Protein AF-A0A947HLG3-F1 (afdb_monomer_lite)

Radius of gyration: 31.33 Å; chains: 1; bounding box: 115×87×78 Å

Foldseek 3Di:
DDDDDDDDDDDPDPPPPPPPPQPQDFLWWPDKDWQQWPPDDDRVAQETEHAQDVVQKIFIATHHPDPQKWKAKPNHTDDHRDTDIDGRNVQDWIKIFIDHVNDTSYIHIYGHDNPRPHRPDDQFWPAKDWPPWPPHDDSPAQETEDEQADDDPDDDGDDRQWIWIAIATDDPPDPDPPDDDPDDDDPDDDQADKWKDKQNHTDDHGDIDTDGAHAQGKIKIFIDGVNHTRGIHIYGYHHDPDPDDDPDDDDDDDDDDDDDDPPPPDPPLLVVLLVVCLVVPVLSVVLVVLVVVFDDPDDDPPFDWQWDQAPVRDTGTGRDQPSLLSLLVLLLVLLVDQDLSSLLNSLVVLQVVLCVLVVHDRPPDDPCSVVDHSVVSNVSSLVSLVSSVVSVVVSPDPDDDDDDDDDDDDDDDADDPDDDPCPPPQDQAQADAFQDQDAPFCFRVVPPDDPPPFQRYFPAQLNLDPPCLRHQFTGFTALAPAQLQLLVQVQRLLQSLCCVPPVGRFAWASLQLLLQQDVVVDQAGGHDDNQSSLQSQQVVLPFTAGCNQPHDQSQNVKDWDDDPNTTWIDSSCPVPDDQADRTNSGFHWDWDDDPNDIDIDGHDRDHDFHKGAHDHWDWLDDLVCLVSSVSVVQSCLSSVWKKKWKWFCDPQNQVLQQEQQERDDPPDPPNPGDIGIWIQSHWDWQVVRCVRGPPDDFFPPDDPPDDDGPKTWTKTAGSNALRTHRGRIHTHISVNRNNSHTTPTMIIGNDMDGDDD

Secondary structure (DSSP, 8-state):
----PPP------------------TT-EEEEEETT-BS---TT--EEEEPPPGGGEEEEEEEESSTTEEEEETTEEEPTTS-EEEE-TTS--EEEEEEETTEEEEEEEEEE-TTSPPPPP---EEEEE-TT-BSPP-TT--EEEEES----SSS-PPPTTEEEEEEEE--TTS--TT--------SS---PPPEEEETTEEE-TTSEEEEE--TT-EEEEEEEETTEEEEEEEEEEEPP--PPPPS--PPPP--PPPP--GGGSS-HHHHHHHHHHHHH-HHHHHHHHHHHH---SS--TT--EEEEE-TTS-EEEEE-HHHHHHHHHHHHHHHH---HHHHHHHHHHHHHHHHHHHTPPP----TTGGG--HHHHHHHHHHHHHHHHHHHHHTT---------PPP-----PPP--TT--BTTB---SSB--SB-----HHHHTT---TTSS--S--SHHHH--STTGGGPBPP-B-TTSS-HHHHHHHHHHHHHHHHHHS--B-B-HHHHHHHHHHHH-SSSS---HHHHHHHHHHTT-EE-BGGGS-----TT-EEEEETTEEEEESTTTT--SS--SSSS-PEEEEEEETTEEEEEEEPPP-S-EEEE-S---B---TT-HHHHHHHHHHHHHTT-EEEEEEEE-HHHHHHHHTTSEEP--S-----PEEEEEEEEEEEEHHHHHHHSTTPPPTTTT-TTSPTT--EEEEEE-SB-TTSTBTTEEEEEHHHH-STTTEEEEEEE--EEEE--

Structure (mmCIF, N/CA/C/O backbone):
data_AF-A0A947HLG3-F1
#
_entry.id   AF-A0A947HLG3-F1
#
loop_
_atom_site.group_PDB
_atom_site.id
_atom_site.type_symbol
_atom_site.label_atom_id
_atom_site.label_alt_id
_atom_site.label_comp_id
_atom_site.label_asym_id
_atom_site.label_entity_id
_atom_site.label_seq_id
_atom_site.pdbx_PDB_ins_code
_atom_site.Cartn_x
_atom_site.Cartn_y
_atom_site.Cartn_z
_atom_site.occupancy
_atom_site.B_iso_or_equiv
_atom_site.auth_seq_id
_atom_site.auth_comp_id
_atom_site.auth_asym_id
_atom_site.auth_atom_id
_atom_site.pdbx_PDB_model_num
ATOM 1 N N . MET A 1 1 ? 67.573 -25.023 28.507 1.00 33.78 1 MET A N 1
ATOM 2 C CA . MET A 1 1 ? 67.717 -23.908 27.541 1.00 33.78 1 MET A CA 1
ATOM 3 C C . MET A 1 1 ? 66.562 -22.944 27.791 1.00 33.78 1 MET A C 1
ATOM 5 O O . MET A 1 1 ? 65.519 -23.398 28.234 1.00 33.78 1 MET A O 1
ATOM 9 N N . ARG A 1 2 ? 66.823 -21.641 27.671 1.00 30.17 2 ARG A N 1
ATOM 10 C CA . ARG A 1 2 ? 66.114 -20.511 28.300 1.00 30.17 2 ARG A CA 1
ATOM 11 C C . ARG A 1 2 ? 64.598 -20.441 28.038 1.00 30.17 2 ARG A C 1
ATOM 13 O O . ARG A 1 2 ? 64.178 -20.451 26.889 1.00 30.17 2 ARG A O 1
ATOM 20 N N . LEU A 1 3 ? 63.837 -20.252 29.119 1.00 32.97 3 LEU A N 1
ATOM 21 C CA . LEU A 1 3 ? 62.524 -19.599 29.136 1.00 32.97 3 LEU A CA 1
ATOM 22 C C . LEU A 1 3 ? 62.743 -18.077 29.112 1.00 32.97 3 LEU A C 1
ATOM 24 O O . LEU A 1 3 ? 63.532 -17.560 29.903 1.00 32.97 3 LEU A O 1
ATOM 28 N N . VAL A 1 4 ? 62.053 -17.382 28.210 1.00 30.92 4 VAL A N 1
ATOM 29 C CA . VAL A 1 4 ? 61.922 -15.916 28.172 1.00 30.92 4 VAL A CA 1
ATOM 30 C C . VAL A 1 4 ? 60.440 -15.599 28.424 1.00 30.92 4 VAL A C 1
ATOM 32 O O . VAL A 1 4 ? 59.596 -16.283 27.842 1.00 30.92 4 VAL A O 1
ATOM 35 N N . PRO A 1 5 ? 60.099 -14.636 29.300 1.00 41.62 5 PRO A N 1
ATOM 36 C CA . PRO A 1 5 ? 58.719 -14.367 29.685 1.00 41.62 5 PRO A CA 1
ATOM 37 C C . PRO A 1 5 ? 58.030 -13.436 28.679 1.00 41.62 5 PRO A C 1
ATOM 39 O O . PRO A 1 5 ? 58.630 -12.478 28.191 1.00 41.62 5 PRO A O 1
ATOM 42 N N . PHE A 1 6 ? 56.752 -13.703 28.406 1.00 28.69 6 PHE A N 1
ATOM 43 C CA . PHE A 1 6 ? 55.867 -12.763 27.725 1.00 28.69 6 PHE A CA 1
ATOM 44 C C . PHE A 1 6 ? 55.478 -11.637 28.688 1.00 28.69 6 PHE A C 1
ATOM 46 O O . PHE A 1 6 ? 55.039 -11.878 29.813 1.00 28.69 6 PHE A O 1
ATOM 53 N N . VAL A 1 7 ? 55.668 -10.406 28.223 1.00 29.75 7 VAL A N 1
ATOM 54 C CA . VAL A 1 7 ? 55.226 -9.167 28.861 1.00 29.75 7 VAL A CA 1
ATOM 55 C C . VAL A 1 7 ? 53.701 -9.100 28.776 1.00 29.75 7 VAL A C 1
ATOM 57 O O . VAL A 1 7 ? 53.134 -9.171 27.689 1.00 29.75 7 VAL A O 1
ATOM 60 N N . ALA A 1 8 ? 53.043 -8.967 29.926 1.00 28.12 8 ALA A N 1
ATOM 61 C CA . ALA A 1 8 ? 51.628 -8.637 30.004 1.00 28.12 8 ALA A CA 1
ATOM 62 C C . ALA A 1 8 ? 51.451 -7.143 29.688 1.00 28.12 8 ALA A C 1
ATOM 64 O O . ALA A 1 8 ? 51.816 -6.291 30.498 1.00 28.12 8 ALA A O 1
ATOM 65 N N . SER A 1 9 ? 50.900 -6.825 28.516 1.00 28.25 9 SER A N 1
ATOM 66 C CA . SER A 1 9 ? 50.335 -5.500 28.261 1.00 28.25 9 SER A CA 1
ATOM 67 C C . SER A 1 9 ? 48.966 -5.425 28.928 1.00 28.25 9 SER A C 1
ATOM 69 O O . SER A 1 9 ? 48.070 -6.215 28.632 1.00 28.25 9 SER A O 1
ATOM 71 N N . ALA A 1 10 ? 48.827 -4.482 29.855 1.00 28.48 10 ALA A N 1
ATOM 72 C CA . ALA A 1 10 ? 47.567 -4.123 30.478 1.00 28.48 10 ALA A CA 1
ATOM 73 C C . ALA A 1 10 ? 46.588 -3.603 29.414 1.00 28.48 10 ALA A C 1
ATOM 75 O O . ALA A 1 10 ? 46.816 -2.559 28.805 1.00 28.48 10 ALA A O 1
ATOM 76 N N . VAL A 1 11 ? 45.493 -4.332 29.203 1.00 24.97 11 VAL A N 1
ATOM 77 C CA . VAL A 1 11 ? 44.314 -3.819 28.505 1.00 24.97 11 VAL A CA 1
ATOM 78 C C . VAL A 1 11 ? 43.575 -2.921 29.491 1.00 24.97 11 VAL A C 1
ATOM 80 O O . VAL A 1 11 ? 43.021 -3.391 30.484 1.00 24.97 11 VAL A O 1
ATOM 83 N N . LEU A 1 12 ? 43.603 -1.614 29.231 1.00 25.42 12 LEU A N 1
ATOM 84 C CA . LEU A 1 12 ? 42.727 -0.650 29.881 1.00 25.42 12 LEU A CA 1
ATOM 85 C C . LEU A 1 12 ? 41.317 -0.887 29.317 1.00 25.42 12 LEU A C 1
ATOM 87 O O . LEU A 1 12 ? 41.006 -0.468 28.204 1.00 25.42 12 LEU A O 1
ATOM 91 N N . ALA A 1 13 ? 40.487 -1.626 30.048 1.00 25.45 13 ALA A N 1
ATOM 92 C CA . ALA A 1 13 ? 39.077 -1.764 29.722 1.00 25.45 13 ALA A CA 1
ATOM 93 C C . ALA A 1 13 ? 38.389 -0.411 29.956 1.00 25.45 13 ALA A C 1
ATOM 95 O O . ALA A 1 13 ? 38.115 -0.038 31.096 1.00 25.45 13 ALA A O 1
ATOM 96 N N . TYR A 1 14 ? 38.117 0.332 28.883 1.00 22.56 14 TYR A N 1
ATOM 97 C CA . TYR A 1 14 ? 37.082 1.358 28.916 1.00 22.56 14 TYR A CA 1
ATOM 98 C C . TYR A 1 14 ? 35.737 0.635 28.927 1.00 22.56 14 TYR A C 1
ATOM 100 O O . TYR A 1 14 ? 35.259 0.148 27.906 1.00 22.56 14 TYR A O 1
ATOM 108 N N . THR A 1 15 ? 35.137 0.528 30.108 1.00 24.81 15 THR A N 1
ATOM 109 C CA . THR A 1 15 ? 33.707 0.263 30.229 1.00 24.81 15 THR A CA 1
ATOM 110 C C . THR A 1 15 ? 32.964 1.401 29.540 1.00 24.81 15 THR A C 1
ATOM 112 O O . THR A 1 15 ? 32.967 2.529 30.036 1.00 24.81 15 THR A O 1
ATOM 115 N N . LEU A 1 16 ? 32.339 1.104 28.401 1.00 23.81 16 LEU A N 1
ATOM 116 C CA . LEU A 1 16 ? 31.245 1.905 27.869 1.00 23.81 16 LEU A CA 1
ATOM 117 C C . LEU A 1 16 ? 30.167 1.948 28.953 1.00 23.81 16 LEU A C 1
ATOM 119 O O . LEU A 1 16 ? 29.531 0.938 29.248 1.00 23.81 16 LEU A O 1
ATOM 123 N N . VAL A 1 17 ? 30.016 3.104 29.595 1.00 24.91 17 VAL A N 1
ATOM 124 C CA . VAL A 1 17 ? 28.838 3.387 30.408 1.00 24.91 17 VAL A CA 1
ATOM 125 C C . VAL A 1 17 ? 27.697 3.555 29.404 1.00 24.91 17 VAL A C 1
ATOM 127 O O . VAL A 1 17 ? 27.777 4.472 28.585 1.00 24.91 17 VAL A O 1
ATOM 130 N N . PRO A 1 18 ? 26.676 2.681 29.385 1.00 27.17 18 PRO A N 1
ATOM 131 C CA . PRO A 1 18 ? 25.496 2.939 28.577 1.00 27.17 18 PRO A CA 1
ATOM 132 C C . PRO A 1 18 ? 24.914 4.281 29.021 1.00 27.17 18 PRO A C 1
ATOM 134 O O . PRO A 1 18 ? 24.683 4.490 30.214 1.00 27.17 18 PRO A O 1
ATOM 137 N N . SER A 1 19 ? 24.700 5.198 28.077 1.00 28.95 19 SER A N 1
ATOM 138 C CA . SER A 1 19 ? 23.897 6.394 28.311 1.00 28.95 19 SER A CA 1
ATOM 139 C C . SER A 1 19 ? 22.530 5.914 28.787 1.00 28.95 19 SER A C 1
ATOM 141 O O . SER A 1 19 ? 21.763 5.350 28.007 1.00 28.95 19 SER A O 1
ATOM 143 N N . ALA A 1 20 ? 22.262 6.040 30.086 1.00 29.78 20 ALA A N 1
ATOM 144 C CA . ALA A 1 20 ? 20.971 5.695 30.646 1.00 29.78 20 ALA A CA 1
ATOM 145 C C . ALA A 1 20 ? 19.909 6.490 29.879 1.00 29.78 20 ALA A C 1
ATOM 147 O O . ALA A 1 20 ? 19.986 7.717 29.802 1.00 29.78 20 ALA A O 1
ATOM 148 N N . ARG A 1 21 ? 18.938 5.790 29.281 1.00 39.56 21 ARG A N 1
ATOM 149 C CA . ARG A 1 21 ? 17.693 6.419 28.845 1.00 39.56 21 ARG A CA 1
ATOM 150 C C . ARG A 1 21 ? 17.106 7.064 30.094 1.00 39.56 21 ARG A C 1
ATOM 152 O O . ARG A 1 21 ? 16.731 6.359 31.025 1.00 39.56 21 ARG A O 1
ATOM 159 N N . ALA A 1 22 ? 17.119 8.388 30.164 1.00 50.25 22 ALA A N 1
ATOM 160 C CA . ALA A 1 22 ? 16.423 9.078 31.231 1.00 50.25 22 ALA A CA 1
ATOM 161 C C . ALA A 1 22 ? 14.925 8.884 30.971 1.00 50.25 22 ALA A C 1
ATOM 163 O O . ALA A 1 22 ? 14.386 9.443 30.016 1.00 50.25 22 ALA A O 1
ATOM 164 N N . ASP A 1 23 ? 14.283 8.036 31.774 1.00 67.81 23 ASP A N 1
ATOM 165 C CA . ASP A 1 23 ? 12.844 7.804 31.715 1.00 67.81 23 ASP A CA 1
ATOM 166 C C . ASP A 1 23 ? 12.104 9.147 31.773 1.00 67.81 23 ASP A C 1
ATOM 168 O O . ASP A 1 23 ? 12.344 9.985 32.650 1.00 67.81 23 ASP A O 1
ATOM 172 N N . CYS A 1 24 ? 11.213 9.374 30.808 1.00 79.88 24 CYS A N 1
ATOM 173 C CA . CYS A 1 24 ? 10.408 10.587 30.739 1.00 79.88 24 CYS A CA 1
ATOM 174 C C . CYS A 1 24 ? 9.504 10.644 31.980 1.00 79.88 24 CYS A C 1
ATOM 176 O O . CYS A 1 24 ? 8.556 9.870 32.107 1.00 79.88 24 CYS A O 1
ATOM 178 N N . THR A 1 25 ? 9.798 11.536 32.926 1.00 87.38 25 THR A N 1
ATOM 179 C CA . THR A 1 25 ? 9.006 11.656 34.158 1.00 87.38 25 THR A CA 1
ATOM 180 C C . THR A 1 25 ? 7.745 12.495 33.917 1.00 87.38 25 THR A C 1
ATOM 182 O O . THR A 1 25 ? 7.795 13.467 33.157 1.00 87.38 25 THR A O 1
ATOM 185 N N . PRO A 1 26 ? 6.600 12.178 34.556 1.00 83.25 26 PRO A N 1
ATOM 186 C CA . PRO A 1 26 ? 5.439 13.068 34.563 1.00 83.25 26 PRO A CA 1
ATOM 187 C C . PRO A 1 26 ? 5.846 14.479 35.020 1.00 83.25 26 PRO A C 1
ATOM 189 O O . PRO A 1 26 ? 6.465 14.634 36.072 1.00 83.25 26 PRO A O 1
ATOM 192 N N . GLY A 1 27 ? 5.551 15.501 34.210 1.00 88.88 27 GLY A N 1
ATOM 193 C CA . GLY A 1 27 ? 6.034 16.875 34.430 1.00 88.88 27 GLY A CA 1
ATOM 194 C C . GLY A 1 27 ? 7.422 17.188 33.842 1.00 88.88 27 GLY A C 1
ATOM 195 O O . GLY A 1 27 ? 7.985 18.256 34.093 1.00 88.88 27 GLY A O 1
ATOM 196 N N . GLY A 1 28 ? 7.995 16.277 33.055 1.00 94.50 28 GLY A N 1
ATOM 197 C CA . GLY A 1 28 ? 9.192 16.500 32.247 1.00 94.50 28 GLY A CA 1
ATOM 198 C C . GLY A 1 28 ? 8.891 16.868 30.788 1.00 94.50 28 GLY A C 1
ATOM 199 O O . GLY A 1 28 ? 7.782 16.670 30.281 1.00 94.50 28 GLY A O 1
ATOM 200 N N . LEU A 1 29 ? 9.906 17.390 30.100 1.00 95.50 29 LEU A N 1
ATOM 201 C CA . LEU A 1 29 ? 9.946 17.466 28.640 1.00 95.50 29 LEU A CA 1
ATOM 202 C C . LEU A 1 29 ? 10.581 16.183 28.084 1.00 95.50 29 LEU A C 1
ATOM 204 O O . LEU A 1 29 ? 11.606 15.733 28.583 1.00 95.50 29 LEU A O 1
ATOM 208 N N . ALA A 1 30 ? 9.997 15.627 27.027 1.00 91.25 30 ALA A N 1
ATOM 209 C CA . ALA A 1 30 ? 10.640 14.632 26.170 1.00 91.25 30 ALA A CA 1
ATOM 210 C C . ALA A 1 30 ? 11.657 15.288 25.223 1.00 91.25 30 ALA A C 1
ATOM 212 O O . ALA A 1 30 ? 12.608 14.653 24.773 1.00 91.25 30 ALA A O 1
ATOM 213 N N . THR A 1 31 ? 11.463 16.570 24.902 1.00 92.62 31 THR A N 1
ATOM 214 C CA . THR A 1 31 ? 12.369 17.339 24.045 1.00 92.62 31 THR A CA 1
ATOM 215 C C . THR A 1 31 ? 12.388 18.801 24.472 1.00 92.62 31 THR A C 1
ATOM 217 O O . THR A 1 31 ? 11.334 19.411 24.665 1.00 92.62 31 THR A O 1
ATOM 220 N N . LEU A 1 32 ? 13.589 19.365 24.568 1.00 95.50 32 LEU A N 1
ATOM 221 C CA . LEU A 1 32 ? 13.851 20.799 24.616 1.00 95.50 32 LEU A CA 1
ATOM 222 C C . LEU A 1 32 ? 15.042 21.058 23.699 1.00 95.50 32 LEU A C 1
ATOM 224 O O . LEU A 1 32 ? 16.150 20.607 23.981 1.00 95.50 32 LEU A O 1
ATOM 228 N N . ALA A 1 33 ? 14.821 21.764 22.599 1.00 92.94 33 ALA A N 1
ATOM 229 C CA . ALA A 1 33 ? 15.892 22.140 21.692 1.00 92.94 33 ALA A CA 1
ATOM 230 C C . ALA A 1 33 ? 15.900 23.653 21.493 1.00 92.94 33 ALA A C 1
ATOM 232 O O . ALA A 1 33 ? 14.861 24.284 21.299 1.00 92.94 33 ALA A O 1
ATOM 233 N N . ALA A 1 34 ? 17.102 24.211 21.558 1.00 93.94 34 ALA A N 1
ATOM 234 C CA . ALA A 1 34 ? 17.407 25.599 21.270 1.00 93.94 34 ALA A CA 1
ATOM 235 C C . ALA A 1 34 ? 18.822 25.663 20.685 1.00 93.94 34 ALA A C 1
ATOM 237 O O . ALA A 1 34 ? 19.691 24.855 21.034 1.00 93.94 34 ALA A O 1
ATOM 238 N N . ARG A 1 35 ? 19.078 26.616 19.786 1.00 87.00 35 ARG A N 1
ATOM 239 C CA . ARG A 1 35 ? 20.394 26.747 19.151 1.00 87.00 35 ARG A CA 1
ATOM 240 C C . ARG A 1 35 ? 21.455 27.116 20.199 1.00 87.00 35 ARG A C 1
ATOM 242 O O . ARG A 1 35 ? 21.347 28.145 20.859 1.00 87.00 35 ARG A O 1
ATOM 249 N N . GLY A 1 36 ? 22.487 26.279 20.332 1.00 89.69 36 GLY A N 1
ATOM 250 C CA . GLY A 1 36 ? 23.567 26.474 21.307 1.00 89.69 36 GLY A CA 1
ATOM 251 C C . GLY A 1 36 ? 23.201 26.119 22.755 1.00 89.69 36 GLY A C 1
ATOM 252 O O . GLY A 1 36 ? 23.809 26.663 23.670 1.00 89.69 36 GLY A O 1
ATOM 253 N N . LEU A 1 37 ? 22.215 25.239 22.972 1.00 95.19 37 LEU A N 1
ATOM 254 C CA . LEU A 1 37 ? 21.848 24.730 24.299 1.00 95.19 37 LEU A CA 1
ATOM 255 C C . LEU A 1 37 ? 23.009 23.962 24.956 1.00 95.19 37 LEU A C 1
ATOM 257 O O . LEU A 1 37 ? 23.523 22.997 24.390 1.00 95.19 37 LEU A O 1
ATOM 261 N N . VAL A 1 38 ? 23.411 24.392 26.155 1.00 93.69 38 VAL A N 1
ATOM 262 C CA . VAL A 1 38 ? 24.481 23.780 26.954 1.00 93.69 38 VAL A CA 1
ATOM 263 C C . VAL A 1 38 ? 24.018 23.584 28.409 1.00 93.69 38 VAL A C 1
ATOM 265 O O . VAL A 1 38 ? 23.666 24.568 29.066 1.00 93.69 38 VAL A O 1
ATOM 268 N N . PRO A 1 39 ? 24.082 22.361 28.972 1.00 95.50 39 PRO A N 1
ATOM 269 C CA . PRO A 1 39 ? 24.462 21.105 28.311 1.00 95.50 39 PRO A CA 1
ATOM 270 C C . PRO A 1 39 ? 23.445 20.680 27.235 1.00 95.50 39 PRO A C 1
ATOM 272 O O . PRO A 1 39 ? 22.401 21.311 27.082 1.00 95.50 39 PRO A O 1
ATOM 275 N N . ALA A 1 40 ? 23.752 19.607 26.497 1.00 87.81 40 ALA A N 1
ATOM 276 C CA . ALA A 1 40 ? 22.750 18.941 25.665 1.00 87.81 40 ALA A CA 1
ATOM 277 C C . ALA A 1 40 ? 21.522 18.569 26.514 1.00 87.81 40 ALA A C 1
ATOM 279 O O . ALA A 1 40 ? 21.636 18.383 27.730 1.00 87.81 40 ALA A O 1
ATOM 280 N N . PHE A 1 41 ? 20.351 18.491 25.881 1.00 93.94 41 PHE A N 1
ATOM 281 C CA . PHE A 1 41 ? 19.117 18.252 26.614 1.00 93.94 41 PHE A CA 1
ATOM 282 C C . PHE A 1 41 ? 19.152 16.916 27.362 1.00 93.94 41 PHE A C 1
ATOM 284 O O . PHE A 1 41 ? 19.344 15.856 26.774 1.00 93.94 41 PHE A O 1
ATOM 291 N N . ASP A 1 42 ? 18.914 17.006 28.663 1.00 91.69 42 ASP A N 1
ATOM 292 C CA . ASP A 1 42 ? 18.699 15.895 29.579 1.00 91.69 42 ASP A CA 1
ATOM 293 C C . ASP A 1 42 ? 17.500 16.286 30.452 1.00 91.69 42 ASP A C 1
ATOM 295 O O . ASP A 1 42 ? 17.580 17.317 31.127 1.00 91.69 42 ASP A O 1
ATOM 299 N N . PRO A 1 43 ? 16.397 15.518 30.468 1.00 90.94 43 PRO A N 1
ATOM 300 C CA . PRO A 1 43 ? 15.172 15.895 31.175 1.00 90.94 43 PRO A CA 1
ATOM 301 C C . PRO A 1 43 ? 15.354 16.081 32.691 1.00 90.94 43 PRO A C 1
ATOM 303 O O . PRO A 1 43 ? 14.496 16.709 33.323 1.00 90.94 43 PRO A O 1
ATOM 306 N N . SER A 1 44 ? 16.447 15.569 33.273 1.00 92.94 44 SER A N 1
ATOM 307 C CA . SER A 1 44 ? 16.824 15.772 34.676 1.00 92.94 44 SER A CA 1
ATOM 308 C C . SER A 1 44 ? 17.472 17.139 34.948 1.00 92.94 44 SER A C 1
ATOM 310 O O . SER A 1 44 ? 17.417 17.634 36.078 1.00 92.94 44 SER A O 1
ATOM 312 N N . VAL A 1 45 ? 18.027 17.793 33.924 1.00 95.25 45 VAL A N 1
ATOM 313 C CA . VAL A 1 45 ? 18.619 19.132 34.008 1.00 95.25 45 VAL A CA 1
ATOM 314 C C . VAL A 1 45 ? 17.514 20.183 33.896 1.00 95.25 45 VAL A C 1
ATOM 316 O O . VAL A 1 45 ? 16.742 20.201 32.946 1.00 95.25 45 VAL A O 1
ATOM 319 N N . ARG A 1 46 ? 17.417 21.078 34.885 1.00 97.00 46 ARG A N 1
ATOM 320 C CA . ARG A 1 46 ? 16.370 22.120 34.940 1.00 97.00 46 ARG A CA 1
ATOM 321 C C . ARG A 1 46 ? 16.859 23.509 34.539 1.00 97.00 46 ARG A C 1
ATOM 323 O O . ARG A 1 46 ? 16.037 24.379 34.276 1.00 97.00 46 ARG A O 1
ATOM 330 N N . GLU A 1 47 ? 18.170 23.714 34.448 1.00 97.88 47 GLU A N 1
ATOM 331 C CA . GLU A 1 47 ? 18.765 24.964 33.977 1.00 97.88 47 GLU A CA 1
ATOM 332 C C . GLU A 1 47 ? 19.737 24.698 32.827 1.00 97.88 47 GLU A C 1
ATOM 334 O O . GLU A 1 47 ? 20.639 23.870 32.949 1.00 97.88 47 GLU A O 1
ATOM 339 N N . TYR A 1 48 ? 19.592 25.447 31.738 1.00 97.69 48 TYR A N 1
ATOM 340 C CA . TYR A 1 48 ? 20.508 25.423 30.601 1.00 97.69 48 TYR A CA 1
ATOM 341 C C . TYR A 1 48 ? 21.021 26.819 30.303 1.00 97.69 48 TYR A C 1
ATOM 343 O O . TYR A 1 48 ? 20.445 27.827 30.716 1.00 97.69 48 TYR A O 1
ATOM 351 N N . ARG A 1 49 ? 22.105 26.873 29.542 1.00 97.50 49 ARG A N 1
ATOM 352 C CA . ARG A 1 49 ? 22.683 28.100 29.013 1.00 97.50 49 ARG A CA 1
ATOM 353 C C . ARG A 1 49 ? 22.598 28.083 27.497 1.00 97.50 49 ARG A C 1
ATOM 355 O O . ARG A 1 49 ? 22.747 27.028 26.888 1.00 97.50 49 ARG A O 1
ATOM 362 N N . ILE A 1 50 ? 22.350 29.241 26.906 1.00 95.81 50 ILE A N 1
ATOM 363 C CA . ILE A 1 50 ? 22.344 29.449 25.457 1.00 95.81 50 ILE A CA 1
ATOM 364 C C . ILE A 1 50 ? 23.126 30.724 25.133 1.00 95.81 50 ILE A C 1
ATOM 366 O O . ILE A 1 50 ? 23.077 31.676 25.920 1.00 95.81 50 ILE A O 1
ATOM 370 N N . PRO A 1 51 ? 23.844 30.783 24.001 1.00 94.75 51 PRO A N 1
ATOM 371 C CA . PRO A 1 51 ? 24.434 32.030 23.537 1.00 94.75 51 PRO A CA 1
ATOM 372 C C . PRO A 1 51 ? 23.328 33.051 23.251 1.00 94.75 51 PRO A C 1
ATOM 374 O O . PRO A 1 51 ? 22.196 32.688 22.918 1.00 94.75 51 PRO A O 1
ATOM 377 N N . ARG A 1 52 ? 23.648 34.344 23.356 1.00 94.56 52 ARG A N 1
ATOM 378 C CA . ARG A 1 52 ? 22.696 35.410 23.022 1.00 94.56 52 ARG A CA 1
ATOM 379 C C . ARG A 1 52 ? 22.227 35.259 21.570 1.00 94.56 52 ARG A C 1
ATOM 381 O O . ARG A 1 52 ? 23.062 35.327 20.664 1.00 94.56 52 ARG A O 1
ATOM 388 N N . PRO A 1 53 ? 20.915 35.090 21.318 1.00 90.38 53 PRO A N 1
ATOM 389 C CA . PRO A 1 53 ? 20.429 34.957 19.958 1.00 90.38 53 PRO A CA 1
ATOM 390 C C . PRO A 1 53 ? 20.616 36.275 19.186 1.00 90.38 53 PRO A C 1
ATOM 392 O O . PRO A 1 53 ? 20.323 37.351 19.729 1.00 90.38 53 PRO A O 1
ATOM 395 N N . PRO A 1 54 ? 21.066 36.227 17.919 1.00 83.56 54 PRO A N 1
ATOM 396 C CA . PRO A 1 54 ? 21.111 37.409 17.072 1.00 83.56 54 PRO A CA 1
ATOM 397 C C . PRO A 1 54 ? 19.694 37.975 16.906 1.00 83.56 54 PRO A C 1
ATOM 399 O O . PRO A 1 54 ? 18.766 37.258 16.545 1.00 83.56 54 PRO A O 1
ATOM 402 N N . GLY A 1 55 ? 19.507 39.257 17.228 1.00 89.06 55 GLY A N 1
ATOM 403 C CA . GLY A 1 55 ? 18.191 39.909 17.198 1.00 89.06 55 GLY A CA 1
ATOM 404 C C . GLY A 1 55 ? 17.307 39.661 18.427 1.00 89.06 55 GLY A C 1
ATOM 405 O O . GLY A 1 55 ? 16.191 40.162 18.465 1.00 89.06 55 GLY A O 1
ATOM 406 N N . GLY A 1 56 ? 17.787 38.937 19.445 1.00 91.81 56 GLY A N 1
ATOM 407 C CA . GLY A 1 56 ? 17.081 38.779 20.719 1.00 91.81 56 GLY A CA 1
ATOM 408 C C . GLY A 1 56 ? 15.922 37.778 20.714 1.00 91.81 56 GLY A C 1
ATOM 409 O O . GLY A 1 56 ? 15.281 37.623 21.747 1.00 91.81 56 GLY A O 1
ATOM 410 N N . SER A 1 57 ? 15.658 37.075 19.611 1.00 92.88 57 SER A N 1
ATOM 411 C CA . SER A 1 57 ? 14.634 36.023 19.536 1.00 92.88 57 SER A CA 1
ATOM 412 C C . SER A 1 57 ? 15.275 34.638 19.488 1.00 92.88 57 SER A C 1
ATOM 414 O O . SER A 1 57 ? 16.143 34.383 18.659 1.00 92.88 57 SER A O 1
ATOM 416 N N . LEU A 1 58 ? 14.849 33.746 20.375 1.00 92.31 58 LEU A N 1
ATOM 417 C CA . LEU A 1 58 ? 15.281 32.357 20.456 1.00 92.31 58 LEU A CA 1
ATOM 418 C C . LEU A 1 58 ? 14.290 31.447 19.728 1.00 92.31 58 LEU A C 1
ATOM 420 O O . LEU A 1 58 ? 13.104 31.463 20.037 1.00 92.31 58 LEU A O 1
ATOM 424 N N . GLU A 1 59 ? 14.774 30.596 18.831 1.00 92.19 59 GLU A N 1
ATOM 425 C CA . GLU A 1 59 ? 13.980 29.493 18.285 1.00 92.19 59 GLU A CA 1
ATOM 426 C C . GLU A 1 59 ? 13.950 28.332 19.279 1.00 92.19 59 GLU A C 1
ATOM 428 O O . GLU A 1 59 ? 14.997 27.793 19.651 1.00 92.19 59 GLU A O 1
ATOM 433 N N . LEU A 1 60 ? 12.746 27.971 19.721 1.00 94.69 60 LEU A N 1
ATOM 434 C CA . LEU A 1 60 ? 12.519 26.950 20.733 1.00 94.69 60 LEU A CA 1
ATOM 435 C C . LEU A 1 60 ? 11.652 25.817 20.171 1.00 94.69 60 LEU A C 1
ATOM 437 O O . LEU A 1 60 ? 10.593 26.073 19.601 1.00 94.69 60 LEU A O 1
ATOM 441 N N . ILE A 1 61 ? 12.072 24.567 20.382 1.00 92.25 61 ILE A N 1
ATOM 442 C CA . ILE A 1 61 ? 11.258 23.366 20.147 1.00 92.25 61 ILE A CA 1
ATOM 443 C C . ILE A 1 61 ? 11.053 22.676 21.491 1.00 92.25 61 ILE A C 1
ATOM 445 O O . ILE A 1 61 ? 12.015 22.412 22.216 1.00 92.25 61 ILE A O 1
ATOM 449 N N . THR A 1 62 ? 9.802 22.365 21.824 1.00 95.31 62 THR A N 1
ATOM 450 C CA . THR A 1 62 ? 9.455 21.651 23.058 1.00 95.31 62 THR A CA 1
ATOM 451 C C . THR A 1 62 ? 8.514 20.489 22.770 1.00 95.31 62 THR A C 1
ATOM 453 O O . THR A 1 62 ? 7.683 20.564 21.866 1.00 95.31 62 THR A O 1
ATOM 456 N N . ARG A 1 63 ? 8.627 19.410 23.547 1.00 94.88 63 ARG A N 1
ATOM 457 C CA . ARG A 1 63 ? 7.670 18.297 23.566 1.00 94.88 63 ARG A CA 1
ATOM 458 C C . ARG A 1 63 ? 7.506 17.826 25.011 1.00 94.88 63 ARG A C 1
ATOM 460 O O . ARG A 1 63 ? 8.502 17.395 25.591 1.00 94.88 63 ARG A O 1
ATOM 467 N N . PRO A 1 64 ? 6.314 17.912 25.622 1.00 95.69 64 PRO A N 1
ATOM 468 C CA . PRO A 1 64 ? 6.086 17.358 26.955 1.00 95.69 64 PRO A CA 1
ATOM 469 C C . PRO A 1 64 ? 6.111 15.823 26.930 1.00 95.69 64 PRO A C 1
ATOM 471 O O . PRO A 1 64 ? 5.826 15.212 25.901 1.00 95.69 64 PRO A O 1
ATOM 474 N N . CYS A 1 65 ? 6.438 15.194 28.064 1.00 92.56 65 CYS A N 1
ATOM 475 C CA . CYS A 1 65 ? 6.370 13.733 28.204 1.00 92.56 65 CYS A CA 1
ATOM 476 C C . CYS A 1 65 ? 4.936 13.189 28.076 1.00 92.56 65 CYS A C 1
ATOM 478 O O . CYS A 1 65 ? 4.739 12.088 27.571 1.00 92.56 65 CYS A O 1
ATOM 480 N N . ALA A 1 66 ? 3.938 13.950 28.537 1.00 91.69 66 ALA A N 1
ATOM 481 C CA . ALA A 1 66 ? 2.528 13.568 28.517 1.00 91.69 66 ALA A CA 1
ATOM 482 C C . ALA A 1 66 ? 1.714 14.548 27.666 1.00 91.69 66 ALA A C 1
ATOM 484 O O . ALA A 1 66 ? 1.908 15.760 27.749 1.00 91.69 66 ALA A O 1
ATOM 485 N N . THR A 1 67 ? 0.771 14.030 26.878 1.00 88.94 67 THR A N 1
ATOM 486 C CA . THR A 1 67 ? -0.095 14.836 26.000 1.00 88.94 67 THR A CA 1
ATOM 487 C C . THR A 1 67 ? -1.101 15.700 26.766 1.00 88.94 67 THR A C 1
ATOM 489 O O . THR A 1 67 ? -1.617 16.660 26.208 1.00 88.94 67 THR A O 1
ATOM 492 N N . SER A 1 68 ? -1.359 15.395 28.044 1.00 93.25 68 SER A N 1
ATOM 493 C CA . SER A 1 68 ? -2.186 16.209 28.951 1.00 93.25 68 SER A CA 1
ATOM 494 C C . SER A 1 68 ? -1.496 17.491 29.434 1.00 93.25 68 SER A C 1
ATOM 496 O O . SER A 1 68 ? -2.137 18.324 30.079 1.00 93.25 68 SER A O 1
ATOM 498 N N . VAL A 1 69 ? -0.194 17.641 29.169 1.00 94.69 69 VAL A N 1
ATOM 499 C CA . VAL A 1 69 ? 0.619 18.752 29.659 1.00 94.69 69 VAL A CA 1
ATOM 500 C C . VAL A 1 69 ? 0.762 19.819 28.580 1.00 94.69 69 VAL A C 1
ATOM 502 O O . VAL A 1 69 ? 1.236 19.562 27.477 1.00 94.69 69 VAL A O 1
ATOM 505 N N . GLU A 1 70 ? 0.407 21.048 28.924 1.00 96.50 70 GLU A N 1
ATOM 506 C CA . GLU A 1 70 ? 0.609 22.230 28.096 1.00 96.50 70 GLU A CA 1
ATOM 507 C C . GLU A 1 70 ? 1.956 22.880 28.432 1.00 96.50 70 GLU A C 1
ATOM 509 O O . GLU A 1 70 ? 2.334 22.992 29.598 1.00 96.50 70 GLU A O 1
ATOM 514 N N . VAL A 1 71 ? 2.695 23.326 27.414 1.00 97.38 71 VAL A N 1
ATOM 515 C CA . VAL A 1 71 ? 4.007 23.967 27.586 1.00 97.38 71 VAL A CA 1
ATOM 516 C C . VAL A 1 71 ? 3.884 25.459 27.294 1.00 97.38 71 VAL A C 1
ATOM 518 O O . VAL A 1 71 ? 3.286 25.848 26.295 1.00 97.38 71 VAL A O 1
ATOM 521 N N . TYR A 1 72 ? 4.462 26.300 28.145 1.00 97.88 72 TYR A N 1
ATOM 522 C CA . TYR A 1 72 ? 4.479 27.754 28.005 1.00 97.88 72 TYR A CA 1
ATOM 523 C C . TYR A 1 72 ? 5.913 28.269 28.088 1.00 97.88 72 TYR A C 1
ATOM 525 O O . TYR A 1 72 ? 6.640 27.900 29.001 1.00 97.88 72 TYR A O 1
ATOM 533 N N . ALA A 1 73 ? 6.311 29.163 27.186 1.00 96.88 73 ALA A N 1
ATOM 534 C CA . ALA A 1 73 ? 7.588 29.871 27.258 1.00 96.88 73 ALA A CA 1
ATOM 535 C C . ALA A 1 73 ? 7.322 31.379 27.296 1.00 96.88 73 ALA A C 1
ATOM 537 O O . ALA A 1 73 ? 6.637 31.898 26.416 1.00 96.88 73 ALA A O 1
ATOM 538 N N . ARG A 1 74 ? 7.802 32.085 28.335 1.00 93.69 74 ARG A N 1
ATOM 539 C CA . ARG A 1 74 ? 7.499 33.523 28.565 1.00 93.69 74 ARG A CA 1
ATOM 540 C C . ARG A 1 74 ? 5.990 33.846 28.469 1.00 93.69 74 ARG A C 1
ATOM 542 O O . ARG A 1 74 ? 5.596 34.844 27.876 1.00 93.69 74 ARG A O 1
ATOM 549 N N . SER A 1 75 ? 5.149 32.989 29.050 1.00 91.62 75 SER A N 1
ATOM 550 C CA . SER A 1 75 ? 3.674 33.083 29.017 1.00 91.62 75 SER A CA 1
ATOM 551 C C . SER A 1 75 ? 3.012 32.833 27.653 1.00 91.62 75 SER A C 1
ATOM 553 O O . SER A 1 75 ? 1.787 32.874 27.566 1.00 91.62 75 SER A O 1
ATOM 555 N N . THR A 1 76 ? 3.773 32.501 26.609 1.00 94.00 76 THR A N 1
ATOM 556 C CA . THR A 1 76 ? 3.231 32.085 25.309 1.00 94.00 76 THR A CA 1
ATOM 557 C C . THR A 1 76 ? 3.096 30.568 25.269 1.00 94.00 76 THR A C 1
ATOM 559 O O . THR A 1 76 ? 4.089 29.854 25.444 1.00 94.00 76 THR A O 1
ATOM 562 N N . ARG A 1 77 ? 1.884 30.062 25.016 1.00 96.12 77 ARG A N 1
ATOM 563 C CA . ARG A 1 77 ? 1.639 28.624 24.828 1.00 96.12 77 ARG A CA 1
ATOM 564 C C . ARG A 1 77 ? 2.425 28.114 23.617 1.00 96.12 77 ARG A C 1
ATOM 566 O O . ARG A 1 77 ? 2.393 28.725 22.554 1.00 96.12 77 ARG A O 1
ATOM 573 N N . GLN A 1 78 ? 3.123 27.002 23.787 1.00 96.25 78 GLN A N 1
ATOM 574 C CA . GLN A 1 78 ? 3.914 26.339 22.756 1.00 96.25 78 GLN A CA 1
ATOM 575 C C . GLN A 1 78 ? 3.093 25.218 22.111 1.00 96.25 78 GLN A C 1
ATOM 577 O O . GLN A 1 78 ? 2.329 24.529 22.791 1.00 96.25 78 GLN A O 1
ATOM 582 N N . THR A 1 79 ? 3.266 25.017 20.804 1.00 91.00 79 THR A N 1
ATOM 583 C CA . THR A 1 79 ? 2.750 23.824 20.115 1.00 91.00 79 THR A CA 1
ATOM 584 C C . THR A 1 79 ? 3.836 22.745 20.154 1.00 91.00 79 THR A C 1
ATOM 586 O O . THR A 1 79 ? 4.954 23.033 19.714 1.00 91.00 79 THR A O 1
ATOM 589 N N . PRO A 1 80 ? 3.565 21.534 20.679 1.00 86.38 80 PRO A N 1
ATOM 590 C CA . PRO A 1 80 ? 4.555 20.461 20.707 1.00 86.38 80 PRO A CA 1
ATOM 591 C C . PRO A 1 80 ? 5.167 20.202 19.322 1.00 86.38 80 PRO A C 1
ATOM 593 O O . PRO A 1 80 ? 4.454 20.222 18.323 1.00 86.38 80 PRO A O 1
ATOM 596 N N . ASN A 1 81 ? 6.480 19.963 19.265 1.00 78.50 81 ASN A N 1
ATOM 597 C CA . ASN A 1 81 ? 7.255 19.706 18.037 1.00 78.50 81 ASN A CA 1
ATOM 598 C C . ASN A 1 81 ? 7.264 20.834 16.985 1.00 78.50 81 ASN A C 1
ATOM 600 O O . ASN A 1 81 ? 7.720 20.613 15.866 1.00 78.50 81 ASN A O 1
ATOM 604 N N . ARG A 1 82 ? 6.821 22.052 17.323 1.00 79.44 82 ARG A N 1
ATOM 605 C CA . ARG A 1 82 ? 6.886 23.214 16.425 1.00 79.44 82 ARG A CA 1
ATOM 606 C C . ARG A 1 82 ? 7.962 24.198 16.874 1.00 79.44 82 ARG A C 1
ATOM 608 O O . ARG A 1 82 ? 8.069 24.503 18.062 1.00 79.44 82 ARG A O 1
ATOM 615 N N . ILE A 1 83 ? 8.712 24.742 15.917 1.00 82.94 83 ILE A N 1
ATOM 616 C CA . ILE A 1 83 ? 9.629 25.860 16.166 1.00 82.94 83 ILE A CA 1
ATOM 617 C C . ILE A 1 83 ? 8.796 27.088 16.525 1.00 82.94 83 ILE A C 1
ATOM 619 O O . ILE A 1 83 ? 7.968 27.544 15.734 1.00 82.94 83 ILE A O 1
ATOM 623 N N . THR A 1 84 ? 9.016 27.622 17.721 1.00 88.81 84 THR A N 1
ATOM 624 C CA . THR A 1 84 ? 8.332 28.821 18.202 1.00 88.81 84 THR A CA 1
ATOM 625 C C . THR A 1 84 ? 9.368 29.886 18.563 1.00 88.81 84 THR A C 1
ATOM 627 O O . THR A 1 84 ? 10.293 29.593 19.324 1.00 88.81 84 THR A O 1
ATOM 630 N N . PRO A 1 85 ? 9.251 31.120 18.042 1.00 91.69 85 PRO A N 1
ATOM 631 C CA . PRO A 1 85 ? 10.127 32.211 18.442 1.00 91.69 85 PRO A CA 1
ATOM 632 C C . PRO A 1 85 ? 9.766 32.691 19.854 1.00 91.69 85 PRO A C 1
ATOM 634 O O . PRO A 1 85 ? 8.607 32.988 20.150 1.00 91.69 85 PRO A O 1
ATOM 637 N N . VAL A 1 86 ? 10.764 32.797 20.728 1.00 94.44 86 VAL A N 1
ATOM 638 C CA . VAL A 1 86 ? 10.625 33.276 22.106 1.00 94.44 86 VAL A CA 1
ATOM 639 C C . VAL A 1 86 ? 11.596 34.424 22.342 1.00 94.44 86 VAL A C 1
ATOM 641 O O . VAL A 1 86 ? 12.806 34.280 22.189 1.00 94.44 86 VAL A O 1
ATOM 644 N N . TRP A 1 87 ? 11.082 35.586 22.739 1.00 93.62 87 TRP A N 1
ATOM 645 C CA . TRP A 1 87 ? 11.925 36.748 23.009 1.00 93.62 87 TRP A CA 1
ATOM 646 C C . TRP A 1 87 ? 12.821 36.534 24.243 1.00 93.62 87 TRP A C 1
ATOM 648 O O . TRP A 1 87 ? 12.332 36.244 25.336 1.00 93.62 87 TRP A O 1
ATOM 658 N N . ALA A 1 88 ? 14.130 36.716 24.063 1.00 91.94 88 ALA A N 1
ATOM 659 C CA . ALA A 1 88 ? 15.182 36.601 25.077 1.00 91.94 88 ALA A CA 1
ATOM 660 C C . ALA A 1 88 ? 16.170 37.796 25.077 1.00 91.94 88 ALA A C 1
ATOM 662 O O . ALA A 1 88 ? 17.204 37.771 25.746 1.00 91.94 88 ALA A O 1
ATOM 663 N N . GLY A 1 89 ? 15.881 38.849 24.300 1.00 80.62 89 GLY A N 1
ATOM 664 C CA . GLY A 1 89 ? 16.798 39.963 24.021 1.00 80.62 89 GLY A CA 1
ATOM 665 C C . GLY A 1 89 ? 17.093 40.896 25.200 1.00 80.62 89 GLY A C 1
ATOM 666 O O . GLY A 1 89 ? 18.055 41.658 25.144 1.00 80.62 89 GLY A O 1
ATOM 667 N N . ASP A 1 90 ? 16.312 40.816 26.278 1.00 86.25 90 ASP A N 1
ATOM 668 C CA . ASP A 1 90 ? 16.525 41.561 27.526 1.00 86.25 90 ASP A CA 1
ATOM 669 C C . ASP A 1 90 ? 17.608 40.936 28.427 1.00 86.25 90 ASP A C 1
ATOM 671 O O . ASP A 1 90 ? 17.958 41.503 29.461 1.00 86.25 90 ASP A O 1
ATOM 675 N N . GLY A 1 91 ? 18.152 39.773 28.044 1.00 87.12 91 GLY A N 1
ATOM 676 C CA . GLY A 1 91 ? 19.090 39.003 28.863 1.00 87.12 91 GLY A CA 1
ATOM 677 C C . GLY A 1 91 ? 18.430 38.324 30.066 1.00 87.12 91 GLY A C 1
ATOM 678 O O . GLY A 1 91 ? 19.118 37.649 30.833 1.00 87.12 91 GLY A O 1
ATOM 679 N N . ALA A 1 92 ? 17.113 38.468 30.244 1.00 92.94 92 ALA A N 1
ATOM 680 C CA . ALA A 1 92 ? 16.401 37.747 31.281 1.00 92.94 92 ALA A CA 1
ATOM 681 C C . ALA A 1 92 ? 16.236 36.272 30.871 1.00 92.94 92 ALA A C 1
ATOM 683 O O . ALA A 1 92 ? 16.114 35.954 29.681 1.00 92.94 92 ALA A O 1
ATOM 684 N N . PRO A 1 93 ? 16.240 35.347 31.844 1.00 96.12 93 PRO A N 1
ATOM 685 C CA . PRO A 1 93 ? 16.057 33.935 31.554 1.00 96.12 93 PRO A CA 1
ATOM 686 C C . PRO A 1 93 ? 14.719 33.675 30.848 1.00 96.12 93 PRO A C 1
ATOM 688 O O . PRO A 1 93 ? 13.722 34.363 31.076 1.00 96.12 93 PRO A O 1
ATOM 691 N N . VAL A 1 94 ? 14.696 32.673 29.976 1.00 97.12 94 VAL A N 1
ATOM 692 C CA . VAL A 1 94 ? 13.467 32.154 29.372 1.00 97.12 94 VAL A CA 1
ATOM 693 C C . VAL A 1 94 ? 13.038 30.930 30.168 1.00 97.12 94 VAL A C 1
ATOM 695 O O . VAL A 1 94 ? 13.678 29.883 30.098 1.00 97.12 94 VAL A O 1
ATOM 698 N N . ASP A 1 95 ? 11.955 31.068 30.927 1.00 97.75 95 ASP A N 1
ATOM 699 C CA . ASP A 1 95 ? 11.326 29.939 31.607 1.00 97.75 95 ASP A CA 1
ATOM 700 C C . ASP A 1 95 ? 10.369 29.212 30.659 1.00 97.75 95 ASP A C 1
ATOM 702 O O . ASP A 1 95 ? 9.482 29.831 30.063 1.00 97.75 95 ASP A O 1
ATOM 706 N N . VAL A 1 96 ? 10.546 27.895 30.572 1.00 97.62 96 VAL A N 1
ATOM 707 C CA . VAL A 1 96 ? 9.662 26.931 29.920 1.00 97.62 96 VAL A CA 1
ATOM 708 C C . VAL A 1 96 ? 8.902 26.189 31.018 1.00 97.62 96 VAL A C 1
ATOM 710 O O . VAL A 1 96 ? 9.467 25.357 31.729 1.00 97.62 96 VAL A O 1
ATOM 713 N N . VAL A 1 97 ? 7.628 26.526 31.192 1.00 98.00 97 VAL A N 1
ATOM 714 C CA . VAL A 1 97 ? 6.760 26.043 32.270 1.00 98.00 97 VAL A CA 1
ATOM 715 C C . VAL A 1 97 ? 5.760 25.034 31.716 1.00 98.00 97 VAL A C 1
ATOM 717 O O . VAL A 1 97 ? 5.162 25.253 30.665 1.00 98.00 97 VAL A O 1
ATOM 720 N N . LEU A 1 98 ? 5.590 23.922 32.421 1.00 97.69 98 LEU A N 1
ATOM 721 C CA . LEU A 1 98 ? 4.708 22.822 32.061 1.00 97.69 98 LEU A CA 1
ATOM 722 C C . LEU A 1 98 ? 3.492 22.849 32.985 1.00 97.69 98 LEU A C 1
ATOM 724 O O . LEU A 1 98 ? 3.650 22.799 34.206 1.00 97.69 98 LEU A O 1
ATOM 728 N N . TYR A 1 99 ? 2.292 22.891 32.414 1.00 97.12 99 TYR A N 1
ATOM 729 C CA . TYR A 1 99 ? 1.029 22.899 33.144 1.00 97.12 99 TYR A CA 1
ATOM 730 C C . TYR A 1 99 ? 0.199 21.661 32.825 1.00 97.12 99 TYR A C 1
ATOM 732 O O . TYR A 1 99 ? -0.025 21.342 31.666 1.00 97.12 99 TYR A O 1
ATOM 740 N N . GLU A 1 100 ? -0.331 21.002 33.850 1.00 95.88 100 GLU A N 1
ATOM 741 C CA . GLU A 1 100 ? -1.395 20.010 33.706 1.00 95.88 100 GLU A CA 1
ATOM 742 C C . GLU A 1 100 ? -2.624 20.528 34.447 1.00 95.88 100 GLU A C 1
ATOM 744 O O . GLU A 1 100 ? -2.568 20.766 35.655 1.00 95.88 100 GLU A O 1
ATOM 749 N N . ARG A 1 101 ? -3.738 20.743 33.735 1.00 93.56 101 ARG A N 1
ATOM 750 C CA . ARG A 1 101 ? -4.969 21.316 34.318 1.00 93.56 101 ARG A CA 1
ATOM 751 C C . ARG A 1 101 ? -4.696 22.603 35.118 1.00 93.56 101 ARG A C 1
ATOM 753 O O . ARG A 1 101 ? -5.131 22.732 36.261 1.00 93.56 101 ARG A O 1
ATOM 760 N N . TRP A 1 102 ? -3.934 23.531 34.530 1.00 93.19 102 TRP A N 1
ATOM 761 C CA . TRP A 1 102 ? -3.509 24.805 35.142 1.00 93.19 102 TRP A CA 1
ATOM 762 C C . TRP A 1 102 ? -2.632 24.694 36.402 1.00 93.19 102 TRP A C 1
ATOM 764 O O . TRP A 1 102 ? -2.292 25.708 37.011 1.00 93.19 102 TRP A O 1
ATOM 774 N N . ARG A 1 103 ? -2.198 23.488 36.782 1.00 96.62 103 ARG A N 1
ATOM 775 C CA . ARG A 1 103 ? -1.209 23.270 37.840 1.00 96.62 103 ARG A CA 1
ATOM 776 C C . ARG A 1 103 ? 0.174 23.119 37.219 1.00 96.62 103 ARG A C 1
ATOM 778 O O . ARG A 1 103 ? 0.359 22.282 36.343 1.00 96.62 103 ARG A O 1
ATOM 785 N N . GLU A 1 104 ? 1.144 23.900 37.685 1.00 97.38 104 GLU A N 1
ATOM 786 C CA . GLU A 1 104 ? 2.539 23.741 37.264 1.00 97.38 104 GLU A CA 1
ATOM 787 C C . GLU A 1 104 ? 3.055 22.361 37.702 1.00 97.38 104 GLU A C 1
ATOM 789 O O . GLU A 1 104 ? 3.044 22.031 38.892 1.00 97.38 104 GLU A O 1
ATOM 794 N N . VAL A 1 105 ? 3.468 21.551 36.728 1.00 97.00 105 VAL A N 1
ATOM 795 C CA . VAL A 1 105 ? 4.012 20.197 36.921 1.00 97.00 105 VAL A CA 1
ATOM 796 C C . VAL A 1 105 ? 5.511 20.119 36.629 1.00 97.00 105 VAL A C 1
ATOM 798 O O . VAL A 1 105 ? 6.153 19.146 37.014 1.00 97.00 105 VAL A O 1
ATOM 801 N N . GLY A 1 106 ? 6.090 21.143 35.996 1.00 97.00 106 GLY A N 1
ATOM 802 C CA . GLY A 1 106 ? 7.522 21.219 35.724 1.00 97.00 106 GLY A CA 1
ATOM 803 C C . GLY A 1 106 ? 7.965 22.580 35.198 1.00 97.00 106 GLY A C 1
ATOM 804 O O . GLY A 1 106 ? 7.158 23.360 34.696 1.00 97.00 106 GLY A O 1
ATOM 805 N N . ARG A 1 107 ? 9.268 22.854 35.301 1.00 98.06 107 ARG A N 1
ATOM 806 C CA . ARG A 1 107 ? 9.894 24.090 34.818 1.00 98.06 107 ARG A CA 1
ATOM 807 C C . ARG A 1 107 ? 11.318 23.825 34.350 1.00 98.06 107 ARG A C 1
ATOM 809 O O . ARG A 1 107 ? 12.044 23.074 34.999 1.00 98.06 107 ARG A O 1
ATOM 816 N N . TYR A 1 108 ? 11.703 24.462 33.253 1.00 97.88 108 TYR A N 1
ATOM 817 C CA . TYR A 1 108 ? 13.069 24.528 32.743 1.00 97.88 108 TYR A CA 1
ATOM 818 C C . TYR A 1 108 ? 13.438 25.992 32.508 1.00 97.88 108 TYR A C 1
ATOM 820 O O . TYR A 1 108 ? 12.604 26.764 32.044 1.00 97.88 108 TYR A O 1
ATOM 828 N N . THR A 1 109 ? 14.674 26.379 32.801 1.00 98.12 109 THR A N 1
ATOM 829 C CA . THR A 1 109 ? 15.136 27.767 32.687 1.00 98.12 109 THR A CA 1
ATOM 830 C C . THR A 1 109 ? 16.315 27.851 31.723 1.00 98.12 109 THR A C 1
ATOM 832 O O . THR A 1 109 ? 17.346 27.215 31.931 1.00 98.12 109 THR A O 1
ATOM 835 N N . LEU A 1 110 ? 16.180 28.656 30.669 1.00 97.69 110 LEU A N 1
ATOM 836 C CA . LEU A 1 110 ? 17.233 28.938 29.693 1.00 97.69 110 LEU A CA 1
ATOM 837 C C . LEU A 1 110 ? 17.877 30.288 30.032 1.00 97.69 110 LEU A C 1
ATOM 839 O O . LEU A 1 110 ? 17.239 31.337 29.915 1.00 97.69 110 LEU A O 1
ATOM 843 N N . ARG A 1 111 ? 19.137 30.283 30.465 1.00 97.62 111 ARG A N 1
ATOM 844 C CA . ARG A 1 111 ? 19.906 31.496 30.770 1.00 97.62 111 ARG A CA 1
ATOM 845 C C . ARG A 1 111 ? 20.701 31.934 29.543 1.00 97.62 111 ARG A C 1
ATOM 847 O O . ARG A 1 111 ? 21.419 31.129 28.955 1.00 97.62 111 ARG A O 1
ATOM 854 N N . ILE A 1 112 ? 20.605 33.214 29.188 1.00 96.19 112 ILE A N 1
ATOM 855 C CA . ILE A 1 112 ? 21.495 33.801 28.183 1.00 96.19 112 ILE A CA 1
ATOM 856 C C . ILE A 1 112 ? 22.900 33.901 28.783 1.00 96.19 112 ILE A C 1
ATOM 858 O O . ILE A 1 112 ? 23.083 34.538 29.819 1.00 96.19 112 ILE A O 1
ATOM 862 N N . ASP A 1 113 ? 23.876 33.256 28.150 1.00 95.75 113 ASP A N 1
ATOM 863 C CA . ASP A 1 113 ? 25.284 33.277 28.540 1.00 95.75 113 ASP A CA 1
ATOM 864 C C . ASP A 1 113 ? 26.109 33.890 27.401 1.00 95.75 113 ASP A C 1
ATOM 866 O O . ASP A 1 113 ? 26.416 33.236 26.405 1.00 95.75 113 ASP A O 1
ATOM 870 N N . ASP A 1 114 ? 26.463 35.167 27.561 1.00 92.75 114 ASP A N 1
ATOM 871 C CA . ASP A 1 114 ? 27.273 35.928 26.599 1.00 92.75 114 ASP A CA 1
ATOM 872 C C . ASP A 1 114 ? 28.715 35.402 26.467 1.00 92.75 114 ASP A C 1
ATOM 874 O O . ASP A 1 114 ? 29.438 35.824 25.565 1.00 92.75 114 ASP A O 1
ATOM 878 N N . SER A 1 115 ? 29.154 34.503 27.357 1.00 94.75 115 SER A N 1
ATOM 879 C CA . SER A 1 115 ? 30.466 33.854 27.257 1.00 94.75 115 SER A CA 1
ATOM 880 C C . SER A 1 115 ? 30.467 32.633 26.336 1.00 94.75 115 SER A C 1
ATOM 882 O O . SER A 1 115 ? 31.541 32.187 25.924 1.00 94.75 115 SER A O 1
ATOM 884 N N . LEU A 1 116 ? 29.292 32.093 25.987 1.00 91.25 116 LEU A N 1
ATOM 885 C CA . LEU A 1 116 ? 29.193 31.032 24.991 1.00 91.25 116 LEU A CA 1
ATOM 886 C C . LEU A 1 116 ? 29.461 31.621 23.598 1.00 91.25 116 LEU A C 1
ATOM 888 O O . LEU A 1 116 ? 28.930 32.687 23.275 1.00 91.25 116 LEU A O 1
ATOM 892 N N . PRO A 1 117 ? 30.267 30.951 22.752 1.00 85.94 117 PRO A N 1
ATOM 893 C CA . PRO A 1 117 ? 30.489 31.420 21.394 1.00 85.94 117 PRO A CA 1
ATOM 894 C C . PRO A 1 117 ? 29.140 31.515 20.666 1.00 85.94 117 PRO A C 1
ATOM 896 O O . PRO A 1 117 ? 28.290 30.635 20.854 1.00 85.94 117 PRO A O 1
ATOM 899 N N . PRO A 1 118 ? 28.918 32.557 19.839 1.00 78.69 118 PRO A N 1
ATOM 900 C CA . PRO A 1 118 ? 27.737 32.591 18.994 1.00 78.69 118 PRO A CA 1
ATOM 901 C C . PRO A 1 118 ? 27.704 31.293 18.179 1.00 78.69 118 PRO A C 1
ATOM 903 O O . PRO A 1 118 ? 28.762 30.819 17.747 1.00 78.69 118 PRO A O 1
ATOM 906 N N . PRO A 1 119 ? 26.521 30.682 18.000 1.00 70.38 119 PRO A N 1
ATOM 907 C CA . PRO A 1 119 ? 26.433 29.445 17.250 1.00 70.38 119 PRO A CA 1
ATOM 908 C C . PRO A 1 119 ? 27.016 29.698 15.855 1.00 70.38 119 PRO A C 1
ATOM 910 O O . PRO A 1 119 ? 26.787 30.785 15.308 1.00 70.38 119 PRO A O 1
ATOM 913 N N . PRO A 1 120 ? 27.792 28.752 15.294 1.00 61.41 120 PRO A N 1
ATOM 914 C CA . PRO A 1 120 ? 28.378 28.938 13.977 1.00 61.41 120 PRO A CA 1
ATOM 915 C C . PRO A 1 120 ? 27.271 29.353 12.996 1.00 61.41 120 PRO A C 1
ATOM 917 O O . PRO A 1 120 ? 26.167 28.794 13.062 1.00 61.41 120 PRO A O 1
ATOM 920 N N . PRO A 1 121 ? 27.505 30.364 12.136 1.00 53.97 121 PRO A N 1
ATOM 921 C CA . PRO A 1 121 ? 26.551 30.690 11.090 1.00 53.97 121 PRO A CA 1
ATOM 922 C C . PRO A 1 121 ? 26.321 29.414 10.287 1.00 53.97 121 PRO A C 1
ATOM 924 O O . PRO A 1 121 ? 27.278 28.731 9.929 1.00 53.97 121 PRO A O 1
ATOM 927 N N . VAL A 1 122 ? 25.061 29.059 10.062 1.00 51.12 122 VAL A N 1
ATOM 928 C CA . VAL A 1 122 ? 24.715 27.858 9.306 1.00 51.12 122 VAL A CA 1
ATOM 929 C C . VAL A 1 122 ? 24.409 28.285 7.871 1.00 51.12 122 VAL A C 1
ATOM 931 O O . VAL A 1 122 ? 23.315 28.791 7.631 1.00 51.12 122 VAL A O 1
ATOM 934 N N . PRO A 1 123 ? 25.325 28.113 6.903 1.00 49.69 123 PRO A N 1
ATOM 935 C CA . PRO A 1 123 ? 24.946 28.073 5.503 1.00 49.69 123 PRO A CA 1
ATOM 936 C C . PRO A 1 123 ? 24.788 26.605 5.083 1.00 49.69 123 PRO A C 1
ATOM 938 O O . PRO A 1 123 ? 25.772 25.874 5.029 1.00 49.69 123 PRO A O 1
ATOM 941 N N . VAL A 1 124 ? 23.558 26.160 4.797 1.00 67.19 124 VAL A N 1
ATOM 942 C CA . VAL A 1 124 ? 23.324 24.837 4.170 1.00 67.19 124 VAL A CA 1
ATOM 943 C C . VAL A 1 124 ? 22.978 24.961 2.686 1.00 67.19 124 VAL A C 1
ATOM 945 O O . VAL A 1 124 ? 23.328 24.099 1.884 1.00 67.19 124 VAL A O 1
ATOM 948 N N . VAL A 1 125 ? 22.351 26.065 2.280 1.00 75.06 125 VAL A N 1
ATOM 949 C CA . VAL A 1 125 ? 22.072 26.321 0.865 1.00 75.06 125 VAL A CA 1
ATOM 950 C C . VAL A 1 125 ? 23.260 27.063 0.253 1.00 75.06 125 VAL A C 1
ATOM 952 O O . VAL A 1 125 ? 23.679 28.120 0.734 1.00 75.06 125 VAL A O 1
ATOM 955 N N . ARG A 1 126 ? 23.851 26.484 -0.795 1.00 81.81 126 ARG A N 1
ATOM 956 C CA . ARG A 1 126 ? 25.028 27.033 -1.488 1.00 81.81 126 ARG A CA 1
ATOM 957 C C . ARG A 1 126 ? 24.621 28.114 -2.484 1.00 81.81 126 ARG A C 1
ATOM 959 O O . ARG A 1 126 ? 25.329 29.108 -2.620 1.00 81.81 126 ARG A O 1
ATOM 966 N N . SER A 1 127 ? 23.477 27.933 -3.138 1.00 86.88 127 SER A N 1
ATOM 967 C CA . SER A 1 127 ? 22.877 28.917 -4.037 1.00 86.88 127 SER A CA 1
ATOM 968 C C . SER A 1 127 ? 21.369 28.730 -4.145 1.00 86.88 127 SER A C 1
ATOM 970 O O . SER A 1 127 ? 20.887 27.600 -4.218 1.00 86.88 127 SER A O 1
ATOM 972 N N . ILE A 1 128 ? 20.650 29.847 -4.224 1.00 87.44 128 ILE A N 1
ATOM 973 C CA . ILE A 1 128 ? 19.313 29.922 -4.815 1.00 87.44 128 ILE A CA 1
ATOM 974 C C . ILE A 1 128 ? 19.469 30.736 -6.091 1.00 87.44 128 ILE A C 1
ATOM 976 O O . ILE A 1 128 ? 19.984 31.853 -6.042 1.00 87.44 128 ILE A O 1
ATOM 980 N N . ALA A 1 129 ? 19.062 30.174 -7.220 1.00 87.69 129 ALA A N 1
ATOM 981 C CA . ALA A 1 129 ? 19.008 30.887 -8.483 1.00 87.69 129 ALA A CA 1
ATOM 982 C C . ALA A 1 129 ? 17.552 30.987 -8.941 1.00 87.69 129 ALA A C 1
ATOM 984 O O . ALA A 1 129 ? 16.874 29.980 -9.117 1.00 87.69 129 ALA A O 1
ATOM 985 N N . ALA A 1 130 ? 17.103 32.220 -9.129 1.00 88.06 130 ALA A N 1
ATOM 986 C CA . ALA A 1 130 ? 15.924 32.588 -9.898 1.00 88.06 130 ALA A CA 1
ATOM 987 C C . ALA A 1 130 ? 16.342 33.780 -10.771 1.00 88.06 130 ALA A C 1
ATOM 989 O O . ALA A 1 130 ? 17.236 34.541 -10.374 1.00 88.06 130 ALA A O 1
ATOM 990 N N . SER A 1 131 ? 15.766 33.937 -11.961 1.00 84.06 131 SER A N 1
ATOM 991 C CA . SER A 1 131 ? 16.109 35.087 -12.807 1.00 84.06 131 SER A CA 1
ATOM 992 C C . SER A 1 131 ? 15.728 36.383 -12.096 1.00 84.06 131 SER A C 1
ATOM 994 O O . SER A 1 131 ? 14.671 36.462 -11.478 1.00 84.06 131 SER A O 1
ATOM 996 N N . ASP A 1 132 ? 16.617 37.374 -12.147 1.00 87.62 132 ASP A N 1
ATOM 997 C CA . ASP A 1 132 ? 16.431 38.683 -11.508 1.00 87.62 132 ASP A CA 1
ATOM 998 C C . ASP A 1 132 ? 16.157 38.634 -9.992 1.00 87.62 132 ASP A C 1
ATOM 1000 O O . ASP A 1 132 ? 15.561 39.550 -9.422 1.00 87.62 132 ASP A O 1
ATOM 1004 N N . LEU A 1 133 ? 16.648 37.586 -9.315 1.00 91.56 133 LEU A N 1
ATOM 1005 C CA . LEU A 1 133 ? 16.657 37.501 -7.855 1.00 91.56 133 LEU A CA 1
ATOM 1006 C C . LEU A 1 133 ? 17.388 38.720 -7.267 1.00 91.56 133 LEU A C 1
ATOM 1008 O O . LEU A 1 133 ? 18.594 38.899 -7.468 1.00 91.56 133 LEU A O 1
ATOM 1012 N N . SER A 1 134 ? 16.658 39.547 -6.521 1.00 90.94 134 SER A N 1
ATOM 1013 C CA . SER A 1 134 ? 17.186 40.755 -5.887 1.00 90.94 134 SER A CA 1
ATOM 1014 C C . SER A 1 134 ? 16.986 40.715 -4.365 1.00 90.94 134 SER A C 1
ATOM 1016 O O . SER A 1 134 ? 15.871 40.478 -3.902 1.00 90.94 134 SER A O 1
ATOM 1018 N N . PRO A 1 135 ? 18.029 40.962 -3.554 1.00 92.38 135 PRO A N 1
ATOM 1019 C CA . PRO A 1 135 ? 19.430 41.089 -3.965 1.00 92.38 135 PRO A CA 1
ATOM 1020 C C . PRO A 1 135 ? 19.978 39.763 -4.525 1.00 92.38 135 PRO A C 1
ATOM 1022 O O . PRO A 1 135 ? 19.363 38.713 -4.359 1.00 92.38 135 PRO A O 1
ATOM 1025 N N . ALA A 1 136 ? 21.157 39.797 -5.156 1.00 88.19 136 ALA A N 1
ATOM 1026 C CA . ALA A 1 136 ? 21.849 38.569 -5.549 1.00 88.19 136 ALA A CA 1
ATOM 1027 C C . ALA A 1 136 ? 22.012 37.630 -4.339 1.00 88.19 136 ALA A C 1
ATOM 1029 O O . ALA A 1 136 ? 22.221 38.100 -3.214 1.00 88.19 136 ALA A O 1
ATOM 1030 N N . TYR A 1 137 ? 21.921 36.316 -4.571 1.00 88.62 137 TYR A N 1
ATOM 1031 C CA . TYR A 1 137 ? 21.936 35.330 -3.492 1.00 88.62 137 TYR A CA 1
ATOM 1032 C C . TYR A 1 137 ? 23.137 35.509 -2.561 1.00 88.62 137 TYR A C 1
ATOM 1034 O O . TYR A 1 137 ? 24.293 35.513 -2.993 1.00 88.62 137 TYR A O 1
ATOM 1042 N N . ALA A 1 138 ? 22.854 35.575 -1.262 1.00 82.19 138 ALA A N 1
ATOM 1043 C CA . ALA A 1 138 ? 23.855 35.439 -0.223 1.00 82.19 138 ALA A CA 1
ATOM 1044 C C . ALA A 1 138 ? 23.270 34.604 0.923 1.00 82.19 138 ALA A C 1
ATOM 1046 O O . ALA A 1 138 ? 22.156 34.872 1.366 1.00 82.19 138 ALA A O 1
ATOM 1047 N N . PRO A 1 139 ? 24.006 33.628 1.479 1.00 77.50 139 PRO A N 1
ATOM 1048 C CA . PRO A 1 139 ? 23.438 32.641 2.401 1.00 77.50 139 PRO A CA 1
ATOM 1049 C C . PRO A 1 139 ? 22.877 33.222 3.710 1.00 77.50 139 PRO A C 1
ATOM 1051 O O . PRO A 1 139 ? 22.123 32.543 4.398 1.00 77.50 139 PRO A O 1
ATOM 1054 N N . HIS A 1 140 ? 23.224 34.466 4.054 1.00 77.56 140 HIS A N 1
ATOM 1055 C CA . HIS A 1 140 ? 22.705 35.189 5.219 1.00 77.56 140 HIS A CA 1
ATOM 1056 C C . HIS A 1 140 ? 21.446 36.028 4.922 1.00 77.56 140 HIS A C 1
ATOM 1058 O O . HIS A 1 140 ? 20.863 36.592 5.846 1.00 77.56 140 HIS A O 1
ATOM 1064 N N . ILE A 1 141 ? 21.032 36.134 3.657 1.00 84.12 141 ILE A N 1
ATOM 1065 C CA . ILE A 1 141 ? 19.819 36.832 3.226 1.00 84.12 141 ILE A CA 1
ATOM 1066 C C . ILE A 1 141 ? 18.705 35.791 3.094 1.00 84.12 141 ILE A C 1
ATOM 1068 O O . ILE A 1 141 ? 18.814 34.843 2.320 1.00 84.12 141 ILE A O 1
ATOM 1072 N N . THR A 1 142 ? 17.632 35.960 3.869 1.00 90.00 142 THR A N 1
ATOM 1073 C CA . THR A 1 142 ? 16.490 35.027 3.920 1.00 90.00 142 THR A CA 1
ATOM 1074 C C . THR A 1 142 ? 15.259 35.528 3.167 1.00 90.00 142 THR A C 1
ATOM 1076 O O . THR A 1 142 ? 14.261 34.815 3.088 1.00 90.00 142 THR A O 1
ATOM 1079 N N . ARG A 1 143 ? 15.309 36.744 2.609 1.00 93.12 143 ARG A N 1
ATOM 1080 C CA . ARG A 1 143 ? 14.234 37.337 1.805 1.00 93.12 143 ARG A CA 1
ATOM 1081 C C . ARG A 1 143 ? 14.781 37.914 0.510 1.00 93.12 143 ARG A C 1
ATOM 1083 O O . ARG A 1 143 ? 15.738 38.684 0.546 1.00 93.12 143 ARG A O 1
ATOM 1090 N N . TYR A 1 144 ? 14.130 37.573 -0.589 1.00 94.69 144 TYR A N 1
ATOM 1091 C CA . TYR A 1 144 ? 14.459 38.012 -1.936 1.00 94.69 144 TYR A CA 1
ATOM 1092 C C . TYR A 1 144 ? 13.199 38.474 -2.657 1.00 94.69 144 TYR A C 1
ATOM 1094 O O . TYR A 1 144 ? 12.097 38.088 -2.281 1.00 94.69 144 TYR A O 1
ATOM 1102 N N . THR A 1 145 ? 13.365 39.261 -3.710 1.00 93.69 145 THR A N 1
ATOM 1103 C CA . THR A 1 145 ? 12.300 39.643 -4.638 1.00 93.69 145 THR A CA 1
ATOM 1104 C C . THR A 1 145 ? 12.577 39.066 -6.019 1.00 93.69 145 THR A C 1
ATOM 1106 O O . THR A 1 145 ? 13.732 39.088 -6.450 1.00 93.69 145 THR A O 1
ATOM 1109 N N . VAL A 1 146 ? 11.534 38.600 -6.706 1.00 92.94 146 VAL A N 1
ATOM 1110 C CA . VAL A 1 146 ? 11.584 38.134 -8.103 1.00 92.94 146 VAL A CA 1
ATOM 1111 C C . VAL A 1 146 ? 10.459 38.816 -8.897 1.00 92.94 146 VAL A C 1
ATOM 1113 O O . VAL A 1 146 ? 9.341 38.903 -8.381 1.00 92.94 146 VAL A O 1
ATOM 1116 N N . PRO A 1 147 ? 10.705 39.329 -10.115 1.00 88.56 147 PRO A N 1
ATOM 1117 C CA . PRO A 1 147 ? 9.653 39.922 -10.938 1.00 88.56 147 PRO A CA 1
ATOM 1118 C C . PRO A 1 147 ? 8.595 38.892 -11.367 1.00 88.56 147 PRO A C 1
ATOM 1120 O O . PRO A 1 147 ? 8.909 37.733 -11.623 1.00 88.56 147 PRO A O 1
ATOM 1123 N N . SER A 1 148 ? 7.326 39.316 -11.449 1.00 82.75 148 SER A N 1
ATOM 1124 C CA . SER A 1 148 ? 6.209 38.469 -11.921 1.00 82.75 148 SER A CA 1
ATOM 1125 C C . SER A 1 148 ? 6.218 38.205 -13.430 1.00 82.75 148 SER A C 1
ATOM 1127 O O . SER A 1 148 ? 5.565 37.263 -13.880 1.00 82.75 148 SER A O 1
ATOM 1129 N N . GLU A 1 149 ? 6.961 39.006 -14.197 1.00 76.69 149 GLU A N 1
ATOM 1130 C CA . GLU A 1 149 ? 7.180 38.832 -15.631 1.00 76.69 149 GLU A CA 1
ATOM 1131 C C . GLU A 1 149 ? 8.656 38.509 -15.873 1.00 76.69 149 GLU A C 1
ATOM 1133 O O . GLU A 1 149 ? 9.536 39.331 -15.623 1.00 76.69 149 GLU A O 1
ATOM 1138 N N . LEU A 1 150 ? 8.922 37.288 -16.336 1.00 65.94 150 LEU A N 1
ATOM 1139 C CA . LEU A 1 150 ? 10.257 36.829 -16.696 1.00 65.94 150 LEU A CA 1
ATOM 1140 C C . LEU A 1 150 ? 10.359 36.766 -18.226 1.00 65.94 150 LEU A C 1
ATOM 1142 O O . LEU A 1 150 ? 9.788 35.872 -18.856 1.00 65.94 150 LEU A O 1
ATOM 1146 N N . GLU A 1 151 ? 11.117 37.674 -18.838 1.00 53.44 151 GLU A N 1
ATOM 1147 C CA . GLU A 1 151 ? 11.591 37.476 -20.210 1.00 53.44 151 GLU A CA 1
ATOM 1148 C C . GLU A 1 151 ? 12.851 36.606 -20.165 1.00 53.44 151 GLU A C 1
ATOM 1150 O O . GLU A 1 151 ? 13.950 37.098 -19.922 1.00 53.44 151 GLU A O 1
ATOM 1155 N N . VAL A 1 152 ? 12.716 35.294 -20.388 1.00 53.38 152 VAL A N 1
ATOM 1156 C CA . VAL A 1 152 ? 13.886 34.425 -20.590 1.00 53.38 152 VAL A CA 1
ATOM 1157 C C . VAL A 1 152 ? 14.309 34.514 -22.061 1.00 53.38 152 VAL A C 1
ATOM 1159 O O . VAL A 1 152 ? 13.530 34.124 -22.937 1.00 53.38 152 VAL A O 1
ATOM 1162 N N . PRO A 1 153 ? 15.521 35.009 -22.388 1.00 41.94 153 PRO A N 1
ATOM 1163 C CA . PRO A 1 153 ? 15.975 35.075 -23.771 1.00 41.94 153 PRO A CA 1
ATOM 1164 C C . PRO A 1 153 ? 16.232 33.659 -24.306 1.00 41.94 153 PRO A C 1
ATOM 1166 O O . PRO A 1 153 ? 17.267 33.059 -24.026 1.00 41.94 153 PRO A O 1
ATOM 1169 N N . GLY A 1 154 ? 15.289 33.137 -25.093 1.00 55.72 154 GLY A N 1
ATOM 1170 C CA . GLY A 1 154 ? 15.390 31.830 -25.744 1.00 55.72 154 GLY A CA 1
ATOM 1171 C C . GLY A 1 154 ? 14.535 30.743 -25.084 1.00 55.72 154 GLY A C 1
ATOM 1172 O O . GLY A 1 154 ? 14.883 30.193 -24.049 1.00 55.72 154 GLY A O 1
ATOM 1173 N N . GLU A 1 155 ? 13.445 30.406 -25.776 1.00 49.84 155 GLU A N 1
ATOM 1174 C CA . GLU A 1 155 ? 12.689 29.140 -25.757 1.00 49.84 155 GLU A CA 1
ATOM 1175 C C . GLU A 1 155 ? 11.568 28.835 -24.751 1.00 49.84 155 GLU A C 1
ATOM 1177 O O . GLU A 1 155 ? 10.836 27.887 -25.029 1.00 49.84 155 GLU A O 1
ATOM 1182 N N . ARG A 1 156 ? 11.261 29.626 -23.713 1.00 48.19 156 ARG A N 1
ATOM 1183 C CA . ARG A 1 156 ? 9.982 29.435 -22.981 1.00 48.19 156 ARG A CA 1
ATOM 1184 C C . ARG A 1 156 ? 9.365 30.744 -22.496 1.00 48.19 156 ARG A C 1
ATOM 1186 O O . ARG A 1 156 ? 9.931 31.431 -21.657 1.00 48.19 156 ARG A O 1
ATOM 1193 N N . THR A 1 157 ? 8.173 31.064 -22.999 1.00 49.03 157 THR A N 1
ATOM 1194 C CA . THR A 1 157 ? 7.249 32.000 -22.343 1.00 49.03 157 THR A CA 1
ATOM 1195 C C . THR A 1 157 ? 6.555 31.263 -21.207 1.00 49.03 157 THR A C 1
ATOM 1197 O O . THR A 1 157 ? 5.834 30.295 -21.458 1.00 49.03 157 THR A O 1
ATOM 1200 N N . PHE A 1 158 ? 6.780 31.700 -19.973 1.00 56.91 158 PHE A N 1
ATOM 1201 C CA . PHE A 1 158 ? 6.111 31.151 -18.798 1.00 56.91 158 PHE A CA 1
ATOM 1202 C C . PHE A 1 158 ? 4.758 31.836 -18.588 1.00 56.91 158 PHE A C 1
ATOM 1204 O O . PHE A 1 158 ? 4.585 33.017 -18.894 1.00 56.91 158 PHE A O 1
ATOM 1211 N N . SER A 1 159 ? 3.788 31.089 -18.067 1.00 55.75 159 SER A N 1
ATOM 1212 C CA . SER A 1 159 ? 2.516 31.643 -17.604 1.00 55.75 159 SER A CA 1
ATOM 1213 C C . SER A 1 159 ? 2.770 32.647 -16.476 1.00 55.75 159 SER A C 1
ATOM 1215 O O . SER A 1 159 ? 3.615 32.399 -15.614 1.00 55.75 159 SER A O 1
ATOM 1217 N N . ALA A 1 160 ? 2.022 33.754 -16.444 1.00 65.12 160 ALA A N 1
ATOM 1218 C CA . ALA A 1 160 ? 2.118 34.737 -15.366 1.00 65.12 160 ALA A CA 1
ATOM 1219 C C . ALA A 1 160 ? 2.008 34.057 -13.983 1.00 65.12 160 ALA A C 1
ATOM 1221 O O . ALA A 1 160 ? 1.065 33.302 -13.727 1.00 65.12 160 ALA A O 1
ATOM 1222 N N . GLY A 1 161 ? 2.981 34.321 -13.104 1.00 68.12 161 GLY A N 1
ATOM 1223 C CA . GLY A 1 161 ? 3.048 33.749 -11.753 1.00 68.12 161 GLY A CA 1
ATOM 1224 C C . GLY A 1 161 ? 3.853 32.451 -11.605 1.00 68.12 161 GLY A C 1
ATOM 1225 O O . GLY A 1 161 ? 3.875 31.891 -10.514 1.00 68.12 161 GLY A O 1
ATOM 1226 N N . VAL A 1 162 ? 4.524 31.951 -12.647 1.00 80.31 162 VAL A N 1
ATOM 1227 C CA . VAL A 1 162 ? 5.491 30.844 -12.511 1.00 80.31 162 VAL A CA 1
ATOM 1228 C C . VAL A 1 162 ? 6.902 31.404 -12.322 1.00 80.31 162 VAL A C 1
ATOM 1230 O O . VAL A 1 162 ? 7.393 32.156 -13.160 1.00 80.31 162 VAL A O 1
ATOM 1233 N N . VAL A 1 163 ? 7.557 31.020 -11.227 1.00 81.88 163 VAL A N 1
ATOM 1234 C CA . VAL A 1 163 ? 8.931 31.391 -10.877 1.00 81.88 163 VAL A CA 1
ATOM 1235 C C . VAL A 1 163 ? 9.823 30.146 -10.963 1.00 81.88 163 VAL A C 1
ATOM 1237 O O . VAL A 1 163 ? 9.693 29.256 -10.119 1.00 81.88 163 VAL A O 1
ATOM 1240 N N . PRO A 1 164 ? 10.747 30.061 -11.935 1.00 83.12 164 PRO A N 1
ATOM 1241 C CA . PRO A 1 164 ? 11.715 28.973 -11.982 1.00 83.12 164 PRO A CA 1
ATOM 1242 C C . PRO A 1 164 ? 12.751 29.159 -10.866 1.00 83.12 164 PRO A C 1
ATOM 1244 O O . PRO A 1 164 ? 13.446 30.177 -10.806 1.00 83.12 164 PRO A O 1
ATOM 1247 N N . VAL A 1 165 ? 12.859 28.173 -9.975 1.00 84.38 165 VAL A N 1
ATOM 1248 C CA . VAL A 1 165 ? 13.792 28.174 -8.842 1.00 84.38 165 VAL A CA 1
ATOM 1249 C C . VAL A 1 165 ? 14.741 26.986 -8.962 1.00 84.38 165 VAL A C 1
ATOM 1251 O O . VAL A 1 165 ? 14.309 25.842 -9.056 1.00 84.38 165 VAL A O 1
ATOM 1254 N N . VAL A 1 166 ? 16.047 27.251 -8.908 1.00 86.31 166 VAL A N 1
ATOM 1255 C CA . VAL A 1 166 ? 17.095 26.228 -8.779 1.00 86.31 166 VAL A CA 1
ATOM 1256 C C . VAL A 1 166 ? 17.735 26.359 -7.405 1.00 86.31 166 VAL A C 1
ATOM 1258 O O . VAL A 1 166 ? 18.237 27.429 -7.045 1.00 86.31 166 VAL A O 1
ATOM 1261 N N . VAL A 1 167 ? 17.743 25.275 -6.630 1.00 83.12 167 VAL A N 1
ATOM 1262 C CA . VAL A 1 167 ? 18.331 25.256 -5.283 1.00 83.12 167 VAL A CA 1
ATOM 1263 C C . VAL A 1 167 ? 19.480 24.264 -5.238 1.00 83.12 167 VAL A C 1
ATOM 1265 O O . VAL A 1 167 ? 19.272 23.070 -5.428 1.00 83.12 167 VAL A O 1
ATOM 1268 N N . THR A 1 168 ? 20.686 24.734 -4.922 1.00 82.19 168 THR A N 1
ATOM 1269 C CA . THR A 1 168 ? 21.856 23.862 -4.747 1.00 82.19 168 THR A CA 1
ATOM 1270 C C . THR A 1 168 ? 22.232 23.794 -3.275 1.00 82.19 168 THR A C 1
ATOM 1272 O O . THR A 1 168 ? 22.472 24.821 -2.632 1.00 82.19 168 THR A O 1
ATOM 1275 N N . VAL A 1 169 ? 22.335 22.580 -2.741 1.00 78.19 169 VAL A N 1
ATOM 1276 C CA . VAL A 1 169 ? 22.793 22.315 -1.371 1.00 78.19 169 VAL A CA 1
ATOM 1277 C C . VAL A 1 169 ? 24.267 21.910 -1.408 1.00 78.19 169 VAL A C 1
ATOM 1279 O O . VAL A 1 169 ? 24.666 21.117 -2.255 1.00 78.19 169 VAL A O 1
ATOM 1282 N N . GLY A 1 170 ? 25.088 22.469 -0.518 1.00 54.75 170 GLY A N 1
ATOM 1283 C CA . GLY A 1 170 ? 26.466 22.019 -0.306 1.00 54.75 170 GLY A CA 1
ATOM 1284 C C . GLY A 1 170 ? 26.596 21.279 1.023 1.00 54.75 170 GLY A C 1
ATOM 1285 O O . GLY A 1 170 ? 26.025 21.718 2.020 1.00 54.75 170 GLY A O 1
ATOM 1286 N N . ASP A 1 171 ? 27.356 20.182 1.055 1.00 51.44 171 ASP A N 1
ATOM 1287 C CA . ASP A 1 171 ? 27.783 19.568 2.317 1.00 51.44 171 ASP A CA 1
ATOM 1288 C C . ASP A 1 171 ? 28.986 20.376 2.852 1.00 51.44 171 ASP A C 1
ATOM 1290 O O . ASP A 1 171 ? 29.972 20.528 2.124 1.00 51.44 171 ASP A O 1
ATOM 1294 N N . PRO A 1 172 ? 28.945 20.952 4.071 1.00 45.84 172 PRO A N 1
ATOM 1295 C CA . PRO A 1 172 ? 29.981 21.871 4.566 1.00 45.84 172 PRO A CA 1
ATOM 1296 C C . PRO A 1 172 ? 31.395 21.278 4.742 1.00 45.84 172 PRO A C 1
ATOM 1298 O O . PRO A 1 172 ? 32.277 21.992 5.211 1.00 45.84 172 PRO A O 1
ATOM 1301 N N . PHE A 1 173 ? 31.635 20.013 4.376 1.00 45.25 173 PHE A N 1
ATOM 1302 C CA . PHE A 1 173 ? 32.890 19.293 4.632 1.00 45.25 173 PHE A CA 1
ATOM 1303 C C . PHE A 1 173 ? 33.647 18.799 3.384 1.00 45.25 173 PHE A C 1
ATOM 1305 O O . PHE A 1 173 ? 34.662 18.130 3.541 1.00 45.25 173 PHE A O 1
ATOM 1312 N N . VAL A 1 174 ? 33.203 19.108 2.159 1.00 43.09 174 VAL A N 1
ATOM 1313 C CA . VAL A 1 174 ? 33.778 18.485 0.939 1.00 43.09 174 VAL A CA 1
ATOM 1314 C C . VAL A 1 174 ? 34.840 19.343 0.220 1.00 43.09 174 VAL A C 1
ATOM 1316 O O . VAL A 1 174 ? 35.566 18.825 -0.620 1.00 43.09 174 VAL A O 1
ATOM 1319 N N . ASP A 1 175 ? 35.030 20.613 0.592 1.00 36.47 175 ASP A N 1
ATOM 1320 C CA . ASP A 1 175 ? 35.988 21.520 -0.077 1.00 36.47 175 ASP A CA 1
ATOM 1321 C C . ASP A 1 175 ? 37.262 21.818 0.769 1.00 36.47 175 ASP A C 1
ATOM 1323 O O . ASP A 1 175 ? 37.710 22.965 0.825 1.00 36.47 175 ASP A O 1
ATOM 1327 N N . ASP A 1 176 ? 37.872 20.816 1.426 1.00 34.25 176 ASP A N 1
ATOM 1328 C CA . ASP A 1 176 ? 39.238 20.935 1.990 1.00 34.25 176 ASP A CA 1
ATOM 1329 C C . ASP A 1 176 ? 40.254 20.140 1.134 1.00 34.25 176 ASP A C 1
ATOM 1331 O O . ASP A 1 176 ? 40.208 18.908 1.115 1.00 34.25 176 ASP A O 1
ATOM 1335 N N . PRO A 1 177 ? 41.180 20.792 0.399 1.00 35.47 177 PRO A N 1
ATOM 1336 C CA . PRO A 1 177 ? 42.098 20.128 -0.534 1.00 35.47 177 PRO A CA 1
ATOM 1337 C C . PRO A 1 177 ? 43.266 19.356 0.127 1.00 35.47 177 PRO A C 1
ATOM 1339 O O . PRO A 1 177 ? 44.300 19.164 -0.513 1.00 35.47 177 PRO A O 1
ATOM 1342 N N . PHE A 1 178 ? 43.147 18.914 1.386 1.00 36.09 178 PHE A N 1
ATOM 1343 C CA . PHE A 1 178 ? 44.250 18.311 2.157 1.00 36.09 178 PHE A CA 1
ATOM 1344 C C . PHE A 1 178 ? 43.960 16.958 2.833 1.00 36.09 178 PHE A C 1
ATOM 1346 O O . PHE A 1 178 ? 44.583 16.638 3.846 1.00 36.09 178 PHE A O 1
ATOM 1353 N N . VAL A 1 179 ? 43.097 16.107 2.268 1.00 36.50 179 VAL A N 1
ATOM 1354 C CA . VAL A 1 179 ? 42.936 14.721 2.760 1.00 36.50 179 VAL A CA 1
ATOM 1355 C C . VAL A 1 179 ? 43.049 13.703 1.621 1.00 36.50 179 VAL A C 1
ATOM 1357 O O . VAL A 1 179 ? 42.069 13.106 1.195 1.00 36.50 179 VAL A O 1
ATOM 1360 N N . ASP A 1 180 ? 44.279 13.487 1.151 1.00 37.91 180 ASP A N 1
ATOM 1361 C CA . ASP A 1 180 ? 44.684 12.247 0.478 1.00 37.91 180 ASP A CA 1
ATOM 1362 C C . ASP A 1 180 ? 45.370 11.343 1.520 1.00 37.91 180 ASP A C 1
ATOM 1364 O O . ASP A 1 180 ? 46.588 11.397 1.695 1.00 37.91 180 ASP A O 1
ATOM 1368 N N . ASP A 1 181 ? 44.602 10.514 2.233 1.00 33.09 181 ASP A N 1
ATOM 1369 C CA . ASP A 1 181 ? 45.153 9.348 2.940 1.00 33.09 181 ASP A CA 1
ATOM 1370 C C . ASP A 1 181 ? 44.221 8.132 2.769 1.00 33.09 181 ASP A C 1
ATOM 1372 O O . ASP A 1 181 ? 43.101 8.128 3.286 1.00 33.09 181 ASP A O 1
ATOM 1376 N N . PRO A 1 182 ? 44.627 7.096 2.011 1.00 39.72 182 PRO A N 1
ATOM 1377 C CA . PRO A 1 182 ? 43.755 5.996 1.635 1.00 39.72 182 PRO A CA 1
ATOM 1378 C C . PRO A 1 182 ? 43.772 4.838 2.643 1.00 39.72 182 PRO A C 1
ATOM 1380 O O . PRO A 1 182 ? 43.710 3.698 2.215 1.00 39.72 182 PRO A O 1
ATOM 1383 N N . PHE A 1 183 ? 43.861 5.051 3.959 1.00 37.34 183 PHE A N 1
ATOM 1384 C CA . PHE A 1 183 ? 43.703 3.960 4.935 1.00 37.34 183 PHE A CA 1
ATOM 1385 C C . PHE A 1 183 ? 43.199 4.478 6.290 1.00 37.34 183 PHE A C 1
ATOM 1387 O O . PHE A 1 183 ? 43.998 4.882 7.122 1.00 37.34 183 PHE A O 1
ATOM 1394 N N . VAL A 1 184 ? 41.874 4.436 6.495 1.00 34.69 184 VAL A N 1
ATOM 1395 C CA . VAL A 1 184 ? 41.106 4.145 7.735 1.00 34.69 184 VAL A CA 1
ATOM 1396 C C . VAL A 1 184 ? 39.663 4.590 7.453 1.00 34.69 184 VAL A C 1
ATOM 1398 O O . VAL A 1 184 ? 39.324 5.764 7.545 1.00 34.69 184 VAL A O 1
ATOM 1401 N N . GLY A 1 185 ? 38.814 3.648 7.039 1.00 32.84 185 GLY A N 1
ATOM 1402 C CA . GLY A 1 185 ? 37.371 3.870 6.967 1.00 32.84 185 GLY A CA 1
ATOM 1403 C C . GLY A 1 185 ? 36.769 3.694 8.355 1.00 32.84 185 GLY A C 1
ATOM 1404 O O . GLY A 1 185 ? 36.780 2.585 8.886 1.00 32.84 185 GLY A O 1
ATOM 1405 N N . ASP A 1 186 ? 36.275 4.780 8.942 1.00 30.94 186 ASP A N 1
ATOM 1406 C CA . ASP A 1 186 ? 35.391 4.733 10.105 1.00 30.94 186 ASP A CA 1
ATOM 1407 C C . ASP A 1 186 ? 33.974 4.347 9.622 1.00 30.94 186 ASP A C 1
ATOM 1409 O O . ASP A 1 186 ? 33.419 5.049 8.773 1.00 30.94 186 ASP A O 1
ATOM 1413 N N . PRO A 1 187 ? 33.374 3.228 10.074 1.00 32.16 187 PRO A N 1
ATOM 1414 C CA . PRO A 1 187 ? 32.081 2.759 9.572 1.00 32.16 187 PRO A CA 1
ATOM 1415 C C . PRO A 1 187 ? 30.861 3.522 10.126 1.00 32.16 187 PRO A C 1
ATOM 1417 O O . PRO A 1 187 ? 29.731 3.108 9.873 1.00 32.16 187 PRO A O 1
ATOM 1420 N N . PHE A 1 188 ? 31.040 4.636 10.845 1.00 33.59 188 PHE A N 1
ATOM 1421 C CA . PHE A 1 188 ? 29.932 5.419 11.408 1.00 33.59 188 PHE A CA 1
ATOM 1422 C C . PHE A 1 188 ? 29.986 6.908 11.044 1.00 33.59 188 PHE A C 1
ATOM 1424 O O . PHE A 1 188 ? 30.196 7.748 11.911 1.00 33.59 188 PHE A O 1
ATOM 1431 N N . SER A 1 189 ? 29.718 7.253 9.778 1.00 38.09 189 SER A N 1
ATOM 1432 C CA . SER A 1 189 ? 29.033 8.514 9.431 1.00 38.09 189 SER A CA 1
ATOM 1433 C C . SER A 1 189 ? 28.620 8.557 7.951 1.00 38.09 189 SER A C 1
ATOM 1435 O O . SER A 1 189 ? 29.383 9.052 7.122 1.00 38.09 189 SER A O 1
ATOM 1437 N N . PRO A 1 190 ? 27.407 8.118 7.572 1.00 42.50 190 PRO A N 1
ATOM 1438 C CA . PRO A 1 190 ? 26.759 8.696 6.409 1.00 42.50 190 PRO A CA 1
ATOM 1439 C C . PRO A 1 190 ? 26.156 10.037 6.848 1.00 42.50 190 PRO A C 1
ATOM 1441 O O . PRO A 1 190 ? 25.211 10.073 7.640 1.00 42.50 190 PRO A O 1
ATOM 1444 N N . THR A 1 191 ? 26.710 11.156 6.373 1.00 52.16 191 THR A N 1
ATOM 1445 C CA . THR A 1 191 ? 26.033 12.451 6.486 1.00 52.16 191 THR A CA 1
ATOM 1446 C C . THR A 1 191 ? 24.683 12.314 5.786 1.00 52.16 191 THR A C 1
ATOM 1448 O O . THR A 1 191 ? 24.605 12.082 4.583 1.00 52.16 191 THR A O 1
ATOM 1451 N N . GLN A 1 192 ? 23.594 12.355 6.554 1.00 60.56 192 GLN A N 1
ATOM 1452 C CA . GLN A 1 192 ? 22.261 12.244 5.970 1.00 60.56 192 GLN A CA 1
ATOM 1453 C C . GLN A 1 192 ? 22.035 13.403 4.989 1.00 60.56 192 GLN A C 1
ATOM 1455 O O . GLN A 1 192 ? 22.379 14.550 5.318 1.00 60.56 192 GLN A O 1
ATOM 1460 N N . PRO A 1 193 ? 21.487 13.117 3.794 1.00 75.12 193 PRO A N 1
ATOM 1461 C CA . PRO A 1 193 ? 21.315 14.117 2.755 1.00 75.12 193 PRO A CA 1
ATOM 1462 C C . PRO A 1 193 ? 20.389 15.235 3.239 1.00 75.12 193 PRO A C 1
ATOM 1464 O O . PRO A 1 193 ? 19.475 15.022 4.038 1.00 75.12 193 PRO A O 1
ATOM 1467 N N . VAL A 1 194 ? 20.655 16.453 2.772 1.00 79.12 194 VAL A N 1
ATOM 1468 C CA . VAL A 1 194 ? 19.776 17.595 3.020 1.00 79.12 194 VAL A CA 1
ATOM 1469 C C . VAL A 1 194 ? 18.622 17.527 2.032 1.00 79.12 194 VAL A C 1
ATOM 1471 O O . VAL A 1 194 ? 18.830 17.469 0.822 1.00 79.12 194 VAL A O 1
ATOM 1474 N N . THR A 1 195 ? 17.412 17.573 2.564 1.00 84.88 195 THR A N 1
ATOM 1475 C CA . THR A 1 195 ? 16.166 17.589 1.808 1.00 84.88 195 THR A CA 1
ATOM 1476 C C . THR A 1 195 ? 15.748 19.033 1.543 1.00 84.88 195 THR A C 1
ATOM 1478 O O . THR A 1 195 ? 15.797 19.847 2.462 1.00 84.88 195 THR A O 1
ATOM 1481 N N . VAL A 1 196 ? 15.319 19.379 0.327 1.00 89.19 196 VAL A N 1
ATOM 1482 C CA . VAL A 1 196 ? 14.814 20.726 0.001 1.00 89.19 196 VAL A CA 1
ATOM 1483 C C . VAL A 1 196 ? 13.337 20.644 -0.366 1.00 89.19 196 VAL A C 1
ATOM 1485 O O . VAL A 1 196 ? 12.930 19.750 -1.099 1.00 89.19 196 VAL A O 1
ATOM 1488 N N . MET A 1 197 ? 12.537 21.580 0.140 1.00 88.25 197 MET A N 1
ATOM 1489 C CA . MET A 1 197 ? 11.136 21.748 -0.232 1.00 88.25 197 MET A CA 1
ATOM 1490 C C . MET A 1 197 ? 10.901 23.150 -0.799 1.00 88.25 197 MET A C 1
ATOM 1492 O O . MET A 1 197 ? 11.357 24.130 -0.209 1.00 88.25 197 MET A O 1
ATOM 1496 N N . VAL A 1 198 ? 10.169 23.252 -1.908 1.00 91.88 198 VAL A N 1
ATOM 1497 C CA . VAL A 1 198 ? 9.733 24.516 -2.524 1.00 91.88 198 VAL A CA 1
ATOM 1498 C C . VAL A 1 198 ? 8.207 24.564 -2.504 1.00 91.88 198 VAL A C 1
ATOM 1500 O O . VAL A 1 198 ? 7.556 23.680 -3.052 1.00 91.88 198 VAL A O 1
ATOM 1503 N N . ASN A 1 199 ? 7.620 25.544 -1.808 1.00 91.00 199 ASN A N 1
ATOM 1504 C CA . ASN A 1 199 ? 6.174 25.621 -1.532 1.00 91.00 199 ASN A CA 1
ATOM 1505 C C . ASN A 1 199 ? 5.578 24.309 -0.979 1.00 91.00 199 ASN A C 1
ATOM 1507 O O . ASN A 1 199 ? 4.457 23.930 -1.302 1.00 91.00 199 ASN A O 1
ATOM 1511 N N . GLY A 1 200 ? 6.345 23.594 -0.151 1.00 82.75 200 GLY A N 1
ATOM 1512 C CA . GLY A 1 200 ? 5.926 22.309 0.414 1.00 82.75 200 GLY A CA 1
ATOM 1513 C C . GLY A 1 200 ? 6.112 21.099 -0.515 1.00 82.75 200 GLY A C 1
ATOM 1514 O O . GLY A 1 200 ? 5.831 19.982 -0.098 1.00 82.75 200 GLY A O 1
ATOM 1515 N N . THR A 1 201 ? 6.625 21.286 -1.733 1.00 80.31 201 THR A N 1
ATOM 1516 C CA . THR A 1 201 ? 6.945 20.192 -2.665 1.00 80.31 201 THR A CA 1
ATOM 1517 C C . THR A 1 201 ? 8.404 19.789 -2.516 1.00 80.31 201 THR A C 1
ATOM 1519 O O . THR A 1 201 ? 9.279 20.651 -2.536 1.00 80.31 201 THR A O 1
ATOM 1522 N N . LEU A 1 202 ? 8.679 18.495 -2.360 1.00 84.25 202 LEU A N 1
ATOM 1523 C CA . LEU A 1 202 ? 10.036 17.949 -2.315 1.00 84.25 202 LEU A CA 1
ATOM 1524 C C . LEU A 1 202 ? 10.750 18.178 -3.657 1.00 84.25 202 LEU A C 1
ATOM 1526 O O . LEU A 1 202 ? 10.217 17.797 -4.695 1.00 84.25 202 LEU A O 1
ATOM 1530 N N . VAL A 1 203 ? 11.949 18.766 -3.639 1.00 84.69 203 VAL A N 1
ATOM 1531 C CA . VAL A 1 203 ? 12.757 18.992 -4.850 1.00 84.69 203 VAL A CA 1
ATOM 1532 C C . VAL A 1 203 ? 14.143 18.372 -4.722 1.00 84.69 203 VAL A C 1
ATOM 1534 O O . VAL A 1 203 ? 14.763 18.406 -3.653 1.00 84.69 203 VAL A O 1
ATOM 1537 N N . THR A 1 204 ? 14.654 17.835 -5.828 1.00 84.31 204 THR A N 1
ATOM 1538 C CA . THR A 1 204 ? 16.033 17.351 -5.915 1.00 84.31 204 THR A CA 1
ATOM 1539 C C . THR A 1 204 ? 16.988 18.549 -5.943 1.00 84.31 204 THR A C 1
ATOM 1541 O O . THR A 1 204 ? 16.841 19.428 -6.798 1.00 84.31 204 THR A O 1
ATOM 1544 N N . PRO A 1 205 ? 17.991 18.626 -5.051 1.00 81.12 205 PRO A N 1
ATOM 1545 C CA . PRO A 1 205 ? 19.003 19.675 -5.121 1.00 81.12 205 PRO A CA 1
ATOM 1546 C C . PRO A 1 205 ? 19.692 19.718 -6.496 1.00 81.12 205 PRO A C 1
ATOM 1548 O O . PRO A 1 205 ? 20.218 18.711 -6.962 1.00 81.12 205 PRO A O 1
ATOM 1551 N N . GLY A 1 206 ? 19.729 20.897 -7.117 1.00 77.38 206 GLY A N 1
ATOM 1552 C CA . GLY A 1 206 ? 20.329 21.143 -8.431 1.00 77.38 206 GLY A CA 1
ATOM 1553 C C . GLY A 1 206 ? 19.359 21.097 -9.618 1.00 77.38 206 GLY A C 1
ATOM 1554 O O . GLY A 1 206 ? 19.752 21.517 -10.706 1.00 77.38 206 GLY A O 1
ATOM 1555 N N . GLU A 1 207 ? 18.112 20.652 -9.434 1.00 79.56 207 GLU A N 1
ATOM 1556 C CA . GLU A 1 207 ? 17.088 20.672 -10.489 1.00 79.56 207 GLU A CA 1
ATOM 1557 C C . GLU A 1 207 ? 16.346 22.017 -10.555 1.00 79.56 207 GLU A C 1
ATOM 1559 O O . GLU A 1 207 ? 16.258 22.754 -9.569 1.00 79.56 207 GLU A O 1
ATOM 1564 N N . VAL A 1 208 ? 15.829 22.348 -11.745 1.00 83.38 208 VAL A N 1
ATOM 1565 C CA . VAL A 1 208 ? 14.955 23.513 -11.950 1.00 83.38 208 VAL A CA 1
ATOM 1566 C C . VAL A 1 208 ? 13.535 23.118 -11.577 1.00 83.38 208 VAL A C 1
ATOM 1568 O O . VAL A 1 208 ? 12.985 22.183 -12.154 1.00 83.38 208 VAL A O 1
ATOM 1571 N N . PHE A 1 209 ? 12.941 23.845 -10.636 1.00 86.81 209 PHE A N 1
ATOM 1572 C CA . PHE A 1 209 ? 11.566 23.645 -10.203 1.00 86.81 209 PHE A CA 1
ATOM 1573 C C . PHE A 1 209 ? 10.719 24.877 -10.530 1.00 86.81 209 PHE A C 1
ATOM 1575 O O . PHE A 1 209 ? 11.042 25.991 -10.114 1.00 86.81 209 PHE A O 1
ATOM 1582 N N . ASP A 1 210 ? 9.621 24.671 -11.252 1.00 88.38 210 ASP A N 1
ATOM 1583 C CA . ASP A 1 210 ? 8.680 25.727 -11.625 1.00 88.38 210 ASP A CA 1
ATOM 1584 C C . ASP A 1 210 ? 7.687 25.965 -10.476 1.00 88.38 210 ASP A C 1
ATOM 1586 O O . ASP A 1 210 ? 6.639 25.324 -10.378 1.00 88.38 210 ASP A O 1
ATOM 1590 N N . ALA A 1 211 ? 8.023 26.887 -9.572 1.00 87.62 211 ALA A N 1
ATOM 1591 C CA . ALA A 1 211 ? 7.174 27.223 -8.435 1.00 87.62 211 ALA A CA 1
ATOM 1592 C C . ALA A 1 211 ? 6.126 28.266 -8.830 1.00 87.62 211 ALA A C 1
ATOM 1594 O O . ALA A 1 211 ? 6.465 29.346 -9.308 1.00 87.62 211 ALA A O 1
ATOM 1595 N N . TRP A 1 212 ? 4.847 27.993 -8.581 1.00 89.62 212 TRP A N 1
ATOM 1596 C CA . TRP A 1 212 ? 3.798 28.986 -8.805 1.00 89.62 212 TRP A CA 1
ATOM 1597 C C . TRP A 1 212 ? 3.581 29.874 -7.571 1.00 89.62 212 TRP A C 1
ATOM 1599 O O . TRP A 1 212 ? 3.444 29.375 -6.451 1.00 89.62 212 TRP A O 1
ATOM 1609 N N . ALA A 1 213 ? 3.507 31.186 -7.787 1.00 87.25 213 ALA A N 1
ATOM 1610 C CA . ALA A 1 213 ? 3.026 32.171 -6.827 1.00 87.25 213 ALA A CA 1
ATOM 1611 C C . ALA A 1 213 ? 2.337 33.337 -7.567 1.00 87.25 213 ALA A C 1
ATOM 1613 O O . ALA A 1 213 ? 2.853 33.826 -8.574 1.00 87.25 213 ALA A O 1
ATOM 1614 N N . PRO A 1 214 ? 1.181 33.828 -7.084 1.00 83.75 214 PRO A N 1
ATOM 1615 C CA . PRO A 1 214 ? 0.498 34.946 -7.729 1.00 83.75 214 PRO A CA 1
ATOM 1616 C C . PRO A 1 214 ? 1.334 36.237 -7.619 1.00 83.75 214 PRO A C 1
ATOM 1618 O O . PRO A 1 214 ? 2.158 36.347 -6.709 1.00 83.75 214 PRO A O 1
ATOM 1621 N N . PRO A 1 215 ? 1.114 37.252 -8.477 1.00 85.44 215 PRO A N 1
ATOM 1622 C CA . PRO A 1 215 ? 1.694 38.584 -8.288 1.00 85.44 215 PRO A CA 1
ATOM 1623 C C . PRO A 1 215 ? 1.381 39.138 -6.886 1.00 85.44 215 PRO A C 1
ATOM 1625 O O . PRO A 1 215 ? 0.225 39.159 -6.467 1.00 85.44 215 PRO A O 1
ATOM 1628 N N . GLY A 1 216 ? 2.409 39.553 -6.140 1.00 86.62 216 GLY A N 1
ATOM 1629 C CA . GLY A 1 216 ? 2.305 39.928 -4.720 1.00 86.62 216 GLY A CA 1
ATOM 1630 C C . GLY A 1 216 ? 2.339 38.748 -3.733 1.00 86.62 216 GLY A C 1
ATOM 1631 O O . GLY A 1 216 ? 2.300 38.959 -2.520 1.00 86.62 216 GLY A O 1
ATOM 1632 N N . GLY A 1 217 ? 2.406 37.513 -4.233 1.00 90.81 217 GLY A N 1
ATOM 1633 C CA . GLY A 1 217 ? 2.599 36.282 -3.471 1.00 90.81 217 GLY A CA 1
ATOM 1634 C C . GLY A 1 217 ? 4.067 36.019 -3.124 1.00 90.81 217 GLY A C 1
ATOM 1635 O O . GLY A 1 217 ? 4.929 36.881 -3.278 1.00 90.81 217 GLY A O 1
ATOM 1636 N N . HIS A 1 218 ? 4.361 34.817 -2.628 1.00 93.88 218 HIS A N 1
ATOM 1637 C CA . HIS A 1 218 ? 5.729 34.398 -2.321 1.00 93.88 218 HIS A CA 1
ATOM 1638 C C . HIS A 1 218 ? 5.939 32.907 -2.579 1.00 93.88 218 HIS A C 1
ATOM 1640 O O . HIS A 1 218 ? 4.988 32.128 -2.538 1.00 93.88 218 HIS A O 1
ATOM 1646 N N . VAL A 1 219 ? 7.195 32.536 -2.816 1.00 93.19 219 VAL A N 1
ATOM 1647 C CA . VAL A 1 219 ? 7.678 31.154 -2.855 1.00 93.19 219 VAL A CA 1
ATOM 1648 C C . VAL A 1 219 ? 8.566 30.910 -1.635 1.00 93.19 219 VAL A C 1
ATOM 1650 O O . VAL A 1 219 ? 9.513 31.662 -1.396 1.00 93.19 219 VAL A O 1
ATOM 1653 N N . ASP A 1 220 ? 8.277 29.861 -0.869 1.00 93.50 220 ASP A N 1
ATOM 1654 C CA . ASP A 1 220 ? 9.092 29.425 0.268 1.00 93.50 220 ASP A CA 1
ATOM 1655 C C . ASP A 1 220 ? 10.024 28.281 -0.150 1.00 93.50 220 ASP A C 1
ATOM 1657 O O . ASP A 1 220 ? 9.573 27.261 -0.668 1.00 93.50 220 ASP A O 1
ATOM 1661 N N . VAL A 1 221 ? 11.320 28.422 0.132 1.00 93.38 221 VAL A N 1
ATOM 1662 C CA . VAL A 1 221 ? 12.346 27.386 -0.045 1.00 93.38 221 VAL A CA 1
ATOM 1663 C C . VAL A 1 221 ? 12.871 26.984 1.328 1.00 93.38 221 VAL A C 1
ATOM 1665 O O . VAL A 1 221 ? 13.454 27.807 2.035 1.00 93.38 221 VAL A O 1
ATOM 1668 N N . VAL A 1 222 ? 12.691 25.723 1.713 1.00 89.75 222 VAL A N 1
ATOM 1669 C CA . VAL A 1 222 ? 13.059 25.213 3.040 1.00 89.75 222 VAL A CA 1
ATOM 1670 C C . VAL A 1 222 ? 14.017 24.038 2.904 1.00 89.75 222 VAL A C 1
ATOM 1672 O O . VAL A 1 222 ? 13.739 23.091 2.176 1.00 89.75 222 VAL A O 1
ATOM 1675 N N . ALA A 1 223 ? 15.147 24.088 3.606 1.00 87.44 223 ALA A N 1
ATOM 1676 C CA . ALA A 1 223 ? 16.114 22.997 3.669 1.00 87.44 223 ALA A CA 1
ATOM 1677 C C . ALA A 1 223 ? 15.995 22.263 5.009 1.00 87.44 223 ALA A C 1
ATOM 1679 O O . ALA A 1 223 ? 15.970 22.899 6.063 1.00 87.44 223 ALA A O 1
ATOM 1680 N N . TYR A 1 224 ? 15.985 20.935 4.979 1.00 82.44 224 TYR A N 1
ATOM 1681 C CA . TYR A 1 224 ? 15.846 20.054 6.133 1.00 82.44 224 TYR A CA 1
ATOM 1682 C C . TYR A 1 224 ? 17.001 19.060 6.219 1.00 82.44 224 TYR A C 1
ATOM 1684 O O . TYR A 1 224 ? 17.492 18.570 5.208 1.00 82.44 224 TYR A O 1
ATOM 1692 N N . ARG A 1 225 ? 17.390 18.678 7.436 1.00 80.44 225 ARG A N 1
ATOM 1693 C CA . ARG A 1 225 ? 18.165 17.453 7.691 1.00 80.44 225 ARG A CA 1
ATOM 1694 C C . ARG A 1 225 ? 17.442 16.686 8.773 1.00 80.44 225 ARG A C 1
ATOM 1696 O O . ARG A 1 225 ? 17.220 17.229 9.851 1.00 80.44 225 ARG A O 1
ATOM 1703 N N . ASN A 1 226 ? 17.044 15.453 8.478 1.00 72.69 226 ASN A N 1
ATOM 1704 C CA . ASN A 1 226 ? 16.210 14.646 9.376 1.00 72.69 226 ASN A CA 1
ATOM 1705 C C . ASN A 1 226 ? 14.954 15.388 9.829 1.00 72.69 226 ASN A C 1
ATOM 1707 O O . ASN A 1 226 ? 14.619 15.377 11.011 1.00 72.69 226 ASN A O 1
ATOM 1711 N N . TRP A 1 227 ? 14.315 16.102 8.898 1.00 66.38 227 TRP A N 1
ATOM 1712 C CA . TRP A 1 227 ? 13.116 16.900 9.171 1.00 66.38 227 TRP A CA 1
ATOM 1713 C C . TRP A 1 227 ? 13.312 18.039 10.185 1.00 66.38 227 TRP A C 1
ATOM 1715 O O . TRP A 1 227 ? 12.351 18.696 10.576 1.00 66.38 227 TRP A O 1
ATOM 1725 N N . VAL A 1 228 ? 14.558 18.344 10.559 1.00 66.88 228 VAL A N 1
ATOM 1726 C CA . VAL A 1 228 ? 14.920 19.571 11.268 1.00 66.88 228 VAL A CA 1
ATOM 1727 C C . VAL A 1 228 ? 15.184 20.653 10.230 1.00 66.88 228 VAL A C 1
ATOM 1729 O O . VAL A 1 228 ? 16.074 20.501 9.393 1.00 66.88 228 VAL A O 1
ATOM 1732 N N . GLU A 1 229 ? 14.402 21.733 10.275 1.00 80.81 229 GLU A N 1
ATOM 1733 C CA . GLU A 1 229 ? 14.584 22.901 9.410 1.00 80.81 229 GLU A CA 1
ATOM 1734 C C . GLU A 1 229 ? 15.965 23.522 9.663 1.00 80.81 229 GLU A C 1
ATOM 1736 O O . GLU A 1 229 ? 16.298 23.936 10.774 1.00 80.81 229 GLU A O 1
ATOM 1741 N N . LEU A 1 230 ? 16.792 23.544 8.622 1.00 80.25 230 LEU A N 1
ATOM 1742 C CA . LEU A 1 230 ? 18.141 24.100 8.645 1.00 80.25 230 LEU A CA 1
ATOM 1743 C C . LEU A 1 230 ? 18.142 25.570 8.236 1.00 80.25 230 LEU A C 1
ATOM 1745 O O . LEU A 1 230 ? 18.892 26.370 8.798 1.00 80.25 230 LEU A O 1
ATOM 1749 N N . ALA A 1 231 ? 17.333 25.898 7.227 1.00 84.62 231 ALA A N 1
ATOM 1750 C CA . ALA A 1 231 ? 17.196 27.232 6.670 1.00 84.62 231 ALA A CA 1
ATOM 1751 C C . ALA A 1 231 ? 15.867 27.371 5.917 1.00 84.62 231 ALA A C 1
ATOM 1753 O O . ALA A 1 231 ? 15.394 26.415 5.300 1.00 84.62 231 ALA A O 1
ATOM 1754 N N . ARG A 1 232 ? 15.324 28.591 5.919 1.00 90.88 232 ARG A N 1
ATOM 1755 C CA . ARG A 1 232 ? 14.162 28.998 5.128 1.00 90.88 232 ARG A CA 1
ATOM 1756 C C . ARG A 1 232 ? 14.459 30.302 4.410 1.00 90.88 232 ARG A C 1
ATOM 1758 O O . ARG A 1 232 ? 14.926 31.266 5.019 1.00 90.88 232 ARG A O 1
ATOM 1765 N N . TYR A 1 233 ? 14.150 30.319 3.124 1.00 93.12 233 TYR A N 1
ATOM 1766 C CA . TYR A 1 233 ? 14.281 31.467 2.246 1.00 93.12 233 TYR A CA 1
ATOM 1767 C C . TYR A 1 233 ? 12.919 31.771 1.638 1.00 93.12 233 TYR A C 1
ATOM 1769 O O . TYR A 1 233 ? 12.194 30.859 1.252 1.00 93.12 233 TYR A O 1
ATOM 1777 N N . ARG A 1 234 ? 12.581 33.053 1.557 1.00 94.69 234 ARG A N 1
ATOM 1778 C CA . ARG A 1 234 ? 11.324 33.535 0.991 1.00 94.69 234 ARG A CA 1
ATOM 1779 C C . ARG A 1 234 ? 11.609 34.406 -0.224 1.00 94.69 234 ARG A C 1
ATOM 1781 O O . ARG A 1 234 ? 12.406 35.339 -0.129 1.00 94.69 234 ARG A O 1
ATOM 1788 N N . LEU A 1 235 ? 10.970 34.100 -1.346 1.00 96.06 235 LEU A N 1
ATOM 1789 C CA . LEU A 1 235 ? 11.059 34.848 -2.596 1.00 96.06 235 LEU A CA 1
ATOM 1790 C C . LEU A 1 235 ? 9.710 35.542 -2.819 1.00 96.06 235 LEU A C 1
ATOM 1792 O O . LEU A 1 235 ? 8.740 34.889 -3.187 1.00 96.06 235 LEU A O 1
ATOM 1796 N N . ASP A 1 236 ? 9.623 36.842 -2.549 1.00 94.75 236 ASP A N 1
ATOM 1797 C CA . ASP A 1 236 ? 8.420 37.646 -2.780 1.00 94.75 236 ASP A CA 1
ATOM 1798 C C . ASP A 1 236 ? 8.304 37.995 -4.280 1.00 94.75 236 ASP A C 1
ATOM 1800 O O . ASP A 1 236 ? 9.239 38.527 -4.883 1.00 94.75 236 ASP A O 1
ATOM 1804 N N . VAL A 1 237 ? 7.156 37.699 -4.894 1.00 93.19 237 VAL A N 1
ATOM 1805 C CA . VAL A 1 237 ? 6.910 37.951 -6.322 1.00 93.19 237 VAL A CA 1
ATOM 1806 C C . VAL A 1 237 ? 6.361 39.362 -6.492 1.00 93.19 237 VAL A C 1
ATOM 1808 O O . VAL A 1 237 ? 5.239 39.650 -6.070 1.00 93.19 237 VAL A O 1
ATOM 1811 N N . THR A 1 238 ? 7.123 40.270 -7.101 1.00 91.44 238 THR A N 1
ATOM 1812 C CA . THR A 1 238 ? 6.678 41.662 -7.264 1.00 91.44 238 THR A CA 1
ATOM 1813 C C . THR A 1 238 ? 5.614 41.747 -8.349 1.00 91.44 238 THR A C 1
ATOM 1815 O O . THR A 1 238 ? 5.833 41.293 -9.475 1.00 91.44 238 THR A O 1
ATOM 1818 N N . ALA A 1 239 ? 4.463 42.342 -8.026 1.00 79.81 239 ALA A N 1
ATOM 1819 C CA . ALA A 1 239 ? 3.460 42.671 -9.030 1.00 79.81 239 ALA A CA 1
ATOM 1820 C C . ALA A 1 239 ? 4.072 43.615 -10.073 1.00 79.81 239 ALA A C 1
ATOM 1822 O O . ALA A 1 239 ? 4.750 44.572 -9.700 1.00 79.81 239 ALA A O 1
ATOM 1823 N N . ALA A 1 240 ? 3.865 43.327 -11.360 1.00 68.50 240 ALA A N 1
ATOM 1824 C CA . ALA A 1 240 ? 4.133 44.298 -12.410 1.00 68.50 240 ALA A CA 1
ATOM 1825 C C . ALA A 1 240 ? 3.345 45.581 -12.099 1.00 68.50 240 ALA A C 1
ATOM 1827 O O . ALA A 1 240 ? 2.239 45.501 -11.554 1.00 68.50 240 ALA A O 1
ATOM 1828 N N . ASP A 1 241 ? 3.914 46.748 -12.404 1.00 52.38 241 ASP A N 1
ATOM 1829 C CA . ASP A 1 241 ? 3.241 48.040 -12.254 1.00 52.38 241 ASP A CA 1
ATOM 1830 C C . ASP A 1 241 ? 2.003 48.079 -13.172 1.00 52.38 241 ASP A C 1
ATOM 1832 O O . ASP A 1 241 ? 2.057 48.535 -14.313 1.00 52.38 241 ASP A O 1
ATOM 1836 N N . ILE A 1 242 ? 0.872 47.560 -12.691 1.00 44.47 242 ILE A N 1
ATOM 1837 C CA . ILE A 1 242 ? -0.423 47.710 -13.346 1.00 44.47 242 ILE A CA 1
ATOM 1838 C C . ILE A 1 242 ? -0.880 49.140 -13.058 1.00 44.47 242 ILE A C 1
ATOM 1840 O O . ILE A 1 242 ? -1.173 49.494 -11.915 1.00 44.47 242 ILE A O 1
ATOM 1844 N N . GLU A 1 243 ? -0.919 49.969 -14.101 1.00 38.00 243 GLU A N 1
ATOM 1845 C CA . GLU A 1 243 ? -1.500 51.311 -14.055 1.00 38.00 243 GLU A CA 1
ATOM 1846 C C . GLU A 1 243 ? -2.919 51.224 -13.445 1.00 38.00 243 GLU A C 1
ATOM 1848 O O . GLU A 1 243 ? -3.725 50.401 -13.897 1.00 38.00 243 GLU A O 1
ATOM 1853 N N . PRO A 1 244 ? -3.246 51.993 -12.388 1.00 37.84 244 PRO A N 1
ATOM 1854 C CA . PRO A 1 244 ? -4.497 51.805 -11.664 1.00 37.84 244 PRO A CA 1
ATOM 1855 C C . PRO A 1 244 ? -5.711 52.070 -12.571 1.00 37.84 244 PRO A C 1
ATOM 1857 O O . PRO A 1 244 ? -5.725 53.066 -13.302 1.00 37.84 244 PRO A O 1
ATOM 1860 N N . PRO A 1 245 ? -6.757 51.223 -12.519 1.00 40.81 245 PRO A N 1
ATOM 1861 C CA . PRO A 1 245 ? -7.964 51.435 -13.301 1.00 40.81 245 PRO A CA 1
ATOM 1862 C C . PRO A 1 245 ? -8.735 52.676 -12.825 1.00 40.81 245 PRO A C 1
ATOM 1864 O O . PRO A 1 245 ? -8.795 52.999 -11.639 1.00 40.81 245 PRO A O 1
ATOM 1867 N N . ASN A 1 246 ? -9.327 53.358 -13.804 1.00 41.28 246 ASN A N 1
ATOM 1868 C CA . ASN A 1 246 ? -10.133 54.573 -13.692 1.00 41.28 246 ASN A CA 1
ATOM 1869 C C . ASN A 1 246 ? -11.249 54.459 -12.614 1.00 41.28 246 ASN A C 1
ATOM 1871 O O . ASN A 1 246 ? -12.047 53.525 -12.702 1.00 41.28 246 ASN A O 1
ATOM 1875 N N . PRO A 1 247 ? -11.350 55.382 -11.633 1.00 38.88 247 PRO A N 1
ATOM 1876 C CA . PRO A 1 247 ? -12.212 55.233 -10.449 1.00 38.88 247 PRO A CA 1
ATOM 1877 C C . PRO A 1 247 ? -13.729 55.492 -10.627 1.00 38.88 247 PRO A C 1
ATOM 1879 O O . PRO A 1 247 ? -14.421 55.642 -9.624 1.00 38.88 247 PRO A O 1
ATOM 1882 N N . ASP A 1 248 ? -14.285 55.503 -11.841 1.00 41.53 248 ASP A N 1
ATOM 1883 C CA . ASP A 1 248 ? -15.701 55.859 -12.071 1.00 41.53 248 ASP A CA 1
ATOM 1884 C C . ASP A 1 248 ? -16.626 54.641 -12.301 1.00 41.53 248 ASP A C 1
ATOM 1886 O O . ASP A 1 248 ? -17.152 54.449 -13.400 1.00 41.53 248 ASP A O 1
ATOM 1890 N N . VAL A 1 249 ? -16.872 53.824 -11.266 1.00 38.09 249 VAL A N 1
ATOM 1891 C CA . VAL A 1 249 ? -18.011 52.877 -11.249 1.00 38.09 249 VAL A CA 1
ATOM 1892 C C . VAL A 1 249 ? -18.679 52.869 -9.867 1.00 38.09 249 VAL A C 1
ATOM 1894 O O . VAL A 1 249 ? -18.054 52.507 -8.871 1.00 38.09 249 VAL A O 1
ATOM 1897 N N . ASP A 1 250 ? -19.954 53.265 -9.823 1.00 38.28 250 ASP A N 1
ATOM 1898 C CA . ASP A 1 250 ? -20.791 53.299 -8.616 1.00 38.28 250 ASP A CA 1
ATOM 1899 C C . ASP A 1 250 ? -21.133 51.887 -8.081 1.00 38.28 250 ASP A C 1
ATOM 1901 O O . ASP A 1 250 ? -21.322 50.954 -8.871 1.00 38.28 250 ASP A O 1
ATOM 1905 N N . PRO A 1 251 ? -21.266 51.708 -6.750 1.00 37.38 251 PRO A N 1
ATOM 1906 C CA . PRO A 1 251 ? -21.637 50.431 -6.138 1.00 37.38 251 PRO A CA 1
ATOM 1907 C C . PRO A 1 251 ? -23.152 50.135 -6.222 1.00 37.38 251 PRO A C 1
ATOM 1909 O O . PRO A 1 251 ? -23.959 51.066 -6.174 1.00 37.38 251 PRO A O 1
ATOM 1912 N N . PRO A 1 252 ? -23.564 48.851 -6.293 1.00 38.50 252 PRO A N 1
ATOM 1913 C CA . PRO A 1 252 ? -24.972 48.462 -6.287 1.00 38.50 252 PRO A CA 1
ATOM 1914 C C . PRO A 1 252 ? -25.607 48.431 -4.882 1.00 38.50 252 PRO A C 1
ATOM 1916 O O . PRO A 1 252 ? -24.947 48.205 -3.868 1.00 38.50 252 PRO A O 1
ATOM 1919 N N . ASP A 1 253 ? -26.919 48.667 -4.901 1.00 38.88 253 ASP A N 1
ATOM 1920 C CA . ASP A 1 253 ? -27.901 48.844 -3.821 1.00 38.88 253 ASP A CA 1
ATOM 1921 C C . ASP A 1 253 ? -28.195 47.545 -3.023 1.00 38.88 253 ASP A C 1
ATOM 1923 O O . ASP A 1 253 ? -28.309 46.487 -3.652 1.00 38.88 253 ASP A O 1
ATOM 1927 N N . PRO A 1 254 ? -28.339 47.574 -1.678 1.00 40.28 254 PRO A N 1
ATOM 1928 C CA . PRO A 1 254 ? -28.671 46.399 -0.878 1.00 40.28 254 PRO A CA 1
ATOM 1929 C C . PRO A 1 254 ? -30.156 46.368 -0.476 1.00 40.28 254 PRO A C 1
ATOM 1931 O O . PRO A 1 254 ? -30.546 47.017 0.493 1.00 40.28 254 PRO A O 1
ATOM 1934 N N . ASP A 1 255 ? -30.953 45.524 -1.134 1.00 43.41 255 ASP A N 1
ATOM 1935 C CA . ASP A 1 255 ? -32.249 45.076 -0.609 1.00 43.41 255 ASP A CA 1
ATOM 1936 C C . ASP A 1 255 ? -32.258 43.551 -0.409 1.00 43.41 255 ASP A C 1
ATOM 1938 O O . ASP A 1 255 ? -31.717 42.781 -1.201 1.00 43.41 255 ASP A O 1
ATOM 1942 N N . VAL A 1 256 ? -32.830 43.149 0.726 1.00 38.47 256 VAL A N 1
ATOM 1943 C CA . VAL A 1 256 ? -32.801 41.815 1.342 1.00 38.47 256 VAL A CA 1
ATOM 1944 C C . VAL A 1 256 ? -33.974 40.960 0.848 1.00 38.47 256 VAL A C 1
ATOM 1946 O O . VAL A 1 256 ? -35.126 41.360 1.016 1.00 38.47 256 VAL A O 1
ATOM 1949 N N . ASP A 1 257 ? -33.696 39.757 0.335 1.00 33.97 257 ASP A N 1
ATOM 1950 C CA . ASP A 1 257 ? -34.714 38.730 0.061 1.00 33.97 257 ASP A CA 1
ATOM 1951 C C . ASP A 1 257 ? -35.062 37.893 1.321 1.00 33.97 257 ASP A C 1
ATOM 1953 O O . ASP A 1 257 ? -34.205 37.670 2.183 1.00 33.97 257 ASP A O 1
ATOM 1957 N N . PRO A 1 258 ? -36.322 37.427 1.464 1.00 38.50 258 PRO A N 1
ATOM 1958 C CA . PRO A 1 258 ? -36.796 36.626 2.599 1.00 38.50 258 PRO A CA 1
ATOM 1959 C C . PRO A 1 258 ? -36.399 35.133 2.499 1.00 38.50 258 PRO A C 1
ATOM 1961 O O . PRO A 1 258 ? -36.003 34.673 1.431 1.00 38.50 258 PRO A O 1
ATOM 1964 N N . PRO A 1 259 ? -36.526 34.347 3.593 1.00 34.28 259 PRO A N 1
ATOM 1965 C CA . PRO A 1 259 ? -36.021 32.974 3.648 1.00 34.28 259 PRO A CA 1
ATOM 1966 C C . PRO A 1 259 ? -36.814 31.936 2.824 1.00 34.28 259 PRO A C 1
ATOM 1968 O O . PRO A 1 259 ? -38.027 32.032 2.635 1.00 34.28 259 PRO A O 1
ATOM 1971 N N . ASP A 1 260 ? -36.037 30.932 2.418 1.00 36.28 260 ASP A N 1
ATOM 1972 C CA . ASP A 1 260 ? -36.209 29.737 1.574 1.00 36.28 260 ASP A CA 1
ATOM 1973 C C . ASP A 1 260 ? -37.556 28.941 1.647 1.00 36.28 260 ASP A C 1
ATOM 1975 O O . ASP A 1 260 ? -38.004 28.580 2.742 1.00 36.28 260 ASP A O 1
ATOM 1979 N N . PRO A 1 261 ? -38.207 28.621 0.498 1.00 37.66 261 PRO A N 1
ATOM 1980 C CA . PRO A 1 261 ? -39.446 27.832 0.391 1.00 37.66 261 PRO A CA 1
ATOM 1981 C C . PRO A 1 261 ? -39.299 26.290 0.257 1.00 37.66 261 PRO A C 1
ATOM 1983 O O . PRO A 1 261 ? -40.316 25.609 0.067 1.00 37.66 261 PRO A O 1
ATOM 1986 N N . ASP A 1 262 ? -38.110 25.693 0.381 1.00 43.06 262 ASP A N 1
ATOM 1987 C CA . ASP A 1 262 ? -37.837 24.326 -0.120 1.00 43.06 262 ASP A CA 1
ATOM 1988 C C . ASP A 1 262 ? -38.439 23.111 0.637 1.00 43.06 262 ASP A C 1
ATOM 1990 O O . ASP A 1 262 ? -38.265 21.963 0.224 1.00 43.06 262 ASP A O 1
ATOM 1994 N N . LEU A 1 263 ? -39.263 23.291 1.677 1.00 39.84 263 LEU A N 1
ATOM 1995 C CA . LEU A 1 263 ? -39.912 22.159 2.380 1.00 39.84 263 LEU A CA 1
ATOM 1996 C C . LEU A 1 263 ? -41.274 21.712 1.806 1.00 39.84 263 LEU A C 1
ATOM 1998 O O . LEU A 1 263 ? -41.877 20.762 2.317 1.00 39.84 263 LEU A O 1
ATOM 2002 N N . GLN A 1 264 ? -41.790 22.349 0.748 1.00 41.81 264 GLN A N 1
ATOM 2003 C CA . GLN A 1 264 ? -43.112 22.005 0.188 1.00 41.81 264 GLN A CA 1
ATOM 2004 C C . GLN A 1 264 ? -43.112 20.884 -0.870 1.00 41.81 264 GLN A C 1
ATOM 2006 O O . GLN A 1 264 ? -44.185 20.490 -1.327 1.00 41.81 264 GLN A O 1
ATOM 2011 N N . VAL A 1 265 ? -41.953 20.319 -1.229 1.00 50.88 265 VAL A N 1
ATOM 2012 C CA . VAL A 1 265 ? -41.830 19.367 -2.356 1.00 50.88 265 VAL A CA 1
ATOM 2013 C C . VAL A 1 265 ? -41.907 17.883 -1.933 1.00 50.88 265 VAL A C 1
ATOM 2015 O O . VAL A 1 265 ? -42.049 17.008 -2.782 1.00 50.88 265 VAL A O 1
ATOM 2018 N N . ILE A 1 266 ? -41.906 17.560 -0.631 1.00 46.44 266 ILE A N 1
ATOM 2019 C CA . ILE A 1 266 ? -41.922 16.161 -0.151 1.00 46.44 266 ILE A CA 1
ATOM 2020 C C . ILE A 1 266 ? -43.370 15.646 0.043 1.00 46.44 266 ILE A C 1
ATOM 2022 O O . ILE A 1 266 ? -44.102 16.181 0.897 1.00 46.44 266 ILE A O 1
ATOM 2026 N N . PRO A 1 267 ? -43.812 14.577 -0.662 1.00 59.78 267 PRO A N 1
ATOM 2027 C CA . PRO A 1 267 ? -45.155 14.023 -0.480 1.00 59.78 267 PRO A CA 1
ATOM 2028 C C . PRO A 1 267 ? -45.389 13.555 0.968 1.00 59.78 267 PRO A C 1
ATOM 2030 O O . PRO A 1 267 ? -44.472 13.128 1.670 1.00 59.78 267 PRO A O 1
ATOM 2033 N N . ALA A 1 268 ? -46.629 13.673 1.459 1.00 60.00 268 ALA A N 1
ATOM 2034 C CA . ALA A 1 268 ? -46.960 13.500 2.883 1.00 60.00 268 ALA A CA 1
ATOM 2035 C C . ALA A 1 268 ? -46.592 12.116 3.458 1.00 60.00 268 ALA A C 1
ATOM 2037 O O . ALA A 1 268 ? -46.233 12.015 4.628 1.00 60.00 268 ALA A O 1
ATOM 2038 N N . GLU A 1 269 ? -46.637 11.077 2.628 1.00 53.09 269 GLU A N 1
ATOM 2039 C CA . GLU A 1 269 ? -46.259 9.704 2.978 1.00 53.09 269 GLU A CA 1
ATOM 2040 C C . GLU A 1 269 ? -44.765 9.547 3.312 1.00 53.09 269 GLU A C 1
ATOM 2042 O O . GLU A 1 269 ? -44.424 8.876 4.286 1.00 53.09 269 GLU A O 1
ATOM 2047 N N . TYR A 1 270 ? -43.878 10.254 2.607 1.00 54.16 270 TYR A N 1
ATOM 2048 C CA . TYR A 1 270 ? -42.433 10.232 2.868 1.00 54.16 270 TYR A CA 1
ATOM 2049 C C . TYR A 1 270 ? -42.070 10.990 4.144 1.00 54.16 270 TYR A C 1
ATOM 2051 O O . TYR A 1 270 ? -41.201 10.560 4.898 1.00 54.16 270 TYR A O 1
ATOM 2059 N N . ARG A 1 271 ? -42.783 12.085 4.445 1.00 62.41 271 ARG A N 1
ATOM 2060 C CA . ARG A 1 271 ? -42.602 12.829 5.704 1.00 62.41 271 ARG A CA 1
ATOM 2061 C C . ARG A 1 271 ? -42.946 11.982 6.925 1.00 62.41 271 ARG A C 1
ATOM 2063 O O . ARG A 1 271 ? -42.307 12.111 7.965 1.00 62.41 271 ARG A O 1
ATOM 2070 N N . GLU A 1 272 ? -43.948 11.121 6.803 1.00 63.03 272 GLU A N 1
ATOM 2071 C CA . GLU A 1 272 ? -44.351 10.213 7.872 1.00 63.03 272 GLU A CA 1
ATOM 2072 C C . GLU A 1 272 ? -43.374 9.036 8.026 1.00 63.03 272 GLU A C 1
ATOM 2074 O O . GLU A 1 272 ? -43.007 8.696 9.150 1.00 63.03 272 GLU A O 1
ATOM 2079 N N . ALA A 1 273 ? -42.889 8.459 6.921 1.00 59.38 273 ALA A N 1
ATOM 2080 C CA . ALA A 1 273 ? -41.856 7.419 6.951 1.00 59.38 273 ALA A CA 1
ATOM 2081 C C . ALA A 1 273 ? -40.534 7.935 7.549 1.00 59.38 273 ALA A C 1
ATOM 2083 O O . ALA A 1 273 ? -39.962 7.293 8.429 1.00 59.38 273 ALA A O 1
ATOM 2084 N N . LEU A 1 274 ? -40.102 9.136 7.146 1.00 56.47 274 LEU A N 1
ATOM 2085 C CA . LEU A 1 274 ? -38.919 9.795 7.695 1.00 56.47 274 LEU A CA 1
ATOM 2086 C C . LEU A 1 274 ? -39.075 10.065 9.196 1.00 56.47 274 LEU A C 1
ATOM 2088 O O . LEU A 1 274 ? -38.193 9.715 9.969 1.00 56.47 274 LEU A O 1
ATOM 2092 N N . ARG A 1 275 ? -40.215 10.606 9.648 1.00 69.69 275 ARG A N 1
ATOM 2093 C CA . ARG A 1 275 ? -40.464 10.823 11.086 1.00 69.69 275 ARG A CA 1
ATOM 2094 C C . ARG A 1 275 ? -40.385 9.545 11.910 1.00 69.69 275 ARG A C 1
ATOM 2096 O O . ARG A 1 275 ? -39.877 9.590 13.025 1.00 69.69 275 ARG A O 1
ATOM 2103 N N . ARG A 1 276 ? -40.893 8.425 11.388 1.00 67.81 276 ARG A N 1
ATOM 2104 C CA . ARG A 1 276 ? -40.798 7.131 12.078 1.00 67.81 276 ARG A CA 1
ATOM 2105 C C . ARG A 1 276 ? -39.355 6.663 12.170 1.00 67.81 276 ARG A C 1
ATOM 2107 O O . ARG A 1 276 ? -38.945 6.295 13.262 1.00 67.81 276 ARG A O 1
ATOM 2114 N N . LEU A 1 277 ? -38.597 6.761 11.075 1.00 63.28 277 LEU A N 1
ATOM 2115 C CA . LEU A 1 277 ? -37.178 6.410 11.054 1.00 63.28 277 LEU A CA 1
ATOM 2116 C C . LEU A 1 277 ? -36.377 7.260 12.047 1.00 63.28 277 LEU A C 1
ATOM 2118 O O . LEU A 1 277 ? -35.715 6.700 12.909 1.00 63.28 277 LEU A O 1
ATOM 2122 N N . LEU A 1 278 ? -36.496 8.592 12.002 1.00 69.06 278 LEU A N 1
ATOM 2123 C CA . LEU A 1 278 ? -35.780 9.485 12.925 1.00 69.06 278 LEU A CA 1
ATOM 2124 C C . LEU A 1 278 ? -36.188 9.276 14.396 1.00 69.06 278 LEU A C 1
ATOM 2126 O O . LEU A 1 278 ? -35.430 9.608 15.299 1.00 69.06 278 LEU A O 1
ATOM 2130 N N . ALA A 1 279 ? -37.382 8.734 14.660 1.00 70.12 279 ALA A N 1
ATOM 2131 C CA . ALA A 1 279 ? -37.818 8.386 16.011 1.00 70.12 279 ALA A CA 1
ATOM 2132 C C . ALA A 1 279 ? -37.308 7.011 16.483 1.00 70.12 279 ALA A C 1
ATOM 2134 O O . ALA A 1 279 ? -37.215 6.788 17.690 1.00 70.12 279 ALA A O 1
ATOM 2135 N N . SER A 1 280 ? -37.013 6.088 15.562 1.00 64.69 280 SER A N 1
ATOM 2136 C CA . SER A 1 280 ? -36.586 4.716 15.872 1.00 64.69 280 SER A CA 1
ATOM 2137 C C . SER A 1 280 ? -35.088 4.461 15.695 1.00 64.69 280 SER A C 1
ATOM 2139 O O . SER A 1 280 ? -34.594 3.458 16.199 1.00 64.69 280 SER A O 1
ATOM 2141 N N . ASP A 1 281 ? -34.385 5.329 14.970 1.00 68.56 281 ASP A N 1
ATOM 2142 C CA . ASP A 1 281 ? -32.992 5.162 14.557 1.00 68.56 281 ASP A CA 1
ATOM 2143 C C . ASP A 1 281 ? -32.157 6.385 14.993 1.00 68.56 281 ASP A C 1
ATOM 2145 O O . ASP A 1 281 ? -32.215 7.440 14.348 1.00 68.56 281 ASP A O 1
ATOM 2149 N N . PRO A 1 282 ? -31.402 6.273 16.103 1.00 68.25 282 PRO A N 1
ATOM 2150 C CA . PRO A 1 282 ? -30.591 7.364 16.639 1.00 68.25 282 PRO A CA 1
ATOM 2151 C C . PRO A 1 282 ? -29.483 7.841 15.693 1.00 68.25 282 PRO A C 1
ATOM 2153 O O . PRO A 1 282 ? -29.126 9.017 15.735 1.00 68.25 282 PRO A O 1
ATOM 2156 N N . GLU A 1 283 ? -28.949 6.965 14.840 1.00 56.31 283 GLU A N 1
ATOM 2157 C CA . GLU A 1 283 ? -27.890 7.312 13.886 1.00 56.31 283 GLU A CA 1
ATOM 2158 C C . GLU A 1 283 ? -28.462 8.096 12.707 1.00 56.31 283 GLU A C 1
ATOM 2160 O O . GLU A 1 283 ? -27.936 9.153 12.354 1.00 56.31 283 GLU A O 1
ATOM 2165 N N . ALA A 1 284 ? -29.603 7.657 12.163 1.00 59.06 284 ALA A N 1
ATOM 2166 C CA . ALA A 1 284 ? -30.333 8.426 11.156 1.00 59.06 284 ALA A CA 1
ATOM 2167 C C . ALA A 1 284 ? -30.795 9.785 11.711 1.00 59.06 284 ALA A C 1
ATOM 2169 O O . ALA A 1 284 ? -30.735 10.794 11.007 1.00 59.06 284 ALA A O 1
ATOM 2170 N N . ALA A 1 285 ? -31.209 9.834 12.983 1.00 67.75 285 ALA A N 1
ATOM 2171 C CA . ALA A 1 285 ? -31.553 11.072 13.677 1.00 67.75 285 ALA A CA 1
ATOM 2172 C C . ALA A 1 285 ? -30.351 12.013 13.833 1.00 67.75 285 ALA A C 1
ATOM 2174 O O . ALA A 1 285 ? -30.485 13.208 13.576 1.00 67.75 285 ALA A O 1
ATOM 2175 N N . ALA A 1 286 ? -29.182 11.490 14.212 1.00 64.50 286 ALA A N 1
ATOM 2176 C CA . ALA A 1 286 ? -27.953 12.268 14.344 1.00 64.50 286 ALA A CA 1
ATOM 2177 C C . ALA A 1 286 ? -27.457 12.797 12.988 1.00 64.50 286 ALA A C 1
ATOM 2179 O O . ALA A 1 286 ? -27.131 13.979 12.879 1.00 64.50 286 ALA A O 1
ATOM 2180 N N . ALA A 1 287 ? -27.473 11.964 11.943 1.00 58.22 287 ALA A N 1
ATOM 2181 C CA . ALA A 1 287 ? -27.115 12.365 10.583 1.00 58.22 287 ALA A CA 1
ATOM 2182 C C . ALA A 1 287 ? -28.067 13.445 10.036 1.00 58.22 287 ALA A C 1
ATOM 2184 O O . ALA A 1 287 ? -27.621 14.448 9.479 1.00 58.22 287 ALA A O 1
ATOM 2185 N N . TYR A 1 288 ? -29.377 13.289 10.261 1.00 62.53 288 TYR A N 1
ATOM 2186 C CA . TYR A 1 288 ? -30.382 14.281 9.870 1.00 62.53 288 TYR A CA 1
ATOM 2187 C C . TYR A 1 288 ? -30.271 15.585 10.679 1.00 62.53 288 TYR A C 1
ATOM 2189 O O . TYR A 1 288 ? -30.410 16.672 10.126 1.00 62.53 288 TYR A O 1
ATOM 2197 N N . ALA A 1 289 ? -29.978 15.509 11.979 1.00 67.56 289 ALA A N 1
ATOM 2198 C CA . ALA A 1 289 ? -29.767 16.691 12.815 1.00 67.56 289 ALA A CA 1
ATOM 2199 C C . ALA A 1 289 ? -28.505 17.467 12.407 1.00 67.56 289 ALA A C 1
ATOM 2201 O O . ALA A 1 289 ? -28.541 18.694 12.343 1.00 67.56 289 ALA A O 1
ATOM 2202 N N . ALA A 1 290 ? -27.417 16.767 12.071 1.00 57.56 290 ALA A N 1
ATOM 2203 C CA . ALA A 1 290 ? -26.215 17.380 11.505 1.00 57.56 290 ALA A CA 1
ATOM 2204 C C . ALA A 1 290 ? -26.499 18.051 10.147 1.00 57.56 290 ALA A C 1
ATOM 2206 O O . ALA A 1 290 ? -25.944 19.103 9.845 1.00 57.56 290 ALA A O 1
ATOM 2207 N N . PHE A 1 291 ? -27.408 17.479 9.354 1.00 61.22 291 PHE A N 1
ATOM 2208 C CA . PHE A 1 291 ? -27.882 18.059 8.096 1.00 61.22 291 PHE A CA 1
ATOM 2209 C C . PHE A 1 291 ? -28.738 19.326 8.277 1.00 61.22 291 PHE A C 1
ATOM 2211 O O . PHE A 1 291 ? -28.601 20.265 7.492 1.00 61.22 291 PHE A O 1
ATOM 2218 N N . GLU A 1 292 ? -29.602 19.378 9.296 1.00 62.56 292 GLU A N 1
ATOM 2219 C CA . GLU A 1 292 ? -30.444 20.548 9.608 1.00 62.56 292 GLU A CA 1
ATOM 2220 C C . GLU A 1 292 ? -29.655 21.693 10.258 1.00 62.56 292 GLU A C 1
ATOM 2222 O O . GLU A 1 292 ? -29.975 22.860 10.043 1.00 62.56 292 GLU A O 1
ATOM 2227 N N . ALA A 1 293 ? -28.621 21.379 11.045 1.00 58.66 293 ALA A N 1
ATOM 2228 C CA . ALA A 1 293 ? -27.874 22.378 11.808 1.00 58.66 293 ALA A CA 1
ATOM 2229 C C . ALA A 1 293 ? -27.124 23.397 10.929 1.00 58.66 293 ALA A C 1
ATOM 2231 O O . ALA A 1 293 ? -26.886 24.518 11.379 1.00 58.66 293 ALA A O 1
ATOM 2232 N N . GLY A 1 294 ? -26.778 23.038 9.685 1.00 45.28 294 GLY A N 1
ATOM 2233 C CA . GLY A 1 294 ? -25.926 23.868 8.827 1.00 45.28 294 GLY A CA 1
ATOM 2234 C C . GLY A 1 294 ? -24.531 24.110 9.437 1.00 45.28 294 GLY A C 1
ATOM 2235 O O . GLY A 1 294 ? -24.222 23.600 10.515 1.00 45.28 294 GLY A O 1
ATOM 2236 N N . PRO A 1 295 ? -23.636 24.848 8.755 1.00 40.56 295 PRO A N 1
ATOM 2237 C CA . PRO A 1 295 ? -22.319 25.149 9.308 1.00 40.56 295 PRO A CA 1
ATOM 2238 C C . PRO A 1 295 ? -22.435 26.069 10.535 1.00 40.56 295 PRO A C 1
ATOM 2240 O O . PRO A 1 295 ? -23.132 27.083 10.497 1.00 40.56 295 PRO A O 1
ATOM 2243 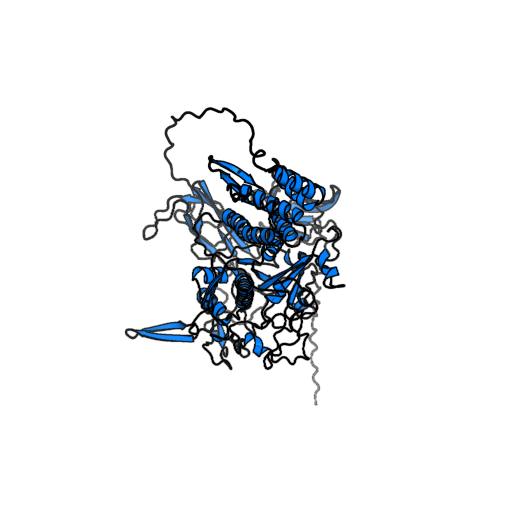N N . ALA A 1 296 ? -21.717 25.742 11.612 1.00 43.31 296 ALA A N 1
ATOM 2244 C CA . ALA A 1 296 ? -21.580 26.623 12.770 1.00 43.31 296 ALA A CA 1
ATOM 2245 C C . ALA A 1 296 ? -20.739 27.867 12.412 1.00 43.31 296 ALA A C 1
ATOM 2247 O O . ALA A 1 296 ? -19.706 27.753 11.752 1.00 43.31 296 ALA A O 1
ATOM 2248 N N . GLU A 1 297 ? -21.156 29.057 12.862 1.00 36.78 297 GLU A N 1
ATOM 2249 C CA . GLU A 1 297 ? -20.459 30.330 12.582 1.00 36.78 297 GLU A CA 1
ATOM 2250 C C . GLU A 1 297 ? -19.058 30.430 13.225 1.00 36.78 297 GLU A C 1
ATOM 2252 O O . GLU A 1 297 ? -18.228 31.224 12.774 1.00 36.78 297 GLU A O 1
ATOM 2257 N N . ASP A 1 298 ? -18.742 29.589 14.214 1.00 36.81 298 ASP A N 1
ATOM 2258 C CA . ASP A 1 298 ? -17.458 29.608 14.920 1.00 36.81 298 ASP A CA 1
ATOM 2259 C C . ASP A 1 298 ? -16.483 28.550 14.370 1.00 36.81 298 ASP A C 1
ATOM 2261 O O . ASP A 1 298 ? -16.557 27.361 14.679 1.00 36.81 298 ASP A O 1
ATOM 2265 N N . LYS A 1 299 ? -15.531 29.008 13.547 1.00 34.88 299 LYS A N 1
ATOM 2266 C CA . LYS A 1 299 ? -14.497 28.179 12.904 1.00 34.88 299 LYS A CA 1
ATOM 2267 C C . LYS A 1 299 ? -13.514 27.586 13.919 1.00 34.88 299 LYS A C 1
ATOM 2269 O O . LYS A 1 299 ? -12.746 28.321 14.545 1.00 34.88 299 LYS A O 1
ATOM 2274 N N . VAL A 1 300 ? -13.429 26.257 13.981 1.00 35.22 300 VAL A N 1
ATOM 2275 C CA . VAL A 1 300 ? -12.283 25.548 14.572 1.00 35.22 300 VAL A CA 1
ATOM 2276 C C . VAL A 1 300 ? -11.195 25.393 13.490 1.00 35.22 300 VAL A C 1
ATOM 2278 O O . VAL A 1 300 ? -11.496 24.916 12.394 1.00 35.22 300 VAL A O 1
ATOM 2281 N N . PRO A 1 301 ? -9.926 25.787 13.726 1.00 30.47 301 PRO A N 1
ATOM 2282 C CA . PRO A 1 301 ? -8.857 25.597 12.743 1.00 30.47 301 PRO A CA 1
ATOM 2283 C C . PRO A 1 301 ? -8.601 24.101 12.489 1.00 30.47 301 PRO A C 1
ATOM 2285 O O . PRO A 1 301 ? -8.130 23.406 13.385 1.00 30.47 301 PRO A O 1
ATOM 2288 N N . GLY A 1 302 ? -8.913 23.621 11.280 1.00 38.12 302 GLY A N 1
ATOM 2289 C CA . GLY A 1 302 ? -8.733 22.221 10.860 1.00 38.12 302 GLY A CA 1
ATOM 2290 C C . GLY A 1 302 ? -9.887 21.634 10.033 1.00 38.12 302 GLY A C 1
ATOM 2291 O O . GLY A 1 302 ? -9.699 20.626 9.365 1.00 38.12 302 GLY A O 1
ATOM 2292 N N . GLN A 1 303 ? -11.063 22.269 10.012 1.00 42.28 303 GLN A N 1
ATOM 2293 C CA . GLN A 1 303 ? -12.214 21.779 9.240 1.00 42.28 303 GLN A CA 1
ATOM 2294 C C . GLN A 1 303 ? -12.082 22.086 7.736 1.00 42.28 303 GLN A C 1
ATOM 2296 O O . GLN A 1 303 ? -11.954 23.247 7.336 1.00 42.28 303 GLN A O 1
ATOM 2301 N N . LYS A 1 304 ? -12.174 21.054 6.882 1.00 40.41 304 LYS A N 1
ATOM 2302 C CA . LYS A 1 304 ? -12.332 21.217 5.426 1.00 40.41 304 LYS A CA 1
ATOM 2303 C C . LYS A 1 304 ? -13.782 21.620 5.121 1.00 40.41 304 LYS A C 1
ATOM 2305 O O . LYS A 1 304 ? -14.709 20.846 5.338 1.00 40.41 304 LYS A O 1
ATOM 2310 N N . THR A 1 305 ? -13.975 22.836 4.615 1.00 39.75 305 THR A N 1
ATOM 2311 C CA . THR A 1 305 ? -15.265 23.334 4.105 1.00 39.75 305 THR A CA 1
ATOM 2312 C C . THR A 1 305 ? -15.266 23.268 2.581 1.00 39.75 305 THR A C 1
ATOM 2314 O O . THR A 1 305 ? -14.351 23.788 1.942 1.00 39.75 305 THR A O 1
ATOM 2317 N N . LEU A 1 306 ? -16.287 22.646 1.987 1.00 39.66 306 LEU A N 1
ATOM 2318 C CA . LEU A 1 306 ? -16.506 22.690 0.540 1.00 39.66 306 LEU A CA 1
ATOM 2319 C C . LEU A 1 306 ? -17.342 23.911 0.195 1.00 39.66 306 LEU A C 1
ATOM 2321 O O . LEU A 1 306 ? -18.388 24.115 0.798 1.00 39.66 306 LEU A O 1
ATOM 2325 N N . ASN A 1 307 ? -16.899 24.693 -0.784 1.00 38.28 307 ASN A N 1
ATOM 2326 C CA . ASN A 1 307 ? -17.612 25.872 -1.257 1.00 38.28 307 ASN A CA 1
ATOM 2327 C C . ASN A 1 307 ? -18.270 25.564 -2.607 1.00 38.28 307 ASN A C 1
ATOM 2329 O O . ASN A 1 307 ? -17.584 25.402 -3.613 1.00 38.28 307 ASN A O 1
ATOM 2333 N N . PHE A 1 308 ? -19.595 25.512 -2.636 1.00 36.72 308 PHE A N 1
ATOM 2334 C CA . PHE A 1 308 ? -20.397 25.340 -3.842 1.00 36.72 308 PHE A CA 1
ATOM 2335 C C . PHE A 1 308 ? -20.799 26.704 -4.375 1.00 36.72 308 PHE A C 1
ATOM 2337 O O . PHE A 1 308 ? -21.182 27.570 -3.597 1.00 36.72 308 PHE A O 1
ATOM 2344 N N . ARG A 1 309 ? -20.751 26.897 -5.693 1.00 37.47 309 ARG A N 1
ATOM 2345 C CA . ARG A 1 309 ? -21.401 28.040 -6.335 1.00 37.47 309 ARG A CA 1
ATOM 2346 C C . ARG A 1 309 ? -22.707 27.558 -6.951 1.00 37.47 309 ARG A C 1
ATOM 2348 O O . ARG A 1 309 ? -22.673 26.764 -7.891 1.00 37.47 309 ARG A O 1
ATOM 2355 N N . GLY A 1 310 ? -23.829 28.027 -6.417 1.00 33.53 310 GLY A N 1
ATOM 2356 C CA . GLY A 1 310 ? -25.149 27.792 -6.986 1.00 33.53 310 GLY A CA 1
ATOM 2357 C C . GLY A 1 310 ? -25.286 28.403 -8.382 1.00 33.53 310 GLY A C 1
ATOM 2358 O O . GLY A 1 310 ? -24.497 29.253 -8.805 1.00 33.53 310 GLY A O 1
ATOM 2359 N N . HIS A 1 311 ? -26.311 27.971 -9.117 1.00 29.94 311 HIS A N 1
ATOM 2360 C CA . HIS A 1 311 ? -26.622 28.485 -10.458 1.00 29.94 311 HIS A CA 1
ATOM 2361 C C . HIS A 1 311 ? -27.034 29.975 -10.453 1.00 29.94 311 HIS A C 1
ATOM 2363 O O . HIS A 1 311 ? -27.026 30.622 -11.499 1.00 29.94 311 HIS A O 1
ATOM 2369 N N . ASP A 1 312 ? -27.362 30.497 -9.271 1.00 42.47 312 ASP A N 1
ATOM 2370 C CA . ASP A 1 312 ? -27.655 31.889 -8.917 1.00 42.47 312 ASP A CA 1
ATOM 2371 C C . ASP A 1 312 ? -26.400 32.710 -8.548 1.00 42.47 312 ASP A C 1
ATOM 2373 O O . ASP A 1 312 ? -26.482 33.916 -8.325 1.00 42.47 312 ASP A O 1
ATOM 2377 N N . GLY A 1 313 ? -25.223 32.078 -8.506 1.00 36.28 313 GLY A N 1
ATOM 2378 C CA . GLY A 1 313 ? -23.960 32.711 -8.134 1.00 36.28 313 GLY A CA 1
ATOM 2379 C C . GLY A 1 313 ? -23.697 32.776 -6.628 1.00 36.28 313 GLY A C 1
ATOM 2380 O O . GLY A 1 313 ? -22.639 33.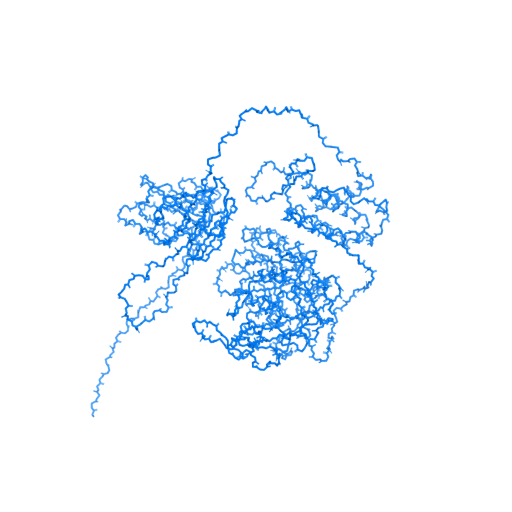281 -6.241 1.00 36.28 313 GLY A O 1
ATOM 2381 N N . VAL A 1 314 ? -24.592 32.248 -5.786 1.00 38.00 314 VAL A N 1
ATOM 2382 C CA . VAL A 1 314 ? -24.423 32.241 -4.329 1.00 38.00 314 VAL A CA 1
ATOM 2383 C C . VAL A 1 314 ? -23.434 31.151 -3.924 1.00 38.00 314 VAL A C 1
ATOM 2385 O O . VAL A 1 314 ? -23.494 30.016 -4.396 1.00 38.00 314 VAL A O 1
ATOM 2388 N N . MET A 1 315 ? -22.487 31.510 -3.057 1.00 31.42 315 MET A N 1
ATOM 2389 C CA . MET A 1 315 ? -21.514 30.573 -2.502 1.00 31.42 315 MET A CA 1
ATOM 2390 C C . MET A 1 315 ? -22.086 29.918 -1.239 1.00 31.42 315 MET A C 1
ATOM 2392 O O . MET A 1 315 ? -22.362 30.615 -0.266 1.00 31.42 315 MET A O 1
ATOM 2396 N N . THR A 1 316 ? -22.235 28.595 -1.227 1.00 37.16 316 THR A N 1
ATOM 2397 C CA . THR A 1 316 ? -22.694 27.819 -0.065 1.00 37.16 316 THR A CA 1
ATOM 2398 C C . THR A 1 316 ? -21.557 26.946 0.453 1.00 37.16 316 THR A C 1
ATOM 2400 O O . THR A 1 316 ? -20.963 26.197 -0.318 1.00 37.16 316 THR A O 1
ATOM 2403 N N . SER A 1 317 ? -21.247 27.021 1.747 1.00 37.03 317 SER A N 1
ATOM 2404 C CA . SER A 1 317 ? -20.198 26.202 2.367 1.00 37.03 317 SER A CA 1
ATOM 2405 C C . SER A 1 317 ? -20.803 25.015 3.123 1.00 37.03 317 SER A C 1
ATOM 2407 O O . SER A 1 317 ? -21.708 25.219 3.929 1.00 37.03 317 SER A O 1
ATOM 2409 N N . VAL A 1 318 ? -20.315 23.789 2.903 1.00 43.53 318 VAL A N 1
ATOM 2410 C CA . VAL A 1 318 ? -20.768 22.582 3.629 1.00 43.53 318 VAL A CA 1
ATOM 2411 C C . VAL A 1 318 ? -19.583 21.845 4.255 1.00 43.53 318 VAL A C 1
ATOM 2413 O O . VAL A 1 318 ? -18.516 21.722 3.650 1.00 43.53 318 VAL A O 1
ATOM 2416 N N . GLU A 1 319 ? -19.784 21.345 5.472 1.00 54.78 319 GLU A N 1
ATOM 2417 C CA . GLU A 1 319 ? -18.856 20.485 6.207 1.00 54.78 319 GLU A CA 1
ATOM 2418 C C . GLU A 1 319 ? -19.168 19.011 5.877 1.00 54.78 319 GLU A C 1
ATOM 2420 O O . GLU A 1 319 ? -20.231 18.500 6.225 1.00 54.78 319 GLU A O 1
ATOM 2425 N N . VAL A 1 320 ? -18.308 18.344 5.097 1.00 53.59 320 VAL A N 1
ATOM 2426 C CA . VAL A 1 320 ? -18.742 17.180 4.288 1.00 53.59 320 VAL A CA 1
ATOM 2427 C C . VAL A 1 320 ? -18.380 15.815 4.872 1.00 53.59 320 VAL A C 1
ATOM 2429 O O . VAL A 1 320 ? -19.148 14.876 4.689 1.00 53.59 320 VAL A O 1
ATOM 2432 N N . ALA A 1 321 ? -17.283 15.672 5.615 1.00 47.31 321 ALA A N 1
ATOM 2433 C CA . ALA A 1 321 ? -16.793 14.342 5.997 1.00 47.31 321 ALA A CA 1
ATOM 2434 C C . ALA A 1 321 ? -17.748 13.590 6.950 1.00 47.31 321 ALA A C 1
ATOM 2436 O O . ALA A 1 321 ? -18.151 12.466 6.661 1.00 47.31 321 ALA A O 1
ATOM 2437 N N . THR A 1 322 ? -18.182 14.217 8.046 1.00 50.53 322 THR A N 1
ATOM 2438 C CA . THR A 1 322 ? -19.005 13.550 9.075 1.00 50.53 322 THR A CA 1
ATOM 2439 C C . THR A 1 322 ? -20.432 13.277 8.601 1.00 50.53 322 THR A C 1
ATOM 2441 O O . THR A 1 322 ? -20.961 12.185 8.807 1.00 50.53 322 THR A O 1
ATOM 2444 N N . ALA A 1 323 ? -21.055 14.246 7.923 1.00 53.53 323 ALA A N 1
ATOM 2445 C CA . ALA A 1 323 ? -22.411 14.093 7.409 1.00 53.53 323 ALA A CA 1
ATOM 2446 C C . ALA A 1 323 ? -22.466 13.019 6.315 1.00 53.53 323 ALA A C 1
ATOM 2448 O O . ALA A 1 323 ? -23.326 12.145 6.356 1.00 53.53 323 ALA A O 1
ATOM 2449 N N . LEU A 1 324 ? -21.517 13.031 5.371 1.00 59.34 324 LEU A N 1
ATOM 2450 C CA . LEU A 1 324 ? -21.479 12.062 4.277 1.00 59.34 324 LEU A CA 1
ATOM 2451 C C . LEU A 1 324 ? -21.200 10.635 4.762 1.00 59.34 324 LEU A C 1
ATOM 2453 O O . LEU A 1 324 ? -21.801 9.703 4.238 1.00 59.34 324 LEU A O 1
ATOM 2457 N N . MET A 1 325 ? -20.375 10.460 5.799 1.00 56.28 325 MET A N 1
ATOM 2458 C CA . MET A 1 325 ? -20.182 9.157 6.446 1.00 56.28 325 MET A CA 1
ATOM 2459 C C . MET A 1 325 ? -21.450 8.652 7.127 1.00 56.28 325 MET A C 1
ATOM 2461 O O . MET A 1 325 ? -21.811 7.490 6.943 1.00 56.28 325 MET A O 1
ATOM 2465 N N . GLY A 1 326 ? -22.175 9.531 7.827 1.00 63.62 326 GLY A N 1
ATOM 2466 C CA . GLY A 1 326 ? -23.505 9.211 8.343 1.00 63.62 326 GLY A CA 1
ATOM 2467 C C . GLY A 1 326 ? -24.453 8.760 7.227 1.00 63.62 326 GLY A C 1
ATOM 2468 O O . GLY A 1 326 ? -25.155 7.766 7.376 1.00 63.62 326 GLY A O 1
ATOM 2469 N N . TRP A 1 327 ? -24.416 9.414 6.062 1.00 66.06 327 TRP A N 1
ATOM 2470 C CA . TRP A 1 327 ? -25.240 9.033 4.910 1.00 66.06 327 TRP A CA 1
ATOM 2471 C C . TRP A 1 327 ? -24.820 7.711 4.254 1.00 66.06 327 TRP A C 1
ATOM 2473 O O . TRP A 1 327 ? -25.687 6.935 3.854 1.00 66.06 327 TRP A O 1
ATOM 2483 N N . ILE A 1 328 ? -23.519 7.426 4.161 1.00 61.56 328 ILE A N 1
ATOM 2484 C CA . ILE A 1 328 ? -22.993 6.143 3.665 1.00 61.56 328 ILE A CA 1
ATOM 2485 C C . ILE A 1 328 ? -23.408 5.003 4.599 1.00 61.56 328 ILE A C 1
ATOM 2487 O O . ILE A 1 328 ? -23.836 3.948 4.127 1.00 61.56 328 ILE A O 1
ATOM 2491 N N . GLU A 1 329 ? -23.345 5.216 5.913 1.00 62.56 329 GLU A N 1
ATOM 2492 C CA . GLU A 1 329 ? -23.737 4.208 6.898 1.00 62.56 329 GLU A CA 1
ATOM 2493 C C . GLU A 1 329 ? -25.255 3.993 6.923 1.00 62.56 329 GLU A C 1
ATOM 2495 O O . GLU A 1 329 ? -25.736 2.857 6.944 1.00 62.56 329 GLU A O 1
ATOM 2500 N N . VAL A 1 330 ? -26.035 5.066 6.759 1.00 65.62 330 VAL A N 1
ATOM 2501 C CA . VAL A 1 330 ? -27.481 4.983 6.512 1.00 65.62 330 VAL A CA 1
ATOM 2502 C C . VAL A 1 330 ? -27.771 4.199 5.224 1.00 65.62 330 VAL A C 1
ATOM 2504 O O . VAL A 1 330 ? -28.657 3.346 5.224 1.00 65.62 330 VAL A O 1
ATOM 2507 N N . ALA A 1 331 ? -27.018 4.406 4.138 1.00 62.94 331 ALA A N 1
ATOM 2508 C CA . ALA A 1 331 ? -27.197 3.667 2.883 1.00 62.94 331 ALA A CA 1
ATOM 2509 C C . ALA A 1 331 ? -26.835 2.176 3.014 1.00 62.94 331 ALA A C 1
ATOM 2511 O O . ALA A 1 331 ? -27.526 1.311 2.469 1.00 62.94 331 ALA A O 1
ATOM 2512 N N . ARG A 1 332 ? -25.764 1.854 3.746 1.00 61.62 332 ARG A N 1
ATOM 2513 C CA . ARG A 1 332 ? -25.315 0.475 3.974 1.00 61.62 332 ARG A CA 1
ATOM 2514 C C . ARG A 1 332 ? -26.269 -0.288 4.878 1.00 61.62 332 ARG A C 1
ATOM 2516 O O . ARG A 1 332 ? -26.727 -1.370 4.516 1.00 61.62 332 ARG A O 1
ATOM 2523 N N . SER A 1 333 ? -26.622 0.302 6.014 1.00 67.06 333 SER A N 1
ATOM 2524 C CA . SER A 1 333 ? -27.604 -0.270 6.927 1.00 67.06 333 SER A CA 1
ATOM 2525 C C . SER A 1 333 ? -28.967 -0.419 6.238 1.00 67.06 333 SER A C 1
ATOM 2527 O O . SER A 1 333 ? -29.701 -1.365 6.523 1.00 67.06 333 SER A O 1
ATOM 2529 N N . ALA A 1 334 ? -29.332 0.473 5.303 1.00 64.56 334 ALA A N 1
ATOM 2530 C CA . ALA A 1 334 ? -30.534 0.324 4.482 1.00 64.56 334 ALA A CA 1
ATOM 2531 C C . ALA A 1 334 ? -30.502 -0.946 3.635 1.00 64.56 334 ALA A C 1
ATOM 2533 O O . ALA A 1 334 ? -31.471 -1.697 3.658 1.00 64.56 334 ALA A O 1
ATOM 2534 N N . ALA A 1 335 ? -29.396 -1.217 2.934 1.00 59.12 335 ALA A N 1
ATOM 2535 C CA . ALA A 1 335 ? -29.276 -2.383 2.060 1.00 59.12 335 ALA A CA 1
ATOM 2536 C C . ALA A 1 335 ? -29.491 -3.716 2.806 1.00 59.12 335 ALA A C 1
ATOM 2538 O O . ALA A 1 335 ? -30.035 -4.656 2.221 1.00 59.12 335 ALA A O 1
ATOM 2539 N N . ALA A 1 336 ? -29.140 -3.765 4.096 1.00 64.81 336 ALA A N 1
ATOM 2540 C CA . ALA A 1 336 ? -29.340 -4.918 4.972 1.00 64.81 336 ALA A CA 1
ATOM 2541 C C . ALA A 1 336 ? -30.776 -5.063 5.522 1.00 64.81 336 ALA A C 1
ATOM 2543 O O . ALA A 1 336 ? -31.144 -6.142 5.982 1.00 64.81 336 ALA A O 1
ATOM 2544 N N . SER A 1 337 ? -31.609 -4.017 5.475 1.00 71.88 337 SER A N 1
ATOM 2545 C CA . SER A 1 337 ? -32.979 -4.077 5.999 1.00 71.88 337 SER A CA 1
ATOM 2546 C C . SER A 1 337 ? -33.900 -4.881 5.074 1.00 71.88 337 SER A C 1
ATOM 2548 O O . SER A 1 337 ? -33.814 -4.778 3.848 1.00 71.88 337 SER A O 1
ATOM 2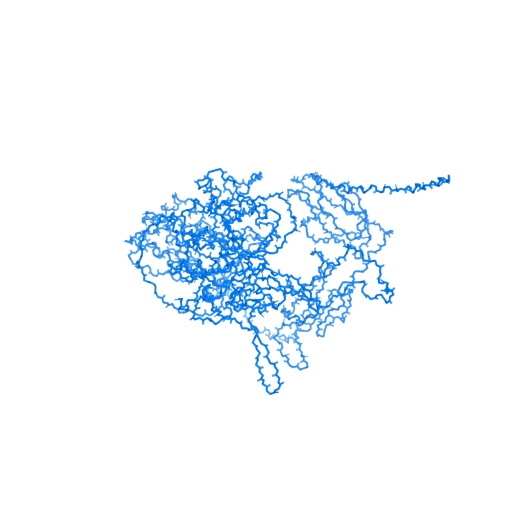550 N N . GLU A 1 338 ? -34.784 -5.697 5.654 1.00 77.25 338 GLU A N 1
ATOM 2551 C CA . GLU A 1 338 ? -35.866 -6.390 4.935 1.00 77.25 338 GLU A CA 1
ATOM 2552 C C . GLU A 1 338 ? -37.204 -5.642 5.014 1.00 77.25 338 GLU A C 1
ATOM 2554 O O . GLU A 1 338 ? -38.153 -6.004 4.321 1.00 77.25 338 GLU A O 1
ATOM 2559 N N . ASP A 1 339 ? -37.289 -4.589 5.834 1.00 81.75 339 ASP A N 1
ATOM 2560 C CA . ASP A 1 339 ? -38.499 -3.785 5.971 1.00 81.75 339 ASP A CA 1
ATOM 2561 C C . ASP A 1 339 ? -38.582 -2.736 4.843 1.00 81.75 339 ASP A C 1
ATOM 2563 O O . ASP A 1 339 ? -37.748 -1.821 4.793 1.00 81.75 339 ASP A O 1
ATOM 2567 N N . PRO A 1 340 ? -39.599 -2.807 3.961 1.00 72.25 340 PRO A N 1
ATOM 2568 C CA . PRO A 1 340 ? -39.771 -1.858 2.865 1.00 72.25 340 PRO A CA 1
ATOM 2569 C C . PRO A 1 340 ? -39.891 -0.406 3.341 1.00 72.25 340 PRO A C 1
ATOM 2571 O O . PRO A 1 340 ? -39.416 0.499 2.658 1.00 72.25 340 PRO A O 1
ATOM 2574 N N . ALA A 1 341 ? -40.495 -0.164 4.512 1.00 71.31 341 ALA A N 1
ATOM 2575 C CA . ALA A 1 341 ? -40.669 1.189 5.038 1.00 71.31 341 ALA A CA 1
ATOM 2576 C C . ALA A 1 341 ? -39.334 1.798 5.488 1.00 71.31 341 ALA A C 1
ATOM 2578 O O . ALA A 1 341 ? -39.039 2.950 5.164 1.00 71.31 341 ALA A O 1
ATOM 2579 N N . THR A 1 342 ? -38.503 1.014 6.175 1.00 73.81 342 THR A N 1
ATOM 2580 C CA . THR A 1 342 ? -37.136 1.404 6.543 1.00 73.81 342 THR A CA 1
ATOM 2581 C C . THR A 1 342 ? -36.255 1.634 5.312 1.00 73.81 342 THR A C 1
ATOM 2583 O O . THR A 1 342 ? -35.562 2.649 5.240 1.00 73.81 342 THR A O 1
ATOM 2586 N N . LEU A 1 343 ? -36.310 0.744 4.313 1.00 73.75 343 LEU A N 1
ATOM 2587 C CA . LEU A 1 343 ? -35.587 0.906 3.044 1.00 73.75 343 LEU A CA 1
ATOM 2588 C C . LEU A 1 343 ? -35.990 2.186 2.309 1.00 73.75 343 LEU A C 1
ATOM 2590 O O . LEU A 1 343 ? -35.124 2.942 1.877 1.00 73.75 343 LEU A O 1
ATOM 2594 N N . LEU A 1 344 ? -37.294 2.459 2.213 1.00 75.31 344 LEU A N 1
ATOM 2595 C CA . LEU A 1 344 ? -37.821 3.660 1.570 1.00 75.31 344 LEU A CA 1
ATOM 2596 C C . LEU A 1 344 ? -37.385 4.933 2.306 1.00 75.31 344 LEU A C 1
ATOM 2598 O O . LEU A 1 344 ? -36.961 5.898 1.671 1.00 75.31 344 LEU A O 1
ATOM 2602 N N . ALA A 1 345 ? -37.449 4.939 3.641 1.00 70.31 345 ALA A N 1
ATOM 2603 C CA . ALA A 1 345 ? -37.044 6.082 4.455 1.00 70.31 345 ALA A CA 1
ATOM 2604 C C . ALA A 1 345 ? -35.538 6.373 4.334 1.00 70.31 345 ALA A C 1
ATOM 2606 O O . ALA A 1 345 ? -35.146 7.528 4.170 1.00 70.31 345 ALA A O 1
ATOM 2607 N N . ARG A 1 346 ? -34.693 5.336 4.342 1.00 76.75 346 ARG A N 1
ATOM 2608 C CA . ARG A 1 346 ? -33.241 5.492 4.186 1.00 76.75 346 ARG A CA 1
ATOM 2609 C C . ARG A 1 346 ? -32.826 5.825 2.748 1.00 76.75 346 ARG A C 1
ATOM 2611 O O . ARG A 1 346 ? -31.944 6.654 2.560 1.00 76.75 346 ARG A O 1
ATOM 2618 N N . TYR A 1 347 ? -33.500 5.281 1.732 1.00 76.31 347 TYR A N 1
ATOM 2619 C CA . TYR A 1 347 ? -33.325 5.713 0.338 1.00 76.31 347 TYR A CA 1
ATOM 2620 C C . TYR A 1 347 ? -33.691 7.192 0.158 1.00 76.31 347 TYR A C 1
ATOM 2622 O O . TYR A 1 347 ? -32.926 7.948 -0.431 1.00 76.31 347 TYR A O 1
ATOM 2630 N N . THR A 1 348 ? -34.810 7.630 0.745 1.00 73.44 348 THR A N 1
ATOM 2631 C CA . THR A 1 348 ? -35.239 9.040 0.721 1.00 73.44 348 THR A CA 1
ATOM 2632 C C . THR A 1 348 ? -34.181 9.958 1.331 1.00 73.44 348 THR A C 1
ATOM 2634 O O . THR A 1 348 ? -33.931 11.040 0.811 1.00 73.44 348 THR A O 1
ATOM 2637 N N . LEU A 1 349 ? -33.534 9.522 2.412 1.00 71.50 349 LEU A N 1
ATOM 2638 C CA . LEU A 1 349 ? -32.444 10.247 3.060 1.00 71.50 349 LEU A CA 1
ATOM 2639 C C . LEU A 1 349 ? -31.198 10.379 2.169 1.00 71.50 349 LEU A C 1
ATOM 2641 O O . LEU A 1 349 ? -30.641 11.470 2.053 1.00 71.50 349 LEU A O 1
ATOM 2645 N N . VAL A 1 350 ? -30.798 9.297 1.496 1.00 74.25 350 VAL A N 1
ATOM 2646 C CA . VAL A 1 350 ? -29.678 9.298 0.539 1.00 74.25 350 VAL A CA 1
ATOM 2647 C C . VAL A 1 350 ? -29.981 10.187 -0.672 1.00 74.25 350 VAL A C 1
ATOM 2649 O O . VAL A 1 350 ? -29.125 10.968 -1.081 1.00 74.25 350 VAL A O 1
ATOM 2652 N N . GLU A 1 351 ? -31.201 10.135 -1.211 1.00 73.81 351 GLU A N 1
ATOM 2653 C CA . GLU A 1 351 ? -31.665 11.032 -2.281 1.00 73.81 351 GLU A CA 1
ATOM 2654 C C . GLU A 1 351 ? -31.647 12.501 -1.849 1.00 73.81 351 GLU A C 1
ATOM 2656 O O . GLU A 1 351 ? -31.193 13.357 -2.607 1.00 73.81 351 GLU A O 1
ATOM 2661 N N . LEU A 1 352 ? -32.088 12.811 -0.626 1.00 67.88 352 LEU A N 1
ATOM 2662 C CA . LEU A 1 352 ? -32.063 14.175 -0.090 1.00 67.88 352 LEU A CA 1
ATOM 2663 C C . LEU A 1 352 ? -30.622 14.702 0.012 1.00 67.88 352 LEU A C 1
ATOM 2665 O O . LEU A 1 352 ? -30.338 15.839 -0.375 1.00 67.88 352 LEU A O 1
ATOM 2669 N N . ALA A 1 353 ? -29.704 13.853 0.485 1.00 66.81 353 ALA A N 1
ATOM 2670 C CA . ALA A 1 353 ? -28.283 14.162 0.576 1.00 66.81 353 ALA A CA 1
ATOM 2671 C C . ALA A 1 353 ? -27.655 14.373 -0.814 1.00 66.81 353 ALA A C 1
ATOM 2673 O O . ALA A 1 353 ? -26.946 15.357 -1.021 1.00 66.81 353 ALA A O 1
ATOM 2674 N N . LEU A 1 354 ? -27.967 13.508 -1.786 1.00 66.06 354 LEU A N 1
ATOM 2675 C CA . LEU A 1 354 ? -27.508 13.620 -3.175 1.00 66.06 354 LEU A CA 1
ATOM 2676 C C . LEU A 1 354 ? -28.049 14.869 -3.875 1.00 66.06 354 LEU A C 1
ATOM 2678 O O . LEU A 1 354 ? -27.283 15.585 -4.517 1.00 66.06 354 LEU A O 1
ATOM 2682 N N . THR A 1 355 ? -29.345 15.150 -3.726 1.00 66.06 355 THR A N 1
ATOM 2683 C CA . THR A 1 355 ? -30.035 16.327 -4.283 1.00 66.06 355 THR A CA 1
ATOM 2684 C C . THR A 1 355 ? -29.326 17.608 -3.847 1.00 66.06 355 THR A C 1
ATOM 2686 O O . THR A 1 355 ? -28.978 18.447 -4.680 1.00 66.06 355 THR A O 1
ATOM 2689 N N . ARG A 1 356 ? -29.026 17.727 -2.547 1.00 61.22 356 ARG A N 1
ATOM 2690 C CA . ARG A 1 356 ? -28.364 18.906 -1.977 1.00 61.22 356 ARG A CA 1
ATOM 2691 C C . ARG A 1 356 ? -26.875 18.978 -2.325 1.00 61.22 356 ARG A C 1
ATOM 2693 O O . ARG A 1 356 ? -26.394 20.055 -2.658 1.00 61.22 356 ARG A O 1
ATOM 2700 N N . ALA A 1 357 ? -26.156 17.854 -2.290 1.00 58.34 357 ALA A N 1
ATOM 2701 C CA . ALA A 1 357 ? -24.723 17.809 -2.598 1.00 58.34 357 ALA A CA 1
ATOM 2702 C C . ALA A 1 357 ? -24.417 18.074 -4.082 1.00 58.34 357 ALA A C 1
ATOM 2704 O O . ALA A 1 357 ? -23.373 18.630 -4.410 1.00 58.34 357 ALA A O 1
ATOM 2705 N N . LEU A 1 358 ? -25.318 17.673 -4.984 1.00 62.78 358 LEU A N 1
ATOM 2706 C CA . LEU A 1 358 ? -25.125 17.780 -6.432 1.00 62.78 358 LEU A CA 1
ATOM 2707 C C . LEU A 1 358 ? -25.882 18.953 -7.072 1.00 62.78 358 LEU A C 1
ATOM 2709 O O . LEU A 1 358 ? -25.752 19.152 -8.280 1.00 62.78 358 LEU A O 1
ATOM 2713 N N . GLY A 1 359 ? -26.694 19.696 -6.308 1.00 54.34 359 GLY A N 1
ATOM 2714 C CA . GLY A 1 359 ? -27.534 20.786 -6.824 1.00 54.34 359 GLY A CA 1
ATOM 2715 C C . GLY A 1 359 ? -28.500 20.341 -7.929 1.00 54.34 359 GLY A C 1
ATOM 2716 O O . GLY A 1 359 ? -28.869 21.132 -8.797 1.00 54.34 359 GLY A O 1
ATOM 2717 N N . ARG A 1 360 ? -28.862 19.053 -7.955 1.00 55.25 360 ARG A N 1
ATOM 2718 C CA . ARG A 1 360 ? -29.777 18.477 -8.946 1.00 55.25 360 ARG A CA 1
ATOM 2719 C C . ARG A 1 360 ? -31.167 18.389 -8.349 1.00 55.25 360 ARG A C 1
ATOM 2721 O O . ARG A 1 360 ? -31.300 18.097 -7.170 1.00 55.25 360 ARG A O 1
ATOM 2728 N N . SER A 1 361 ? -32.199 18.579 -9.170 1.00 48.47 361 SER A N 1
ATOM 2729 C CA . SER A 1 361 ? -33.549 18.164 -8.787 1.00 48.47 361 SER A CA 1
ATOM 2730 C C . SER A 1 361 ? -33.531 16.674 -8.417 1.00 48.47 361 SER A C 1
ATOM 2732 O O . SER A 1 361 ? -32.794 15.929 -9.075 1.00 48.47 361 SER A O 1
ATOM 2734 N N . PRO A 1 362 ? -34.310 16.243 -7.404 1.00 53.75 362 PRO A N 1
ATOM 2735 C CA . PRO A 1 362 ? -34.390 14.833 -7.029 1.00 53.75 362 PRO A CA 1
ATOM 2736 C C . PRO A 1 362 ? -34.623 14.000 -8.285 1.00 53.75 362 PRO A C 1
ATOM 2738 O O . PRO A 1 362 ? -35.379 14.437 -9.165 1.00 53.75 362 PRO A O 1
ATOM 2741 N N . ILE A 1 363 ? -33.953 12.846 -8.402 1.00 52.97 363 ILE A N 1
ATOM 2742 C CA . ILE A 1 363 ? -34.177 11.937 -9.530 1.00 52.97 363 ILE A CA 1
ATOM 2743 C C . ILE A 1 363 ? -35.676 11.680 -9.535 1.00 52.97 363 ILE A C 1
ATOM 2745 O O . ILE A 1 363 ? -36.182 11.119 -8.569 1.00 52.97 363 ILE A O 1
ATOM 2749 N N . THR A 1 364 ? -36.386 12.222 -10.536 1.00 41.50 364 THR A N 1
ATOM 2750 C CA . THR A 1 364 ? -37.849 12.365 -10.489 1.00 41.50 364 THR A CA 1
ATOM 2751 C C . THR A 1 364 ? -38.448 11.069 -9.957 1.00 41.50 364 THR A C 1
ATOM 2753 O O . THR A 1 364 ? -38.325 10.050 -10.645 1.00 41.50 364 THR A O 1
ATOM 2756 N N . PRO A 1 365 ? -39.032 11.052 -8.745 1.00 44.38 365 PRO A N 1
ATOM 2757 C CA . PRO A 1 365 ? -39.535 9.811 -8.210 1.00 44.38 365 PRO A CA 1
ATOM 2758 C C . PRO A 1 365 ? -40.670 9.430 -9.141 1.00 44.38 365 PRO A C 1
ATOM 2760 O O . PRO A 1 365 ? -41.656 10.163 -9.279 1.00 44.38 365 PRO A O 1
ATOM 2763 N N . SER A 1 366 ? -40.537 8.296 -9.829 1.00 44.94 366 SER A N 1
ATOM 2764 C CA . SER A 1 366 ? -41.745 7.693 -10.359 1.00 44.94 366 SER A CA 1
ATOM 2765 C C . SER A 1 366 ? -42.669 7.523 -9.150 1.00 44.94 366 SER A C 1
ATOM 2767 O O . SER A 1 366 ? -42.222 7.127 -8.068 1.00 44.94 366 SER A O 1
ATOM 2769 N N . ALA A 1 367 ? -43.953 7.831 -9.305 1.00 49.00 367 ALA A N 1
ATOM 2770 C CA . ALA A 1 367 ? -44.956 7.625 -8.262 1.00 49.00 367 ALA A CA 1
ATOM 2771 C C . ALA A 1 367 ? -45.036 6.157 -7.764 1.00 49.00 367 ALA A C 1
ATOM 2773 O O . ALA A 1 367 ? -45.879 5.846 -6.932 1.00 49.00 367 ALA A O 1
ATOM 2774 N N . ALA A 1 368 ? -44.179 5.256 -8.264 1.00 56.47 368 ALA A N 1
ATOM 2775 C CA . ALA A 1 368 ? -44.092 3.856 -7.901 1.00 56.47 368 ALA A CA 1
ATOM 2776 C C . ALA A 1 368 ? -43.178 3.554 -6.697 1.00 56.47 368 ALA A C 1
ATOM 2778 O O . ALA A 1 368 ? -43.265 2.444 -6.185 1.00 56.47 368 ALA A O 1
ATOM 2779 N N . LEU A 1 369 ? -42.335 4.479 -6.204 1.00 60.66 369 LEU A N 1
ATOM 2780 C CA . LEU A 1 369 ? -41.401 4.167 -5.101 1.00 60.66 369 LEU A CA 1
ATOM 2781 C C . LEU A 1 369 ? -42.092 3.876 -3.760 1.00 60.66 369 LEU A C 1
ATOM 2783 O O . LEU A 1 369 ? -41.645 2.999 -3.027 1.00 60.66 369 LEU A O 1
ATOM 2787 N N . SER A 1 370 ? -43.228 4.515 -3.462 1.00 59.78 370 SER A N 1
ATOM 2788 C CA . SER A 1 370 ? -44.028 4.188 -2.269 1.00 59.78 370 SER A CA 1
ATOM 2789 C C . SER A 1 370 ? -44.739 2.830 -2.368 1.00 59.78 370 SER A C 1
ATOM 2791 O O . SER A 1 370 ? -45.239 2.318 -1.367 1.00 59.78 370 SER A O 1
ATOM 2793 N N . THR A 1 371 ? -44.734 2.217 -3.556 1.00 71.50 371 THR A N 1
ATOM 2794 C CA . THR A 1 371 ? -45.202 0.848 -3.821 1.00 71.50 371 THR A CA 1
ATOM 2795 C C . THR A 1 371 ? -44.079 -0.099 -4.254 1.00 71.50 371 THR A C 1
ATOM 2797 O O . THR A 1 371 ? -44.367 -1.239 -4.618 1.00 71.50 371 THR A O 1
ATOM 2800 N N . ALA A 1 372 ? -42.823 0.357 -4.247 1.00 70.31 372 ALA A N 1
ATOM 2801 C CA . ALA A 1 372 ? -41.694 -0.421 -4.730 1.00 70.31 372 ALA A CA 1
ATOM 2802 C C . ALA A 1 372 ? -41.406 -1.593 -3.791 1.00 70.31 372 ALA A C 1
ATOM 2804 O O . ALA A 1 372 ? -41.472 -1.492 -2.564 1.00 70.31 372 ALA A O 1
ATOM 2805 N N . SER A 1 373 ? -41.076 -2.725 -4.392 1.00 79.69 373 SER A N 1
ATOM 2806 C CA . SER A 1 373 ? -40.594 -3.898 -3.684 1.00 79.69 373 SER A CA 1
ATOM 2807 C C . SER A 1 373 ? -39.229 -3.635 -3.035 1.00 79.69 373 SER A C 1
ATOM 2809 O O . SER A 1 373 ? -38.457 -2.774 -3.460 1.00 79.69 373 SER A O 1
ATOM 2811 N N . VAL A 1 374 ? -38.886 -4.441 -2.026 1.00 64.88 374 VAL A N 1
ATOM 2812 C CA . VAL A 1 374 ? -37.549 -4.465 -1.395 1.00 64.88 374 VAL A CA 1
ATOM 2813 C C . VAL A 1 374 ? -36.434 -4.581 -2.442 1.00 64.88 374 VAL A C 1
ATOM 2815 O O . VAL A 1 374 ? -35.399 -3.926 -2.332 1.00 64.88 374 VAL A O 1
ATOM 2818 N N . THR A 1 375 ? -36.655 -5.385 -3.484 1.00 68.06 375 THR A N 1
ATOM 2819 C CA . THR A 1 375 ? -35.703 -5.594 -4.581 1.00 68.06 375 THR A CA 1
ATOM 2820 C C . THR A 1 375 ? -35.471 -4.321 -5.393 1.00 68.06 375 THR A C 1
ATOM 2822 O O . THR A 1 375 ? -34.322 -3.989 -5.682 1.00 68.06 375 THR A O 1
ATOM 2825 N N . GLU A 1 376 ? -36.536 -3.586 -5.719 1.00 72.69 376 GLU A N 1
ATOM 2826 C CA . GLU A 1 376 ? -36.463 -2.320 -6.460 1.00 72.69 376 GLU A CA 1
ATOM 2827 C C . GLU A 1 376 ? -35.784 -1.221 -5.631 1.00 72.69 376 GLU A C 1
ATOM 2829 O O . GLU A 1 376 ? -34.939 -0.497 -6.150 1.00 72.69 376 GLU A O 1
ATOM 2834 N N . LEU A 1 377 ? -36.061 -1.151 -4.324 1.00 64.56 377 LEU A N 1
ATOM 2835 C CA . LEU A 1 377 ? -35.403 -0.199 -3.419 1.00 64.56 377 LEU A CA 1
ATOM 2836 C C . LEU A 1 377 ? -33.905 -0.495 -3.246 1.00 64.56 377 LEU A C 1
ATOM 2838 O O . LEU A 1 377 ? -33.088 0.426 -3.227 1.00 64.56 377 LEU A O 1
ATOM 2842 N N . ARG A 1 378 ? -33.509 -1.773 -3.182 1.00 71.88 378 ARG A N 1
ATOM 2843 C CA . ARG A 1 378 ? -32.089 -2.170 -3.161 1.00 71.88 378 ARG A CA 1
ATOM 2844 C C . ARG A 1 378 ? -31.387 -1.874 -4.485 1.00 71.88 378 ARG A C 1
ATOM 2846 O O . ARG A 1 378 ? -30.228 -1.469 -4.470 1.00 71.88 378 ARG A O 1
ATOM 2853 N N . ALA A 1 379 ? -32.064 -2.059 -5.618 1.00 69.50 379 ALA A N 1
ATOM 2854 C CA . ALA A 1 379 ? -31.526 -1.685 -6.923 1.00 69.50 379 ALA A CA 1
ATOM 2855 C C . ALA A 1 379 ? -31.298 -0.168 -7.018 1.00 69.50 379 ALA A C 1
ATOM 2857 O O . ALA A 1 379 ? -30.197 0.250 -7.362 1.00 69.50 379 ALA A O 1
ATOM 2858 N N . ALA A 1 380 ? -32.268 0.642 -6.586 1.00 67.94 380 ALA A N 1
ATOM 2859 C CA . ALA A 1 380 ? -32.139 2.099 -6.557 1.00 67.94 380 ALA A CA 1
ATOM 2860 C C . ALA A 1 380 ? -31.003 2.579 -5.629 1.00 67.94 380 ALA A C 1
ATOM 2862 O O . ALA A 1 380 ? -30.233 3.463 -5.995 1.00 67.94 380 ALA A O 1
ATOM 2863 N N . LEU A 1 381 ? -30.826 1.960 -4.453 1.00 66.56 381 LEU A N 1
ATOM 2864 C CA . LEU A 1 381 ? -29.687 2.246 -3.566 1.00 66.56 381 LEU A CA 1
ATOM 2865 C C . LEU A 1 381 ? -28.336 1.871 -4.198 1.00 66.56 381 LEU A C 1
ATOM 2867 O O . LEU A 1 381 ? -27.361 2.608 -4.036 1.00 66.56 381 LEU A O 1
ATOM 2871 N N . ARG A 1 382 ? -28.265 0.758 -4.943 1.00 67.38 382 ARG A N 1
ATOM 2872 C CA . ARG A 1 382 ? -27.064 0.385 -5.710 1.00 67.38 382 ARG A CA 1
ATOM 2873 C C . ARG A 1 382 ? -26.757 1.388 -6.819 1.00 67.38 382 ARG A C 1
ATOM 2875 O O . ARG A 1 382 ? -25.592 1.710 -7.007 1.00 67.38 382 ARG A O 1
ATOM 2882 N N . GLU A 1 383 ? -27.770 1.924 -7.494 1.00 67.44 383 GLU A N 1
ATOM 2883 C CA . GLU A 1 383 ? -27.607 2.974 -8.512 1.00 67.44 383 GLU A CA 1
ATOM 2884 C C . GLU A 1 383 ? -27.236 4.343 -7.911 1.00 67.44 383 GLU A C 1
ATOM 2886 O O . GLU A 1 383 ? -26.508 5.120 -8.530 1.00 67.44 383 GLU A O 1
ATOM 2891 N N . ALA A 1 384 ? -27.668 4.634 -6.681 1.00 63.50 384 ALA A N 1
ATOM 2892 C CA . ALA A 1 384 ? -27.319 5.860 -5.963 1.00 63.50 384 ALA A CA 1
ATOM 2893 C C . ALA A 1 384 ? -25.859 5.872 -5.463 1.00 63.50 384 ALA A C 1
ATOM 2895 O O . ALA A 1 384 ? -25.230 6.932 -5.417 1.00 63.50 384 ALA A O 1
ATOM 2896 N N . ARG A 1 385 ? -25.277 4.706 -5.140 1.00 63.38 385 ARG A N 1
ATOM 2897 C CA . ARG A 1 385 ? -23.867 4.569 -4.712 1.00 63.38 385 ARG A CA 1
ATOM 2898 C C . ARG A 1 385 ? -22.858 5.227 -5.668 1.00 63.38 385 ARG A C 1
ATOM 2900 O O . ARG A 1 385 ? -22.095 6.072 -5.197 1.00 63.38 385 ARG A O 1
ATOM 2907 N N . PRO A 1 386 ? -22.838 4.938 -6.987 1.00 54.44 386 PRO A N 1
ATOM 2908 C CA . PRO A 1 386 ? -21.907 5.574 -7.917 1.00 54.44 386 PRO A CA 1
ATOM 2909 C C . PRO A 1 386 ? -22.146 7.083 -8.074 1.00 54.44 386 PRO A C 1
ATOM 2911 O O . PRO A 1 386 ? -21.208 7.787 -8.453 1.00 54.44 386 PRO A O 1
ATOM 2914 N N . LEU A 1 387 ? -23.350 7.593 -7.777 1.00 62.22 387 LEU A N 1
ATOM 2915 C CA . LEU A 1 387 ? -23.657 9.029 -7.749 1.00 62.22 387 LEU A CA 1
ATOM 2916 C C . LEU A 1 387 ? -23.118 9.704 -6.486 1.00 62.22 387 LEU A C 1
ATOM 2918 O O . LEU A 1 387 ? -22.575 10.798 -6.591 1.00 62.22 387 LEU A O 1
ATOM 2922 N N . LEU A 1 388 ? -23.182 9.040 -5.331 1.00 62.28 388 LEU A N 1
ATOM 2923 C CA . LEU A 1 388 ? -22.594 9.518 -4.073 1.00 62.28 388 LEU A CA 1
ATOM 2924 C C . LEU A 1 388 ? -21.064 9.551 -4.171 1.00 62.28 388 LEU A C 1
ATOM 2926 O O . LEU A 1 388 ? -20.423 10.557 -3.881 1.00 62.28 388 LEU A O 1
ATOM 2930 N N . ALA A 1 389 ? -20.501 8.488 -4.739 1.00 56.06 389 ALA A N 1
ATOM 2931 C CA . ALA A 1 389 ? -19.125 8.424 -5.212 1.00 56.06 389 ALA A CA 1
ATOM 2932 C C . ALA A 1 389 ? -18.792 9.521 -6.238 1.00 56.06 389 ALA A C 1
ATOM 2934 O O . ALA A 1 389 ? -17.690 10.059 -6.248 1.00 56.06 389 ALA A O 1
ATOM 2935 N N . SER A 1 390 ? -19.725 9.875 -7.126 1.00 55.66 390 SER A N 1
ATOM 2936 C CA . SER A 1 390 ? -19.520 10.963 -8.085 1.00 55.66 390 SER A CA 1
ATOM 2937 C C . SER A 1 390 ? -19.606 12.344 -7.450 1.00 55.66 390 SER A C 1
ATOM 2939 O O . SER A 1 390 ? -18.939 13.246 -7.941 1.00 55.66 390 SER A O 1
ATOM 2941 N N . ALA A 1 391 ? -20.403 12.519 -6.396 1.00 56.75 391 ALA A N 1
ATOM 2942 C CA . ALA A 1 391 ? -20.442 13.734 -5.592 1.00 56.75 391 ALA A CA 1
ATOM 2943 C C . ALA A 1 391 ? -19.113 13.924 -4.852 1.00 56.75 391 ALA A C 1
ATOM 2945 O O . ALA A 1 391 ? -18.563 15.021 -4.865 1.00 56.75 391 ALA A O 1
ATOM 2946 N N . LEU A 1 392 ? -18.549 12.829 -4.327 1.00 54.12 392 LEU A N 1
ATOM 2947 C CA . LEU A 1 392 ? -17.181 12.783 -3.804 1.00 54.12 392 LEU A CA 1
ATOM 2948 C C . LEU A 1 392 ? -16.148 13.192 -4.869 1.00 54.12 392 LEU A C 1
ATOM 2950 O O . LEU A 1 392 ? -15.318 14.050 -4.605 1.00 54.12 392 LEU A O 1
ATOM 2954 N N . ARG A 1 393 ? -16.244 12.664 -6.100 1.00 49.44 393 ARG A N 1
ATOM 2955 C CA . ARG A 1 393 ? -15.346 13.037 -7.219 1.00 49.44 393 ARG A CA 1
ATOM 2956 C C . ARG A 1 393 ? -15.516 14.489 -7.689 1.00 49.44 393 ARG A C 1
ATOM 2958 O O . ARG A 1 393 ? -14.533 15.172 -7.972 1.00 49.44 393 ARG A O 1
ATOM 2965 N N . GLY A 1 394 ? -16.757 14.967 -7.788 1.00 46.66 394 GLY A N 1
ATOM 2966 C CA . GLY A 1 394 ? -17.095 16.319 -8.245 1.00 46.66 394 GLY A CA 1
ATOM 2967 C C . GLY A 1 394 ? -16.657 17.419 -7.276 1.00 46.66 394 GLY A C 1
ATOM 2968 O O . GLY A 1 394 ? -16.473 18.557 -7.700 1.00 46.66 394 GLY A O 1
ATOM 2969 N N . ALA A 1 395 ? -16.435 17.073 -6.004 1.00 44.75 395 ALA A N 1
ATOM 2970 C CA . ALA A 1 395 ? -15.833 17.952 -5.008 1.00 44.75 395 ALA A CA 1
ATOM 2971 C C . ALA A 1 395 ? -14.330 18.217 -5.247 1.00 44.75 395 ALA A C 1
ATOM 2973 O O . ALA A 1 395 ? -13.811 19.201 -4.724 1.00 44.75 395 ALA A O 1
ATOM 2974 N N . GLU A 1 396 ? -13.649 17.399 -6.061 1.00 41.62 396 GLU A N 1
ATOM 2975 C CA . GLU A 1 396 ? -12.211 17.537 -6.352 1.00 41.62 396 GLU A CA 1
ATOM 2976 C C . GLU A 1 396 ? -11.884 17.806 -7.830 1.00 41.62 396 GLU A C 1
ATOM 2978 O O . GLU A 1 396 ? -10.816 18.332 -8.131 1.00 41.62 396 GLU A O 1
ATOM 2983 N N . THR A 1 397 ? -12.781 17.504 -8.776 1.00 35.97 397 THR A N 1
ATOM 2984 C CA . THR A 1 397 ? -12.464 17.587 -10.215 1.00 35.97 397 THR A CA 1
ATOM 2985 C C . THR A 1 397 ? -13.587 18.217 -11.046 1.00 35.97 397 THR A C 1
ATOM 2987 O O . THR A 1 397 ? -14.528 17.558 -11.482 1.00 35.97 397 THR A O 1
ATOM 2990 N N . GLN A 1 398 ? -13.468 19.514 -11.351 1.00 30.22 398 GLN A N 1
ATOM 2991 C CA . GLN A 1 398 ? -14.141 20.105 -12.512 1.00 30.22 398 GLN A CA 1
ATOM 2992 C C . GLN A 1 398 ? -13.272 19.882 -13.757 1.00 30.22 398 GLN A C 1
ATOM 2994 O O . GLN A 1 398 ? -12.446 20.732 -14.068 1.00 30.22 398 GLN A O 1
ATOM 2999 N N . ASN A 1 399 ? -13.428 18.744 -14.448 1.00 30.86 399 ASN A N 1
ATOM 3000 C CA . ASN A 1 399 ? -13.336 18.644 -15.915 1.00 30.86 399 ASN A CA 1
ATOM 3001 C C . ASN A 1 399 ? -13.523 17.204 -16.434 1.00 30.86 399 ASN A C 1
ATOM 3003 O O . ASN A 1 399 ? -12.962 16.255 -15.902 1.00 30.86 399 ASN A O 1
ATOM 3007 N N . MET A 1 400 ? -14.213 17.128 -17.577 1.00 26.14 400 MET A N 1
ATOM 3008 C CA . MET A 1 400 ? -14.372 16.008 -18.523 1.00 26.14 400 MET A CA 1
ATOM 3009 C C . MET A 1 400 ? -15.578 15.065 -18.354 1.00 26.14 400 MET A C 1
ATOM 3011 O O . MET A 1 400 ? -15.927 14.583 -17.281 1.00 26.14 400 MET A O 1
ATOM 3015 N N . GLY A 1 401 ? -16.271 14.896 -19.488 1.00 26.19 401 GLY A N 1
ATOM 3016 C CA . GLY A 1 401 ? -17.606 14.322 -19.629 1.00 26.19 401 GLY A CA 1
ATOM 3017 C C . GLY A 1 401 ? -17.640 12.800 -19.765 1.00 26.19 401 GLY A C 1
ATOM 3018 O O . GLY A 1 401 ? -16.652 12.153 -20.094 1.00 26.19 401 GLY A O 1
ATOM 3019 N N . ARG A 1 402 ? -18.831 12.243 -19.519 1.00 26.91 402 ARG A N 1
ATOM 3020 C CA . ARG A 1 402 ? -19.114 10.805 -19.424 1.00 26.91 402 ARG A CA 1
ATOM 3021 C C . ARG A 1 402 ? -20.099 10.360 -20.509 1.00 26.91 402 ARG A C 1
ATOM 3023 O O . ARG A 1 402 ? -21.026 11.098 -20.840 1.00 26.91 402 ARG A O 1
ATOM 3030 N N . SER A 1 403 ? -19.955 9.117 -20.964 1.00 24.89 403 SER A N 1
ATOM 3031 C CA . SER A 1 403 ? -21.022 8.316 -21.582 1.00 24.89 403 SER A CA 1
ATOM 3032 C C . SER A 1 403 ? -21.122 6.974 -20.843 1.00 24.89 403 SER A C 1
ATOM 3034 O O . SER A 1 403 ? -20.123 6.504 -20.303 1.00 24.89 403 SER A O 1
ATOM 3036 N N . THR A 1 404 ? -22.327 6.411 -20.749 1.00 25.70 404 THR A N 1
ATOM 3037 C CA . THR A 1 404 ? -22.680 5.213 -19.962 1.00 25.70 404 THR A CA 1
ATOM 3038 C C . THR A 1 404 ? -23.313 4.134 -20.848 1.00 25.70 404 THR A C 1
ATOM 3040 O O . THR A 1 404 ? -24.124 4.478 -21.711 1.00 25.70 404 THR A O 1
ATOM 3043 N N . PRO A 1 405 ? -23.056 2.839 -20.584 1.00 27.23 405 PRO A N 1
ATOM 3044 C CA . PRO A 1 405 ? -23.975 1.760 -20.943 1.00 27.23 405 PRO A CA 1
ATOM 3045 C C . PRO A 1 405 ? -24.498 0.972 -19.721 1.00 27.23 405 PRO A C 1
ATOM 3047 O O . PRO A 1 405 ? -23.912 0.989 -18.644 1.00 27.23 405 PRO A O 1
ATOM 3050 N N . LEU A 1 406 ? -25.657 0.332 -19.922 1.00 23.95 406 LEU A N 1
ATOM 3051 C CA . LEU A 1 406 ? -26.520 -0.364 -18.953 1.00 23.95 406 LEU A CA 1
ATOM 3052 C C . LEU A 1 406 ? -26.089 -1.825 -18.696 1.00 23.95 406 LEU A C 1
ATOM 3054 O O . LEU A 1 406 ? -25.713 -2.514 -19.643 1.00 23.95 406 LEU A O 1
ATOM 3058 N N . ILE A 1 407 ? -26.252 -2.307 -17.454 1.00 26.81 407 ILE A N 1
ATOM 3059 C CA . ILE A 1 407 ? -26.035 -3.706 -17.023 1.00 26.81 407 ILE A CA 1
ATOM 3060 C C . ILE A 1 407 ? -27.376 -4.444 -16.833 1.00 26.81 407 ILE A C 1
ATOM 3062 O O . ILE A 1 407 ? -28.380 -3.859 -16.425 1.00 26.81 407 ILE A O 1
ATOM 3066 N N . ASN A 1 408 ? -27.361 -5.741 -17.153 1.00 26.17 408 ASN A N 1
ATOM 3067 C CA . ASN A 1 408 ? -28.449 -6.722 -17.098 1.00 26.17 408 ASN A CA 1
ATOM 3068 C C . ASN A 1 408 ? -28.398 -7.534 -15.777 1.00 26.17 408 ASN A C 1
ATOM 3070 O O . ASN A 1 408 ? -27.324 -8.045 -15.465 1.00 26.17 408 ASN A O 1
ATOM 3074 N N . PRO A 1 409 ? -29.496 -7.696 -15.010 1.00 27.00 409 PRO A N 1
ATOM 3075 C CA . PRO A 1 409 ? -29.481 -8.434 -13.750 1.00 27.00 409 PRO A CA 1
ATOM 3076 C C . PRO A 1 409 ? -30.046 -9.851 -13.914 1.00 27.00 409 PRO A C 1
ATOM 3078 O O . PRO A 1 409 ? -31.238 -9.984 -14.148 1.00 27.00 409 PRO A O 1
ATOM 3081 N N . ASP A 1 410 ? -29.221 -10.888 -13.740 1.00 29.41 410 ASP A N 1
ATOM 3082 C CA . ASP A 1 410 ? -29.660 -12.231 -13.317 1.00 29.41 410 ASP A CA 1
ATOM 3083 C C . ASP A 1 410 ? -28.442 -13.101 -12.930 1.00 29.41 410 ASP A C 1
ATOM 3085 O O . ASP A 1 410 ? -27.763 -13.635 -13.805 1.00 29.41 410 ASP A O 1
ATOM 3089 N N . ALA A 1 411 ? -28.190 -13.291 -11.626 1.00 28.16 411 ALA A N 1
ATOM 3090 C CA . ALA A 1 411 ? -27.438 -14.440 -11.097 1.00 28.16 411 ALA A CA 1
ATOM 3091 C C . ALA A 1 411 ? -27.779 -14.717 -9.607 1.00 28.16 411 ALA A C 1
ATOM 3093 O O . ALA A 1 411 ? -28.172 -13.785 -8.897 1.00 28.16 411 ALA A O 1
ATOM 3094 N N . PRO A 1 412 ? -27.696 -15.979 -9.122 1.00 35.50 412 PRO A N 1
ATOM 3095 C CA . PRO A 1 412 ? -28.381 -16.431 -7.907 1.00 35.50 412 PRO A CA 1
ATOM 3096 C C . PRO A 1 412 ? -27.463 -16.855 -6.738 1.00 35.50 412 PRO A C 1
ATOM 3098 O O . PRO A 1 412 ? -26.475 -17.536 -6.954 1.00 35.50 412 PRO A O 1
ATOM 3101 N N . GLY A 1 413 ? -27.934 -16.612 -5.503 1.00 28.66 413 GLY A N 1
ATOM 3102 C CA . GLY A 1 413 ? -27.806 -17.485 -4.312 1.00 28.66 413 GLY A CA 1
ATOM 3103 C C . GLY A 1 413 ? -26.434 -17.647 -3.610 1.00 28.66 413 GLY A C 1
ATOM 3104 O O . GLY A 1 413 ? -25.413 -17.728 -4.273 1.00 28.66 413 GLY A O 1
ATOM 3105 N N . PRO A 1 414 ? -26.399 -17.759 -2.261 1.00 26.66 414 PRO A N 1
ATOM 3106 C CA . PRO A 1 414 ? -25.157 -17.804 -1.480 1.00 26.66 414 PRO A CA 1
ATOM 3107 C C . PRO A 1 414 ? -24.411 -19.139 -1.628 1.00 26.66 414 PRO A C 1
ATOM 3109 O O . PRO A 1 414 ? -25.008 -20.213 -1.489 1.00 26.66 414 PRO A O 1
ATOM 3112 N N . VAL A 1 415 ? -23.100 -19.056 -1.862 1.00 31.86 415 VAL A N 1
ATOM 3113 C CA . VAL A 1 415 ? -22.176 -20.186 -1.991 1.00 31.86 415 VAL A CA 1
ATOM 3114 C C . VAL A 1 415 ? -21.392 -20.331 -0.686 1.00 31.86 415 VAL A C 1
ATOM 3116 O O . VAL A 1 415 ? -20.741 -19.415 -0.211 1.00 31.86 415 VAL A O 1
ATOM 3119 N N . THR A 1 416 ? -21.448 -21.503 -0.063 1.00 30.81 416 THR A N 1
ATOM 3120 C CA . THR A 1 416 ? -20.484 -21.886 0.983 1.00 30.81 416 THR A CA 1
ATOM 3121 C C . THR A 1 416 ? -19.090 -21.959 0.363 1.00 30.81 416 THR A C 1
ATOM 3123 O O . THR A 1 416 ? -18.959 -22.661 -0.640 1.00 30.81 416 THR A O 1
ATOM 3126 N N . LEU A 1 417 ? -18.070 -21.319 0.961 1.00 38.81 417 LEU A N 1
ATOM 3127 C CA . LEU A 1 417 ? -16.662 -21.473 0.553 1.00 38.81 417 LEU A CA 1
ATOM 3128 C C . LEU A 1 417 ? -16.369 -22.964 0.303 1.00 38.81 417 LEU A C 1
ATOM 3130 O O . LEU A 1 417 ? -16.491 -23.760 1.245 1.00 38.81 417 LEU A O 1
ATOM 3134 N N . PRO A 1 418 ? -16.067 -23.386 -0.939 1.00 38.53 418 PRO A N 1
ATOM 3135 C CA . PRO A 1 418 ? -15.851 -24.790 -1.216 1.00 38.53 418 PRO A CA 1
ATOM 3136 C C . PRO A 1 418 ? -14.610 -25.243 -0.456 1.00 38.53 418 PRO A C 1
ATOM 3138 O O . PRO A 1 418 ? -13.492 -24.780 -0.682 1.00 38.53 418 PRO A O 1
ATOM 3141 N N . GLY A 1 419 ? -14.819 -26.174 0.472 1.00 39.16 419 GLY A N 1
ATOM 3142 C CA . GLY A 1 419 ? -13.737 -26.985 0.990 1.00 39.16 419 GLY A CA 1
ATOM 3143 C C . GLY A 1 419 ? -13.090 -27.718 -0.179 1.00 39.16 419 GLY A C 1
ATOM 3144 O O . GLY A 1 419 ? -13.755 -28.504 -0.843 1.00 39.16 419 GLY A O 1
ATOM 3145 N N . GLN A 1 420 ? -11.797 -27.467 -0.390 1.00 40.72 420 GLN A N 1
ATOM 3146 C CA . GLN A 1 420 ? -10.927 -28.251 -1.265 1.00 40.72 420 GLN A CA 1
ATOM 3147 C C . GLN A 1 420 ? -11.488 -28.518 -2.672 1.00 40.72 420 GLN A C 1
ATOM 3149 O O . GLN A 1 420 ? -11.625 -29.677 -3.064 1.00 40.72 420 GLN A O 1
ATOM 3154 N N . ASP A 1 421 ? -11.675 -27.485 -3.493 1.00 39.81 421 ASP A N 1
ATOM 3155 C CA . ASP A 1 421 ? -11.491 -27.704 -4.932 1.00 39.81 421 ASP A CA 1
ATOM 3156 C C . ASP A 1 421 ? -9.986 -27.814 -5.197 1.00 39.81 421 ASP A C 1
ATOM 3158 O O . ASP A 1 421 ? -9.289 -26.864 -5.546 1.00 39.81 421 ASP A O 1
ATOM 3162 N N . VAL A 1 422 ? -9.459 -29.018 -4.948 1.00 44.09 422 VAL A N 1
ATOM 3163 C CA . VAL A 1 422 ? -8.145 -29.450 -5.429 1.00 44.09 422 VAL A CA 1
ATOM 3164 C C . VAL A 1 422 ? -8.287 -29.634 -6.937 1.00 44.09 422 VAL A C 1
ATOM 3166 O O . VAL A 1 422 ? -8.428 -30.752 -7.433 1.00 44.09 422 VAL A O 1
ATOM 3169 N N . LEU A 1 423 ? -8.287 -28.526 -7.672 1.00 42.12 423 LEU A N 1
ATOM 3170 C CA . LEU A 1 423 ? -8.030 -28.539 -9.104 1.00 42.12 423 LEU A CA 1
ATOM 3171 C C . LEU A 1 423 ? -6.586 -29.026 -9.274 1.00 42.12 423 LEU A C 1
ATOM 3173 O O . LEU A 1 423 ? -5.627 -28.308 -9.009 1.00 42.12 423 LEU A O 1
ATOM 3177 N N . GLU A 1 424 ? -6.440 -30.320 -9.563 1.00 48.00 424 GLU A N 1
ATOM 3178 C CA . GLU A 1 424 ? -5.209 -30.966 -10.039 1.00 48.00 424 GLU A CA 1
ATOM 3179 C C . GLU A 1 424 ? -3.909 -30.572 -9.299 1.00 48.00 424 GLU A C 1
ATOM 3181 O O . GLU A 1 424 ? -2.846 -30.419 -9.894 1.00 48.00 424 GLU A O 1
ATOM 3186 N N . GLY A 1 425 ? -3.966 -30.454 -7.968 1.00 54.28 425 GLY A N 1
ATOM 3187 C CA . GLY A 1 425 ? -2.779 -30.279 -7.122 1.00 54.28 425 GLY A CA 1
ATOM 3188 C C . GLY A 1 425 ? -2.325 -28.837 -6.869 1.00 54.28 425 GLY A C 1
ATOM 3189 O O . GLY A 1 425 ? -1.306 -28.662 -6.201 1.00 54.28 425 GLY A O 1
ATOM 3190 N N . ARG A 1 426 ? -3.068 -27.815 -7.315 1.00 62.09 426 ARG A N 1
ATOM 3191 C CA . ARG A 1 426 ? -2.836 -26.419 -6.901 1.00 62.09 426 ARG A CA 1
ATOM 3192 C C . ARG A 1 426 ? -3.771 -26.055 -5.754 1.00 62.09 426 ARG A C 1
ATOM 3194 O O . ARG A 1 426 ? -4.986 -26.029 -5.913 1.00 62.09 426 ARG A O 1
ATOM 3201 N N . VAL A 1 427 ? -3.205 -25.812 -4.573 1.00 70.19 427 VAL A N 1
ATOM 3202 C CA . VAL A 1 427 ? -3.974 -25.356 -3.407 1.00 70.19 427 VAL A CA 1
ATOM 3203 C C . VAL A 1 427 ? -3.991 -23.834 -3.428 1.00 70.19 427 VAL A C 1
ATOM 3205 O O . VAL A 1 427 ? -2.993 -23.200 -3.095 1.00 70.19 427 VAL A O 1
ATOM 3208 N N . CYS A 1 428 ? -5.122 -23.257 -3.826 1.00 82.25 428 CYS A N 1
ATOM 3209 C CA . CYS A 1 428 ? -5.381 -21.843 -3.604 1.00 82.25 428 CYS A CA 1
ATOM 3210 C C . CYS A 1 428 ? -5.564 -21.598 -2.104 1.00 82.25 428 CYS A C 1
ATOM 3212 O O . CYS A 1 428 ? -6.398 -22.242 -1.465 1.00 82.25 428 CYS A O 1
ATOM 3214 N N . VAL A 1 429 ? -4.773 -20.689 -1.540 1.00 84.81 429 VAL A N 1
ATOM 3215 C CA . VAL A 1 429 ? -4.832 -20.335 -0.120 1.00 84.81 429 VAL A CA 1
ATOM 3216 C C . VAL A 1 429 ? -5.272 -18.894 0.036 1.00 84.81 429 VAL A C 1
ATOM 3218 O O . VAL A 1 429 ? -4.802 -18.017 -0.685 1.00 84.81 429 VAL A O 1
ATOM 3221 N N . GLY A 1 430 ? -6.145 -18.656 1.014 1.00 81.94 430 GLY A N 1
ATOM 3222 C CA . GLY A 1 430 ? -6.538 -17.310 1.406 1.00 81.94 430 GLY A CA 1
ATOM 3223 C C . GLY A 1 430 ? -7.481 -16.631 0.414 1.00 81.94 430 GLY A C 1
ATOM 3224 O O . GLY A 1 430 ? -7.700 -15.437 0.524 1.00 81.94 430 GLY A O 1
ATOM 3225 N N . GLY A 1 431 ? -8.047 -17.362 -0.539 1.00 88.00 431 GLY A N 1
ATOM 3226 C CA . GLY A 1 431 ? -8.994 -16.858 -1.529 1.00 88.00 431 GLY A CA 1
ATOM 3227 C C . GLY A 1 431 ? -9.520 -18.010 -2.376 1.00 88.00 431 GLY A C 1
ATOM 3228 O O . GLY A 1 431 ? -9.373 -19.175 -1.994 1.00 88.00 431 GLY A O 1
ATOM 3229 N N . ARG A 1 432 ? -10.105 -17.696 -3.532 1.00 90.56 432 ARG A N 1
ATOM 3230 C CA . ARG A 1 432 ? -10.525 -18.688 -4.527 1.00 90.56 432 ARG A CA 1
ATOM 3231 C C . ARG A 1 432 ? -9.628 -18.656 -5.774 1.00 90.56 432 ARG A C 1
ATOM 3233 O O . ARG A 1 432 ? -9.011 -17.622 -6.040 1.00 90.56 432 ARG A O 1
ATOM 3240 N N . PRO A 1 433 ? -9.527 -19.770 -6.524 1.00 89.81 433 PRO A N 1
ATOM 3241 C CA . PRO A 1 433 ? -8.875 -19.776 -7.831 1.00 89.81 433 PRO A CA 1
ATOM 3242 C C . PRO A 1 433 ? -9.480 -18.715 -8.753 1.00 89.81 433 PRO A C 1
ATOM 3244 O O . PRO A 1 433 ? -10.664 -18.381 -8.620 1.00 89.81 433 PRO A O 1
ATOM 3247 N N . ALA A 1 434 ? -8.671 -18.187 -9.669 1.00 90.12 434 ALA A N 1
ATOM 3248 C CA . ALA A 1 434 ? -9.169 -17.249 -10.658 1.00 90.12 434 ALA A CA 1
ATOM 3249 C C . ALA A 1 434 ? -10.104 -17.961 -11.647 1.00 90.12 434 ALA A C 1
ATOM 3251 O O . ALA A 1 434 ? -9.962 -19.147 -11.933 1.00 90.12 434 ALA A O 1
ATOM 3252 N N . ASP A 1 435 ? -11.073 -17.221 -12.176 1.00 89.88 435 ASP A N 1
ATOM 3253 C CA . ASP A 1 435 ? -11.982 -17.710 -13.214 1.00 89.88 435 ASP A CA 1
ATOM 3254 C C . ASP A 1 435 ? -11.298 -17.735 -14.588 1.00 89.88 435 ASP A C 1
ATOM 3256 O O . ASP A 1 435 ? -11.657 -18.529 -15.460 1.00 89.88 435 ASP A O 1
ATOM 3260 N N . VAL A 1 436 ? -10.321 -16.844 -14.790 1.00 91.62 436 VAL A N 1
ATOM 3261 C CA . VAL A 1 436 ? -9.559 -16.695 -16.032 1.00 91.62 436 VAL A CA 1
ATOM 3262 C C . VAL A 1 436 ? -8.096 -16.392 -15.738 1.00 91.62 436 VAL A C 1
ATOM 3264 O O . VAL A 1 436 ? -7.766 -15.726 -14.756 1.00 91.62 436 VAL A O 1
ATOM 3267 N N . GLY A 1 437 ? -7.214 -16.834 -16.635 1.00 87.75 437 GLY A N 1
ATOM 3268 C CA . GLY A 1 437 ? -5.799 -16.489 -16.549 1.00 87.75 437 GLY A CA 1
ATOM 3269 C C . GLY A 1 437 ? -4.966 -17.363 -15.620 1.00 87.75 437 GLY A C 1
ATOM 3270 O O . GLY A 1 437 ? -3.869 -16.950 -15.256 1.00 87.75 437 GLY A O 1
ATOM 3271 N N . ASP A 1 438 ? -5.464 -18.540 -15.228 1.00 78.44 438 ASP A N 1
ATOM 3272 C CA . ASP A 1 438 ? -4.704 -19.520 -14.447 1.00 78.44 438 ASP A CA 1
ATOM 3273 C C . ASP A 1 438 ? -3.428 -19.929 -15.205 1.00 78.44 438 ASP A C 1
ATOM 3275 O O . ASP A 1 438 ? -3.428 -20.819 -16.056 1.00 78.44 438 ASP A O 1
ATOM 3279 N N . GLY A 1 439 ? -2.327 -19.236 -14.915 1.00 66.50 439 GLY A N 1
ATOM 3280 C CA . GLY A 1 439 ? -0.989 -19.590 -15.364 1.00 66.50 439 GLY A CA 1
ATOM 3281 C C . GLY A 1 439 ? -0.355 -20.651 -14.468 1.00 66.50 439 GLY A C 1
ATOM 3282 O O . GLY A 1 439 ? -0.822 -20.939 -13.364 1.00 66.50 439 GLY A O 1
ATOM 3283 N N . ASP A 1 440 ? 0.784 -21.186 -14.905 1.00 62.59 440 ASP A N 1
ATOM 3284 C CA . ASP A 1 440 ? 1.691 -21.987 -14.066 1.00 62.59 440 ASP A CA 1
ATOM 3285 C C . ASP A 1 440 ? 2.484 -21.119 -13.069 1.00 62.59 440 ASP A C 1
ATOM 3287 O O . ASP A 1 440 ? 3.530 -21.543 -12.573 1.00 62.59 440 ASP A O 1
ATOM 3291 N N . GLY A 1 441 ? 1.970 -19.912 -12.803 1.00 58.31 441 GLY A N 1
ATOM 3292 C CA . GLY A 1 441 ? 2.669 -18.743 -12.303 1.00 58.31 441 GLY A CA 1
ATOM 3293 C C . GLY A 1 441 ? 3.661 -19.044 -11.186 1.00 58.31 441 GLY A C 1
ATOM 3294 O O . GLY A 1 441 ? 3.396 -19.768 -10.215 1.00 58.31 441 GLY A O 1
ATOM 3295 N N . GLY A 1 442 ? 4.862 -18.479 -11.337 1.00 59.81 442 GLY A N 1
ATOM 3296 C CA . GLY A 1 442 ? 5.897 -18.542 -10.311 1.00 59.81 442 GLY A CA 1
ATOM 3297 C C . GLY A 1 442 ? 5.455 -17.886 -8.999 1.00 59.81 442 GLY A C 1
ATOM 3298 O O . GLY A 1 442 ? 6.014 -18.199 -7.949 1.00 59.81 442 GLY A O 1
ATOM 3299 N N . ASP A 1 443 ? 4.434 -17.030 -9.046 1.00 65.44 443 ASP A N 1
ATOM 3300 C CA . ASP A 1 443 ? 3.759 -16.401 -7.911 1.00 65.44 443 ASP A CA 1
ATOM 3301 C C . ASP A 1 443 ? 3.122 -17.411 -6.933 1.00 65.44 443 ASP A C 1
ATOM 3303 O O . ASP A 1 443 ? 3.139 -17.179 -5.719 1.00 65.44 443 ASP A O 1
ATOM 3307 N N . LEU A 1 444 ? 2.626 -18.548 -7.438 1.00 70.00 444 LEU A N 1
ATOM 3308 C CA . LEU A 1 444 ? 2.051 -19.654 -6.664 1.00 70.00 444 LEU A CA 1
ATOM 3309 C C . LEU A 1 444 ? 3.027 -20.835 -6.524 1.00 70.00 444 LEU A C 1
ATOM 3311 O O . LEU A 1 444 ? 3.073 -21.491 -5.479 1.00 70.00 444 LEU A O 1
ATOM 3315 N N . ALA A 1 445 ? 3.834 -21.113 -7.554 1.00 56.22 445 ALA A N 1
ATOM 3316 C CA . ALA A 1 445 ? 4.717 -22.282 -7.601 1.00 56.22 445 ALA A CA 1
ATOM 3317 C C . ALA A 1 445 ? 6.008 -22.138 -6.767 1.00 56.22 445 ALA A C 1
ATOM 3319 O O . ALA A 1 445 ? 6.568 -23.145 -6.321 1.00 56.22 445 ALA A O 1
ATOM 3320 N N . ALA A 1 446 ? 6.481 -20.910 -6.510 1.00 54.38 446 ALA A N 1
ATOM 3321 C CA . ALA A 1 446 ? 7.743 -20.655 -5.796 1.00 54.38 446 ALA A CA 1
ATOM 3322 C C . ALA A 1 446 ? 7.759 -21.104 -4.335 1.00 54.38 446 ALA A C 1
ATOM 3324 O O . ALA A 1 446 ? 8.813 -21.122 -3.700 1.00 54.38 446 ALA A O 1
ATOM 3325 N N . LEU A 1 447 ? 6.599 -21.451 -3.791 1.00 58.91 447 LEU A N 1
ATOM 3326 C CA . LEU A 1 447 ? 6.460 -21.733 -2.381 1.00 58.91 447 LEU A CA 1
ATOM 3327 C C . LEU A 1 447 ? 7.241 -22.985 -1.969 1.00 58.91 447 LEU A C 1
ATOM 3329 O O . LEU A 1 447 ? 7.824 -23.004 -0.889 1.00 58.91 447 LEU A O 1
ATOM 3333 N N . GLY A 1 448 ? 7.286 -24.038 -2.796 1.00 62.94 448 GLY A N 1
ATOM 3334 C CA . GLY A 1 448 ? 7.926 -25.309 -2.409 1.00 62.94 448 GLY A CA 1
ATOM 3335 C C . GLY A 1 448 ? 7.422 -25.864 -1.063 1.00 62.94 448 GLY A C 1
ATOM 3336 O O . GLY A 1 448 ? 8.063 -26.729 -0.463 1.00 62.94 448 GLY A O 1
ATOM 3337 N N . LEU A 1 449 ? 6.297 -25.336 -0.573 1.00 60.75 449 LEU A N 1
ATOM 3338 C CA . LEU A 1 449 ? 5.778 -25.575 0.757 1.00 60.75 449 LEU A CA 1
ATOM 3339 C C . LEU A 1 449 ? 5.059 -26.910 0.742 1.00 60.75 449 LEU A C 1
ATOM 3341 O O . LEU A 1 449 ? 4.108 -27.125 -0.011 1.00 60.75 449 LEU A O 1
ATOM 3345 N N . SER A 1 450 ? 5.487 -27.811 1.618 1.00 58.50 450 SER A N 1
ATOM 3346 C CA . SER A 1 450 ? 4.625 -28.927 1.985 1.00 58.50 450 SER A CA 1
ATOM 3347 C C . SER A 1 450 ? 3.481 -28.388 2.847 1.00 58.50 450 SER A C 1
ATOM 3349 O O . SER A 1 450 ? 3.711 -27.572 3.739 1.00 58.50 450 SER A O 1
ATOM 3351 N N . ALA A 1 451 ? 2.257 -28.879 2.638 1.00 51.53 451 ALA A N 1
ATOM 3352 C CA . ALA A 1 451 ? 1.073 -28.482 3.413 1.00 51.53 451 ALA A CA 1
ATOM 3353 C C . ALA A 1 451 ? 1.211 -28.654 4.942 1.00 51.53 451 ALA A C 1
ATOM 3355 O O . ALA A 1 451 ? 0.378 -28.175 5.701 1.00 51.53 451 ALA A O 1
ATOM 3356 N N . SER A 1 452 ? 2.264 -29.332 5.408 1.00 59.06 452 SER A N 1
ATOM 3357 C CA . SER A 1 452 ? 2.615 -29.477 6.821 1.00 59.06 452 SER A CA 1
ATOM 3358 C C . SER A 1 452 ? 3.401 -28.310 7.431 1.00 59.06 452 SER A C 1
ATOM 3360 O O . SER A 1 452 ? 3.624 -28.334 8.638 1.00 59.06 452 SER A O 1
ATOM 3362 N N . GLN A 1 453 ? 3.885 -27.340 6.646 1.00 65.81 453 GLN A N 1
ATOM 3363 C CA . GLN A 1 453 ? 4.835 -26.325 7.132 1.00 65.81 453 GLN A CA 1
ATOM 3364 C C . GLN A 1 453 ? 4.205 -25.001 7.577 1.00 65.81 453 GLN A C 1
ATOM 3366 O O . GLN A 1 453 ? 4.873 -24.253 8.284 1.00 65.81 453 GLN A O 1
ATOM 3371 N N . CYS A 1 454 ? 2.948 -24.722 7.231 1.00 69.62 454 CYS A N 1
ATOM 3372 C CA . CYS A 1 454 ? 2.229 -23.553 7.737 1.00 69.62 454 CYS A CA 1
ATOM 3373 C C . CYS A 1 454 ? 0.710 -23.734 7.650 1.00 69.62 454 CYS A C 1
ATOM 3375 O O . CYS A 1 454 ? 0.214 -24.637 6.972 1.00 69.62 454 CYS A O 1
ATOM 3377 N N . THR A 1 455 ? -0.030 -22.884 8.360 1.00 67.06 455 THR A N 1
ATOM 3378 C CA . THR A 1 455 ? -1.489 -22.785 8.275 1.00 67.06 455 THR A CA 1
ATOM 3379 C C . THR A 1 455 ? -1.883 -22.244 6.905 1.00 67.06 455 THR A C 1
ATOM 3381 O O . THR A 1 455 ? -1.969 -21.044 6.688 1.00 67.06 455 THR A O 1
ATOM 3384 N N . LEU A 1 456 ? -2.134 -23.158 5.966 1.00 77.44 456 LEU A N 1
ATOM 3385 C CA . LEU A 1 456 ? -2.571 -22.849 4.600 1.00 77.44 456 LEU A CA 1
ATOM 3386 C C . LEU A 1 456 ? -3.994 -22.278 4.512 1.00 77.44 456 LEU A C 1
ATOM 3388 O O . LEU A 1 456 ? -4.532 -22.174 3.422 1.00 77.44 456 LEU A O 1
ATOM 3392 N N . PHE A 1 457 ? -4.658 -21.972 5.618 1.00 85.56 457 PHE A N 1
ATOM 3393 C CA . PHE A 1 457 ? -5.978 -21.359 5.585 1.00 85.56 457 PHE A CA 1
ATOM 3394 C C . PHE A 1 457 ? -6.036 -20.312 6.690 1.00 85.56 457 PHE A C 1
ATOM 3396 O O . PHE A 1 457 ? -5.633 -20.639 7.811 1.00 85.56 457 PHE A O 1
ATOM 3403 N N . PRO A 1 458 ? -6.504 -19.087 6.388 1.00 91.62 458 PRO A N 1
ATOM 3404 C CA . PRO A 1 458 ? -6.692 -18.079 7.416 1.00 91.62 458 PRO A CA 1
ATOM 3405 C C . PRO A 1 458 ? -7.662 -18.621 8.472 1.00 91.62 458 PRO A C 1
ATOM 3407 O O . PRO A 1 458 ? -8.703 -19.181 8.130 1.00 91.62 458 PRO A O 1
ATOM 3410 N N . GLY A 1 459 ? -7.297 -18.506 9.744 1.00 94.31 459 GLY A N 1
ATOM 3411 C CA . GLY A 1 459 ? -8.105 -18.893 10.902 1.00 94.31 459 GLY A CA 1
ATOM 3412 C C . GLY A 1 459 ? -8.616 -17.703 11.721 1.00 94.31 459 GLY A C 1
ATOM 3413 O O . GLY A 1 459 ? -9.443 -17.900 12.609 1.00 94.31 459 GLY A O 1
ATOM 3414 N N . GLY A 1 460 ? -8.134 -16.493 11.436 1.00 95.75 460 GLY A N 1
ATOM 3415 C CA . GLY A 1 460 ? -8.543 -15.218 12.019 1.00 95.75 460 GLY A CA 1
ATOM 3416 C C . GLY A 1 460 ? -9.685 -14.564 11.239 1.00 95.75 460 GLY A C 1
ATOM 3417 O O . GLY A 1 460 ? -10.644 -15.230 10.852 1.00 95.75 460 GLY A O 1
ATOM 3418 N N . ILE A 1 461 ? -9.611 -13.248 11.015 1.00 97.19 461 ILE A N 1
ATOM 3419 C CA . ILE A 1 461 ? -10.721 -12.453 10.455 1.00 97.19 461 ILE A CA 1
ATOM 3420 C C . ILE A 1 461 ? -11.179 -13.015 9.104 1.00 97.19 461 ILE A C 1
ATOM 3422 O O . ILE A 1 461 ? -12.347 -13.356 8.972 1.00 97.19 461 ILE A O 1
ATOM 3426 N N . VAL A 1 462 ? -10.280 -13.194 8.127 1.00 96.62 462 VAL A N 1
ATOM 3427 C CA . VAL A 1 462 ? -10.667 -13.661 6.776 1.00 96.62 462 VAL A CA 1
ATOM 3428 C C . VAL A 1 462 ? -11.265 -15.066 6.794 1.00 96.62 462 VAL A C 1
ATOM 3430 O O . VAL A 1 462 ? -12.208 -15.334 6.058 1.00 96.62 462 VAL A O 1
ATOM 3433 N N . GLY A 1 463 ? -10.751 -15.952 7.649 1.00 95.69 463 GLY A N 1
ATOM 3434 C CA . GLY A 1 463 ? -11.230 -17.331 7.757 1.00 95.69 463 GLY A CA 1
ATOM 3435 C C . GLY A 1 463 ? -12.636 -17.476 8.333 1.00 95.69 463 GLY A C 1
ATOM 3436 O O . GLY A 1 463 ? -13.302 -18.477 8.074 1.00 95.69 463 GLY A O 1
ATOM 3437 N N . ASN A 1 464 ? -13.080 -16.495 9.121 1.00 96.88 464 ASN A N 1
ATOM 3438 C CA . ASN A 1 464 ? -14.387 -16.509 9.780 1.00 96.88 464 ASN A CA 1
ATOM 3439 C C . ASN A 1 464 ? -15.386 -15.533 9.143 1.00 96.88 464 ASN A C 1
ATOM 3441 O O . ASN A 1 464 ? -16.578 -15.599 9.446 1.00 96.88 464 ASN A O 1
ATOM 3445 N N . ASP A 1 465 ? -14.928 -14.635 8.268 1.00 96.19 465 ASP A N 1
ATOM 3446 C CA . ASP A 1 465 ? -15.779 -13.667 7.589 1.00 96.19 465 ASP A CA 1
ATOM 3447 C C . ASP A 1 465 ? -16.633 -14.303 6.487 1.00 96.19 465 ASP A C 1
ATOM 3449 O O . ASP A 1 465 ? -16.184 -15.143 5.712 1.00 96.19 465 ASP A O 1
ATOM 3453 N N . THR A 1 466 ? -17.892 -13.879 6.416 1.00 95.19 466 THR A N 1
ATOM 3454 C CA . THR A 1 466 ? -18.876 -14.333 5.418 1.00 95.19 466 THR A CA 1
ATOM 3455 C C . THR A 1 466 ? -19.353 -13.196 4.520 1.00 95.19 466 THR A C 1
ATOM 3457 O O . THR A 1 466 ? -20.255 -13.376 3.702 1.00 95.19 466 THR A O 1
ATOM 3460 N N . ARG A 1 467 ? -18.782 -11.996 4.672 1.00 94.62 467 ARG A N 1
ATOM 3461 C CA . ARG A 1 467 ? -19.105 -10.853 3.822 1.00 94.62 467 ARG A CA 1
ATOM 3462 C C . ARG A 1 467 ? -18.640 -11.120 2.378 1.00 94.62 467 ARG A C 1
ATOM 3464 O O . ARG A 1 467 ? -17.622 -11.782 2.174 1.00 94.62 467 ARG A O 1
ATOM 3471 N N . PRO A 1 468 ? -19.320 -10.543 1.365 1.00 93.94 468 PRO A N 1
ATOM 3472 C CA . PRO A 1 468 ? -19.083 -10.870 -0.047 1.00 93.94 468 PRO A CA 1
ATOM 3473 C C . PRO A 1 468 ? -17.656 -10.649 -0.560 1.00 93.94 468 PRO A C 1
ATOM 3475 O O . PRO A 1 468 ? -17.285 -11.210 -1.584 1.00 93.94 468 PRO A O 1
ATOM 3478 N N . TYR A 1 469 ? -16.850 -9.822 0.112 1.00 95.12 469 TYR A N 1
ATOM 3479 C CA . TYR A 1 469 ? -15.480 -9.560 -0.323 1.00 95.12 469 TYR A CA 1
ATOM 3480 C C . TYR A 1 469 ? -14.614 -10.829 -0.314 1.00 95.12 469 TYR A C 1
ATOM 3482 O O . TYR A 1 469 ? -13.743 -10.954 -1.166 1.00 95.12 469 TYR A O 1
ATOM 3490 N N . VAL A 1 470 ? -14.871 -11.783 0.592 1.00 94.88 470 VAL A N 1
ATOM 3491 C CA . VAL A 1 470 ? -14.078 -13.020 0.710 1.00 94.88 470 VAL A CA 1
ATOM 3492 C C . VAL A 1 470 ? -14.171 -13.859 -0.568 1.00 94.88 470 VAL A C 1
ATOM 3494 O O . VAL A 1 470 ? -13.164 -14.371 -1.049 1.00 94.88 470 VAL A O 1
ATOM 3497 N N . GLU A 1 471 ? -15.358 -13.929 -1.174 1.00 92.88 471 GLU A N 1
ATOM 3498 C CA . GLU A 1 471 ? -15.600 -14.641 -2.437 1.00 92.88 471 GLU A CA 1
ATOM 3499 C C . GLU A 1 471 ? -14.998 -13.922 -3.656 1.00 92.88 471 GLU A C 1
ATOM 3501 O O . GLU A 1 471 ? -14.948 -14.484 -4.745 1.00 92.88 471 GLU A O 1
ATOM 3506 N N . ARG A 1 472 ? -14.523 -12.683 -3.498 1.00 95.56 472 ARG A N 1
ATOM 3507 C CA . ARG A 1 472 ? -13.928 -11.869 -4.571 1.00 95.56 472 ARG A CA 1
ATOM 3508 C C . ARG A 1 472 ? -12.405 -11.789 -4.483 1.00 95.56 472 ARG A C 1
ATOM 3510 O O . ARG A 1 472 ? -11.789 -11.060 -5.256 1.00 95.56 472 ARG A O 1
ATOM 3517 N N . LEU A 1 473 ? -11.795 -12.511 -3.544 1.00 95.56 473 LEU A N 1
ATOM 3518 C CA . LEU A 1 473 ? -10.348 -12.547 -3.362 1.00 95.56 473 LEU A CA 1
ATOM 3519 C C . LEU A 1 473 ? -9.729 -13.737 -4.093 1.00 95.56 473 LEU A C 1
ATOM 3521 O O . LEU A 1 473 ? -10.143 -14.880 -3.903 1.00 95.56 473 LEU A O 1
ATOM 3525 N N . GLY A 1 474 ? -8.693 -13.458 -4.884 1.00 94.31 474 GLY A N 1
ATOM 3526 C CA . GLY A 1 474 ? -7.811 -14.477 -5.454 1.00 94.31 474 GLY A CA 1
ATOM 3527 C C . GLY A 1 474 ? -6.868 -15.104 -4.428 1.00 94.31 474 GLY A C 1
ATOM 3528 O O . GLY A 1 474 ? -6.759 -14.652 -3.286 1.00 94.31 474 GLY A O 1
ATOM 3529 N N . CYS A 1 475 ? -6.143 -16.136 -4.851 1.00 93.50 475 CYS A N 1
ATOM 3530 C CA . CYS A 1 475 ? -5.148 -16.830 -4.030 1.00 93.50 475 CYS A CA 1
ATOM 3531 C C . CYS A 1 475 ? -4.041 -15.891 -3.538 1.00 93.50 475 CYS A C 1
ATOM 3533 O O . CYS A 1 475 ? -3.536 -15.066 -4.293 1.00 93.50 475 CYS A O 1
ATOM 3535 N N . VAL A 1 476 ? -3.592 -16.025 -2.292 1.00 94.19 476 VAL A N 1
ATOM 3536 C CA . VAL A 1 476 ? -2.409 -15.300 -1.805 1.00 94.19 476 VAL A CA 1
ATOM 3537 C C . VAL A 1 476 ? -1.168 -15.723 -2.595 1.00 94.19 476 VAL A C 1
ATOM 3539 O O . VAL A 1 476 ? -0.879 -16.912 -2.726 1.00 94.19 476 VAL A O 1
ATOM 3542 N N . ARG A 1 477 ? -0.414 -14.727 -3.069 1.00 94.31 477 ARG A N 1
ATOM 3543 C CA . ARG A 1 477 ? 0.769 -14.885 -3.925 1.00 94.31 477 ARG A CA 1
ATOM 3544 C C . ARG A 1 477 ? 2.071 -14.555 -3.200 1.00 94.31 477 ARG A C 1
ATOM 3546 O O . ARG A 1 477 ? 2.060 -13.954 -2.122 1.00 94.31 477 ARG A O 1
ATOM 3553 N N . HIS A 1 478 ? 3.200 -14.934 -3.800 1.00 94.12 478 HIS A N 1
ATOM 3554 C CA . HIS A 1 478 ? 4.534 -14.739 -3.238 1.00 94.12 478 HIS A CA 1
ATOM 3555 C C . HIS A 1 478 ? 5.454 -13.928 -4.169 1.00 94.12 478 HIS A C 1
ATOM 3557 O O . HIS A 1 478 ? 5.931 -14.417 -5.191 1.00 94.12 478 HIS A O 1
ATOM 3563 N N . GLN A 1 479 ? 5.814 -12.712 -3.751 1.00 95.56 479 GLN A N 1
ATOM 3564 C CA . GLN A 1 479 ? 6.657 -11.781 -4.509 1.00 95.56 479 GLN A CA 1
ATOM 3565 C C . GLN A 1 479 ? 8.115 -12.247 -4.678 1.00 95.56 479 GLN A C 1
ATOM 3567 O O . GLN A 1 479 ? 8.867 -11.712 -5.493 1.00 95.56 479 GLN A O 1
ATOM 3572 N N . GLY A 1 480 ? 8.546 -13.261 -3.932 1.00 93.50 480 GLY A N 1
ATOM 3573 C CA . GLY A 1 480 ? 9.891 -13.824 -4.047 1.00 93.50 480 GLY A CA 1
ATOM 3574 C C . GLY A 1 480 ? 10.945 -12.908 -3.436 1.00 93.50 480 GLY A C 1
ATOM 3575 O O . GLY A 1 480 ? 10.670 -12.137 -2.521 1.00 93.50 480 GLY A O 1
ATOM 3576 N N . ASN A 1 481 ? 12.162 -12.965 -3.971 1.00 90.00 481 ASN A N 1
ATOM 3577 C CA . ASN A 1 481 ? 13.287 -12.162 -3.485 1.00 90.00 481 ASN A CA 1
ATOM 3578 C C . ASN A 1 481 ? 13.343 -10.778 -4.149 1.00 90.00 481 ASN A C 1
ATOM 3580 O O . ASN A 1 481 ? 14.433 -10.226 -4.319 1.00 90.00 481 ASN A O 1
ATOM 3584 N N . ARG A 1 482 ? 12.194 -10.243 -4.586 1.00 95.06 482 ARG A N 1
ATOM 3585 C CA . ARG A 1 482 ? 12.084 -8.983 -5.333 1.00 95.06 482 ARG A CA 1
ATOM 3586 C C . ARG A 1 482 ? 11.247 -7.958 -4.588 1.00 95.06 482 ARG A C 1
ATOM 3588 O O . ARG A 1 482 ? 10.258 -8.312 -3.961 1.00 95.06 482 ARG A O 1
ATOM 3595 N N . GLY A 1 483 ? 11.599 -6.681 -4.694 1.00 95.62 483 GLY A N 1
ATOM 3596 C CA . GLY A 1 483 ? 10.809 -5.553 -4.190 1.00 95.62 483 GLY A CA 1
ATOM 3597 C C . GLY A 1 483 ? 9.668 -5.185 -5.140 1.00 95.62 483 GLY A C 1
ATOM 3598 O O . GLY A 1 483 ? 9.637 -4.081 -5.676 1.00 95.62 483 GLY A O 1
ATOM 3599 N N . THR A 1 484 ? 8.756 -6.123 -5.380 1.00 97.69 484 THR A N 1
ATOM 3600 C CA . THR A 1 484 ? 7.630 -6.011 -6.328 1.00 97.69 484 THR A CA 1
ATOM 3601 C C . THR A 1 484 ? 6.278 -5.883 -5.622 1.00 97.69 484 THR A C 1
ATOM 3603 O O . THR A 1 484 ? 5.247 -5.883 -6.285 1.00 97.69 484 THR A O 1
ATOM 3606 N N . CYS A 1 485 ? 6.256 -5.716 -4.294 1.00 98.00 485 CYS A N 1
ATOM 3607 C CA . CYS A 1 485 ? 5.037 -5.647 -3.477 1.00 98.00 485 CYS A CA 1
ATOM 3608 C C . CYS A 1 485 ? 3.972 -4.672 -3.999 1.00 98.00 485 CYS A C 1
ATOM 3610 O O . CYS A 1 485 ? 2.786 -4.981 -3.940 1.00 98.00 485 CYS A O 1
ATOM 3612 N N . ALA A 1 486 ? 4.373 -3.530 -4.569 1.00 97.75 486 ALA A N 1
ATOM 3613 C CA . ALA A 1 486 ? 3.435 -2.593 -5.186 1.00 97.75 486 ALA A CA 1
ATOM 3614 C C . ALA A 1 486 ? 2.682 -3.216 -6.370 1.00 97.75 486 ALA A C 1
ATOM 3616 O O . ALA A 1 486 ? 1.475 -3.033 -6.468 1.00 97.75 486 ALA A O 1
ATOM 3617 N N . ALA A 1 487 ? 3.358 -3.987 -7.228 1.00 97.94 487 ALA A N 1
ATOM 3618 C CA . ALA A 1 487 ? 2.711 -4.664 -8.348 1.00 97.94 487 ALA A CA 1
ATOM 3619 C C . ALA A 1 487 ? 1.704 -5.717 -7.866 1.00 97.94 487 ALA A C 1
ATOM 3621 O O . ALA A 1 487 ? 0.586 -5.744 -8.366 1.00 97.94 487 ALA A O 1
ATOM 3622 N N . PHE A 1 488 ? 2.049 -6.491 -6.832 1.00 98.19 488 PHE A N 1
ATOM 3623 C CA . PHE A 1 488 ? 1.134 -7.457 -6.209 1.00 98.19 488 PHE A CA 1
ATOM 3624 C C . PHE A 1 488 ? -0.080 -6.793 -5.559 1.00 98.19 488 PHE A C 1
ATOM 3626 O O . PHE A 1 488 ? -1.205 -7.267 -5.707 1.00 98.19 488 PHE A O 1
ATOM 3633 N N . ALA A 1 489 ? 0.128 -5.692 -4.837 1.00 98.19 489 ALA A N 1
ATOM 3634 C CA . ALA A 1 489 ? -0.964 -4.956 -4.216 1.00 98.19 489 ALA A CA 1
ATOM 3635 C C . ALA A 1 489 ? -1.910 -4.361 -5.273 1.00 98.19 489 ALA A C 1
ATOM 3637 O O . ALA A 1 489 ? -3.126 -4.448 -5.118 1.00 98.19 489 ALA A O 1
ATOM 3638 N N . ILE A 1 490 ? -1.357 -3.813 -6.362 1.00 97.44 490 ILE A N 1
ATOM 3639 C CA . ILE A 1 490 ? -2.122 -3.275 -7.494 1.00 97.44 490 ILE A CA 1
ATOM 3640 C C . ILE A 1 490 ? -2.888 -4.388 -8.219 1.00 97.44 490 ILE A C 1
ATOM 3642 O O . ILE A 1 490 ? -4.084 -4.223 -8.446 1.00 97.44 490 ILE A O 1
ATOM 3646 N N . ALA A 1 491 ? -2.242 -5.516 -8.536 1.00 97.31 491 ALA A N 1
ATOM 3647 C CA . ALA A 1 491 ? -2.879 -6.666 -9.181 1.00 97.31 491 ALA A CA 1
ATOM 3648 C C . ALA A 1 491 ? -4.063 -7.171 -8.352 1.00 97.31 491 ALA A C 1
ATOM 3650 O O . ALA A 1 491 ? -5.194 -7.157 -8.818 1.00 97.31 491 ALA A O 1
ATOM 3651 N N . SER A 1 492 ? -3.821 -7.490 -7.079 1.00 97.44 492 SER A N 1
ATOM 3652 C CA . SER A 1 492 ? -4.834 -7.970 -6.133 1.00 97.44 492 SER A CA 1
ATOM 3653 C C . SER A 1 492 ? -6.036 -7.027 -6.016 1.00 97.44 492 SER A C 1
ATOM 3655 O O . SER A 1 492 ? -7.185 -7.471 -5.987 1.00 97.44 492 SER A O 1
ATOM 3657 N N . ALA A 1 493 ? -5.784 -5.717 -5.974 1.00 96.94 493 ALA A N 1
ATOM 3658 C CA . ALA A 1 493 ? -6.835 -4.711 -5.937 1.00 96.94 493 ALA A CA 1
ATOM 3659 C C . ALA A 1 493 ? -7.616 -4.657 -7.263 1.00 96.94 493 ALA A C 1
ATOM 3661 O O . ALA A 1 493 ? -8.839 -4.548 -7.262 1.00 96.94 493 ALA A O 1
ATOM 3662 N N . LEU A 1 494 ? -6.940 -4.760 -8.409 1.00 95.94 494 LEU A N 1
ATOM 3663 C CA . LEU A 1 494 ? -7.578 -4.716 -9.727 1.00 95.94 494 LEU A CA 1
ATOM 3664 C C . LEU A 1 494 ? -8.428 -5.950 -10.010 1.00 95.94 494 LEU A C 1
ATOM 3666 O O . LEU A 1 494 ? -9.529 -5.830 -10.540 1.00 95.94 494 LEU A O 1
ATOM 3670 N N . GLU A 1 495 ? -7.942 -7.120 -9.616 1.00 96.25 495 GLU A N 1
ATOM 3671 C CA . GLU A 1 495 ? -8.674 -8.382 -9.695 1.00 96.25 495 GLU A CA 1
ATOM 3672 C C . GLU A 1 495 ? -9.959 -8.325 -8.882 1.00 96.25 495 GLU A C 1
ATOM 3674 O O . GLU A 1 495 ? -11.024 -8.684 -9.382 1.00 96.25 495 GLU A O 1
ATOM 3679 N N . MET A 1 496 ? -9.881 -7.813 -7.650 1.00 95.75 496 MET A N 1
ATOM 3680 C CA . MET A 1 496 ? -11.057 -7.669 -6.802 1.00 95.75 496 MET A CA 1
ATOM 3681 C C . MET A 1 496 ? -12.027 -6.622 -7.363 1.00 95.75 496 MET A C 1
ATOM 3683 O O . MET A 1 496 ? -13.227 -6.882 -7.393 1.00 95.75 496 MET A O 1
ATOM 3687 N N . ALA A 1 497 ? -11.546 -5.484 -7.882 1.00 94.69 497 ALA A N 1
ATOM 3688 C CA . ALA A 1 497 ? -12.402 -4.526 -8.593 1.00 94.69 497 ALA A CA 1
ATOM 3689 C C . ALA A 1 497 ? -13.108 -5.178 -9.793 1.00 94.69 497 ALA A C 1
ATOM 3691 O O . ALA A 1 497 ? -14.289 -4.924 -10.030 1.00 94.69 497 ALA A O 1
ATOM 3692 N N . HIS A 1 498 ? -12.404 -6.043 -10.524 1.00 94.75 498 HIS A N 1
ATOM 3693 C CA . HIS A 1 498 ? -12.965 -6.775 -11.652 1.00 94.75 498 HIS A CA 1
ATOM 3694 C C . HIS A 1 498 ? -14.017 -7.793 -11.219 1.00 94.75 498 HIS A C 1
ATOM 3696 O O . HIS A 1 498 ? -15.093 -7.847 -11.811 1.00 94.75 498 HIS A O 1
ATOM 3702 N N . ALA A 1 499 ? -13.766 -8.525 -10.137 1.00 94.69 499 ALA A N 1
ATOM 3703 C CA . ALA A 1 499 ? -14.745 -9.432 -9.555 1.00 94.69 499 ALA A CA 1
ATOM 3704 C C . ALA A 1 499 ? -15.984 -8.688 -9.026 1.00 94.69 499 ALA A C 1
ATOM 3706 O O . ALA A 1 499 ? -17.097 -9.188 -9.157 1.00 94.69 499 ALA A O 1
ATOM 3707 N N . VAL A 1 500 ? -15.827 -7.483 -8.465 1.00 92.44 500 VAL A N 1
ATOM 3708 C CA . VAL A 1 500 ? -16.956 -6.641 -8.026 1.00 92.44 500 VAL A CA 1
ATOM 3709 C C . VAL A 1 500 ? -17.834 -6.216 -9.207 1.00 92.44 500 VAL A C 1
ATOM 3711 O O . VAL A 1 500 ? -19.057 -6.280 -9.097 1.00 92.44 500 VAL A O 1
ATOM 3714 N N . GLU A 1 501 ? -17.227 -5.765 -10.306 1.00 92.31 501 GLU A N 1
ATOM 3715 C CA . GLU A 1 501 ? -17.951 -5.190 -11.448 1.00 92.31 501 GLU A CA 1
ATOM 3716 C C . GLU A 1 501 ? -18.527 -6.261 -12.388 1.00 92.31 501 GLU A C 1
ATOM 3718 O O . GLU A 1 501 ? -19.644 -6.114 -12.885 1.00 92.31 501 GLU A O 1
ATOM 3723 N N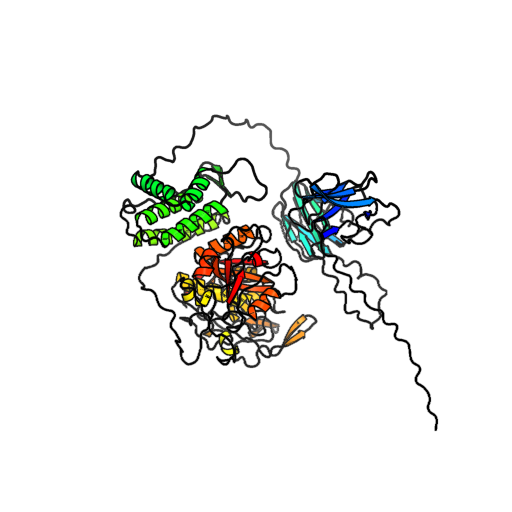 . TYR A 1 502 ? -17.783 -7.343 -12.627 1.00 93.25 502 TYR A N 1
ATOM 3724 C CA . TYR A 1 502 ? -18.086 -8.314 -13.683 1.00 93.25 502 TYR A CA 1
ATOM 3725 C C . TYR A 1 502 ? -18.373 -9.728 -13.184 1.00 93.25 502 TYR A C 1
ATOM 3727 O O . TYR A 1 502 ? -18.685 -10.583 -14.008 1.00 93.25 502 TYR A O 1
ATOM 3735 N N . ASP A 1 503 ? -18.262 -9.984 -11.876 1.00 93.56 503 ASP A N 1
ATOM 3736 C CA . ASP A 1 503 ? -18.391 -11.328 -11.289 1.00 93.56 503 ASP A CA 1
ATOM 3737 C C . ASP A 1 503 ? -17.428 -12.353 -11.922 1.00 93.56 503 ASP A C 1
ATOM 3739 O O . ASP A 1 503 ? -17.706 -13.544 -12.029 1.00 93.56 503 ASP A O 1
ATOM 3743 N N . VAL A 1 504 ? -16.276 -11.858 -12.379 1.00 94.25 504 VAL A N 1
ATOM 3744 C CA . VAL A 1 504 ? -15.180 -12.640 -12.954 1.00 94.25 504 VAL A CA 1
ATOM 3745 C C . VAL A 1 504 ? -13.910 -12.220 -12.240 1.00 94.25 504 VAL A C 1
ATOM 3747 O O . VAL A 1 504 ? -13.578 -11.035 -12.215 1.00 94.25 504 VAL A O 1
ATOM 3750 N N . LEU A 1 505 ? -13.193 -13.176 -11.671 1.00 94.88 505 LEU A N 1
ATOM 3751 C CA . LEU A 1 505 ? -11.932 -12.956 -10.984 1.00 94.88 505 LEU A CA 1
ATOM 3752 C C . LEU A 1 505 ? -10.767 -13.321 -11.915 1.00 94.88 505 LEU A C 1
ATOM 3754 O O . LEU A 1 505 ? -10.511 -14.509 -12.104 1.00 94.88 505 LEU A O 1
ATOM 3758 N N . PRO A 1 506 ? -10.065 -12.351 -12.524 1.00 95.69 506 PRO A N 1
ATOM 3759 C CA . PRO A 1 506 ? -8.865 -12.650 -13.293 1.00 95.69 506 PRO A CA 1
ATOM 3760 C C . PRO A 1 506 ? -7.671 -12.947 -12.378 1.00 95.69 506 PRO A C 1
ATOM 3762 O O . PRO A 1 506 ? -7.630 -12.507 -11.232 1.00 95.69 506 PRO A O 1
ATOM 3765 N N . ASN A 1 507 ? -6.682 -13.660 -12.910 1.00 95.62 507 ASN A N 1
ATOM 3766 C CA . ASN A 1 507 ? -5.321 -13.713 -12.381 1.00 95.62 507 ASN A CA 1
ATOM 3767 C C . ASN A 1 507 ? -4.455 -12.785 -13.245 1.00 95.62 507 ASN A C 1
ATOM 3769 O O . ASN A 1 507 ? -4.121 -13.163 -14.362 1.00 95.62 507 ASN A O 1
ATOM 3773 N N . LEU A 1 508 ? -4.188 -11.553 -12.806 1.00 96.38 508 LEU A N 1
ATOM 3774 C CA . LEU A 1 508 ? -3.439 -10.539 -13.560 1.00 96.38 508 LEU A CA 1
ATOM 3775 C C . LEU A 1 508 ? -1.926 -10.692 -13.370 1.00 96.38 508 LEU A C 1
ATOM 3777 O O . LEU A 1 508 ? -1.468 -10.940 -12.262 1.00 96.38 508 LEU A O 1
ATOM 3781 N N . SER A 1 509 ? -1.156 -10.439 -14.433 1.00 96.81 509 SER A N 1
ATOM 3782 C CA . SER A 1 509 ? 0.309 -10.537 -14.428 1.00 96.81 509 SER A CA 1
ATOM 3783 C C . SER A 1 509 ? 0.971 -9.415 -13.619 1.00 96.81 509 SER A C 1
ATOM 3785 O O . SER A 1 509 ? 1.103 -8.275 -14.091 1.00 96.81 509 SER A O 1
ATOM 3787 N N . GLU A 1 510 ? 1.496 -9.725 -12.428 1.00 97.44 510 GLU A N 1
ATOM 3788 C CA . GLU A 1 510 ? 2.336 -8.776 -11.684 1.00 97.44 510 GLU A CA 1
ATOM 3789 C C . GLU A 1 510 ? 3.617 -8.431 -12.425 1.00 97.44 510 GLU A C 1
ATOM 3791 O O . GLU A 1 510 ? 4.148 -7.331 -12.258 1.00 97.44 510 GLU A O 1
ATOM 3796 N N . GLN A 1 511 ? 4.128 -9.359 -13.237 1.00 97.19 511 GLN A N 1
ATOM 3797 C CA . GLN A 1 511 ? 5.326 -9.129 -14.031 1.00 97.19 511 GLN A CA 1
ATOM 3798 C C . GLN A 1 511 ? 5.119 -7.969 -15.002 1.00 97.19 511 GLN A C 1
ATOM 3800 O O . GLN A 1 511 ? 5.983 -7.094 -15.098 1.00 97.19 511 GLN A O 1
ATOM 3805 N N . THR A 1 512 ? 3.955 -7.919 -15.654 1.00 96.81 512 THR A N 1
ATOM 3806 C CA . THR A 1 512 ? 3.605 -6.832 -16.571 1.00 96.81 512 THR A CA 1
ATOM 3807 C C . THR A 1 512 ? 3.398 -5.519 -15.824 1.00 96.81 512 THR A C 1
ATOM 3809 O O . THR A 1 512 ? 3.984 -4.507 -16.205 1.00 96.81 512 THR A O 1
ATOM 3812 N N . ILE A 1 513 ? 2.646 -5.531 -14.716 1.00 97.19 513 ILE A N 1
ATOM 3813 C CA . ILE A 1 513 ? 2.432 -4.341 -13.872 1.00 97.19 513 ILE A CA 1
ATOM 3814 C C . ILE A 1 513 ? 3.774 -3.765 -13.404 1.00 97.19 513 ILE A C 1
ATOM 3816 O O . ILE A 1 513 ? 4.016 -2.559 -13.508 1.00 97.19 513 ILE A O 1
ATOM 3820 N N . TYR A 1 514 ? 4.669 -4.626 -12.913 1.00 97.75 514 TYR A N 1
ATOM 3821 C CA . TYR A 1 514 ? 5.982 -4.210 -12.441 1.00 97.75 514 TYR A CA 1
ATOM 3822 C C . TYR A 1 514 ? 6.849 -3.684 -13.581 1.00 97.75 514 TYR A C 1
ATOM 3824 O O . TYR A 1 514 ? 7.484 -2.646 -13.425 1.00 97.75 514 TYR A O 1
ATOM 3832 N N . TYR A 1 515 ? 6.870 -4.364 -14.729 1.00 97.12 515 TYR A N 1
ATOM 3833 C CA . TYR A 1 515 ? 7.617 -3.923 -15.903 1.00 97.12 515 TYR A CA 1
ATOM 3834 C C . TYR A 1 515 ? 7.180 -2.527 -16.365 1.00 97.12 515 TYR A C 1
ATOM 3836 O O . TYR A 1 515 ? 8.025 -1.648 -16.549 1.00 97.12 515 TYR A O 1
ATOM 3844 N N . GLU A 1 516 ? 5.871 -2.321 -16.511 1.00 95.94 516 GLU A N 1
ATOM 3845 C CA . GLU A 1 516 ? 5.277 -1.077 -16.997 1.00 95.94 516 GLU A CA 1
ATOM 3846 C C . GLU A 1 516 ? 5.549 0.101 -16.060 1.00 95.94 516 GLU A C 1
ATOM 3848 O O . GLU A 1 516 ? 5.968 1.166 -16.507 1.00 95.94 516 GLU A O 1
ATOM 3853 N N . ALA A 1 517 ? 5.405 -0.094 -14.750 1.00 95.69 517 ALA A N 1
ATOM 3854 C CA . ALA A 1 517 ? 5.734 0.946 -13.782 1.00 95.69 517 ALA A CA 1
ATOM 3855 C C . ALA A 1 517 ? 7.253 1.178 -13.679 1.00 95.69 517 ALA A C 1
ATOM 3857 O O . ALA A 1 517 ? 7.722 2.318 -13.625 1.00 95.69 517 ALA A O 1
ATOM 3858 N N . LYS A 1 518 ? 8.054 0.106 -13.680 1.00 95.25 518 LYS A N 1
ATOM 3859 C CA . LYS A 1 518 ? 9.493 0.204 -13.424 1.00 95.25 518 LYS A CA 1
ATOM 3860 C C . LYS A 1 518 ? 10.265 0.767 -14.607 1.00 95.25 518 LYS A C 1
ATOM 3862 O O . LYS A 1 518 ? 11.196 1.531 -14.396 1.00 95.25 518 LYS A O 1
ATOM 3867 N N . ARG A 1 519 ? 9.867 0.491 -15.853 1.00 91.75 519 ARG A N 1
ATOM 3868 C CA . ARG A 1 519 ? 10.509 1.113 -17.029 1.00 91.75 519 ARG A CA 1
ATOM 3869 C C . ARG A 1 519 ? 10.387 2.642 -17.036 1.00 91.75 519 ARG A C 1
ATOM 3871 O O . ARG A 1 519 ? 11.213 3.301 -17.662 1.00 91.75 519 ARG A O 1
ATOM 3878 N N . HIS A 1 520 ? 9.377 3.191 -16.357 1.00 89.81 520 HIS A N 1
ATOM 3879 C CA . HIS A 1 520 ? 9.203 4.630 -16.176 1.00 89.81 520 HIS A CA 1
ATOM 3880 C C . HIS A 1 520 ? 10.056 5.186 -15.026 1.00 89.81 520 HIS A C 1
ATOM 3882 O O . HIS A 1 520 ? 10.680 6.230 -15.189 1.00 89.81 520 HIS A O 1
ATOM 3888 N N . ASP A 1 521 ? 10.121 4.471 -13.899 1.00 88.00 521 ASP A N 1
ATOM 3889 C CA . ASP A 1 521 ? 10.923 4.834 -12.717 1.00 88.00 521 ASP A CA 1
ATOM 3890 C C . ASP A 1 521 ? 12.444 4.683 -12.948 1.00 88.00 521 ASP A C 1
ATOM 3892 O O . ASP A 1 521 ? 13.252 5.429 -12.397 1.00 88.00 521 ASP A O 1
ATOM 3896 N N . GLY A 1 522 ? 12.847 3.741 -13.804 1.00 86.00 522 GLY A N 1
ATOM 3897 C CA . GLY A 1 522 ? 14.235 3.464 -14.171 1.00 86.00 522 GLY A CA 1
ATOM 3898 C C . GLY A 1 522 ? 14.601 1.979 -14.081 1.00 86.00 522 GLY A C 1
ATOM 3899 O O . GLY A 1 522 ? 13.900 1.159 -13.496 1.00 86.00 522 GLY A O 1
ATOM 3900 N N . ASP A 1 523 ? 15.747 1.602 -14.651 1.00 79.81 523 ASP A N 1
ATOM 3901 C CA . ASP A 1 523 ? 16.179 0.199 -14.753 1.00 79.81 523 ASP A CA 1
ATOM 3902 C C . ASP A 1 523 ? 16.918 -0.342 -13.516 1.00 79.81 523 ASP A C 1
ATOM 3904 O O . ASP A 1 523 ? 17.277 -1.526 -13.476 1.00 79.81 523 ASP A O 1
ATOM 3908 N N . LYS A 1 524 ? 17.132 0.504 -12.500 1.00 80.00 524 LYS A N 1
ATOM 3909 C CA . LYS A 1 524 ? 18.018 0.226 -11.360 1.00 80.00 524 LYS A CA 1
ATOM 3910 C C . LYS A 1 524 ? 17.262 0.111 -10.048 1.00 80.00 524 LYS A C 1
ATOM 3912 O O . LYS A 1 524 ? 16.379 0.915 -9.758 1.00 80.00 524 LYS A O 1
ATOM 3917 N N . GLY A 1 525 ? 17.711 -0.840 -9.230 1.00 87.75 525 GLY A N 1
ATOM 3918 C CA . GLY A 1 525 ? 17.133 -1.129 -7.922 1.00 87.75 525 GLY A CA 1
ATOM 3919 C C . GLY A 1 525 ? 15.703 -1.659 -8.006 1.00 87.75 525 GLY A C 1
ATOM 3920 O O . GLY A 1 525 ? 14.965 -1.400 -8.948 1.00 87.75 525 GLY A O 1
ATOM 3921 N N . ASP A 1 526 ? 15.304 -2.410 -6.998 1.00 92.56 526 ASP A N 1
ATOM 3922 C CA . ASP A 1 526 ? 13.927 -2.856 -6.844 1.00 92.56 526 ASP A CA 1
ATOM 3923 C C . ASP A 1 526 ? 13.065 -1.780 -6.168 1.00 92.56 526 ASP A C 1
ATOM 3925 O O . ASP A 1 526 ? 13.557 -0.735 -5.743 1.00 92.56 526 ASP A O 1
ATOM 3929 N N . GLY A 1 527 ? 11.769 -2.061 -6.031 1.00 94.38 527 GLY A N 1
ATOM 3930 C CA . GLY A 1 527 ? 10.809 -1.152 -5.418 1.00 94.38 527 GLY A CA 1
ATOM 3931 C C . GLY A 1 527 ? 10.103 -0.269 -6.438 1.00 94.38 527 GLY A C 1
ATOM 3932 O O . GLY A 1 527 ? 10.610 -0.014 -7.533 1.00 94.38 527 GLY A O 1
ATOM 3933 N N . LEU A 1 528 ? 8.908 0.159 -6.046 1.00 95.88 528 LEU A N 1
ATOM 3934 C CA . LEU A 1 528 ? 8.036 1.072 -6.771 1.00 95.88 528 LEU A CA 1
ATOM 3935 C C . LEU A 1 528 ? 7.247 1.904 -5.760 1.00 95.88 528 LEU A C 1
ATOM 3937 O O . LEU A 1 528 ? 6.850 1.400 -4.706 1.00 95.88 528 LEU A O 1
ATOM 3941 N N . TYR A 1 529 ? 6.952 3.151 -6.113 1.00 94.94 529 TYR A N 1
ATOM 3942 C CA . TYR A 1 529 ? 5.953 3.946 -5.407 1.00 94.94 529 TYR A CA 1
ATOM 3943 C C . TYR A 1 529 ? 4.565 3.560 -5.920 1.00 94.94 529 TYR A C 1
ATOM 3945 O O . TYR A 1 529 ? 4.252 3.804 -7.087 1.00 94.94 529 TYR A O 1
ATOM 3953 N N . ALA A 1 530 ? 3.726 2.966 -5.067 1.00 94.50 530 ALA A N 1
ATOM 3954 C CA . ALA A 1 530 ? 2.426 2.434 -5.484 1.00 94.50 530 ALA A CA 1
ATOM 3955 C C . ALA A 1 530 ? 1.521 3.503 -6.124 1.00 94.50 530 ALA A C 1
ATOM 3957 O O . ALA A 1 530 ? 0.947 3.260 -7.181 1.00 94.50 530 ALA A O 1
ATOM 3958 N N . GLY A 1 531 ? 1.457 4.707 -5.540 1.00 92.38 531 GLY A N 1
ATOM 3959 C CA . GLY A 1 531 ? 0.656 5.809 -6.087 1.00 92.38 531 GLY A CA 1
ATOM 3960 C C . GLY A 1 531 ? 1.126 6.287 -7.459 1.00 92.38 531 GLY A C 1
ATOM 3961 O O . GLY A 1 531 ? 0.313 6.384 -8.372 1.00 92.38 531 GLY A O 1
ATOM 3962 N N . ALA A 1 532 ? 2.434 6.501 -7.632 1.00 93.38 532 ALA A N 1
ATOM 3963 C CA . ALA A 1 532 ? 2.993 6.894 -8.927 1.00 93.38 532 ALA A CA 1
ATOM 3964 C C . ALA A 1 532 ? 2.824 5.787 -9.980 1.00 93.38 532 ALA A C 1
ATOM 3966 O O . ALA A 1 532 ? 2.552 6.071 -11.140 1.00 93.38 532 ALA A O 1
ATOM 3967 N N . SER A 1 533 ? 2.931 4.521 -9.566 1.00 95.38 533 SER A N 1
ATOM 3968 C CA . SER A 1 533 ? 2.726 3.369 -10.451 1.00 95.38 533 SER A CA 1
ATOM 3969 C C . SER A 1 533 ? 1.279 3.293 -10.937 1.00 95.38 533 SER A C 1
ATOM 3971 O O . SER A 1 533 ? 1.048 3.141 -12.131 1.00 95.38 533 SER A O 1
ATOM 3973 N N . LEU A 1 534 ? 0.302 3.458 -10.040 1.00 93.56 534 LEU A N 1
ATOM 3974 C CA . LEU A 1 534 ? -1.121 3.496 -10.396 1.00 93.56 534 LEU A CA 1
ATOM 3975 C C . LEU A 1 534 ? -1.443 4.648 -11.351 1.00 93.56 534 LEU A C 1
ATOM 3977 O O . LEU A 1 534 ? -2.104 4.436 -12.363 1.00 93.56 534 LEU A O 1
ATOM 3981 N N . GLU A 1 535 ? -0.958 5.854 -11.052 1.00 92.00 535 GLU A N 1
ATOM 3982 C CA . GLU A 1 535 ? -1.159 7.025 -11.910 1.00 92.00 535 GLU A CA 1
ATOM 3983 C C . GLU A 1 535 ? -0.524 6.830 -13.291 1.00 92.00 535 GLU A C 1
ATOM 3985 O O . GLU A 1 535 ? -1.138 7.161 -14.306 1.00 92.00 535 GLU A O 1
ATOM 3990 N N . HIS A 1 536 ? 0.668 6.236 -13.343 1.00 93.25 536 HIS A N 1
ATOM 3991 C CA . HIS A 1 536 ? 1.348 5.919 -14.593 1.00 93.25 536 HIS A CA 1
ATOM 3992 C C . HIS A 1 536 ? 0.549 4.926 -15.445 1.00 93.25 536 HIS A C 1
ATOM 3994 O O . HIS A 1 536 ? 0.265 5.207 -16.609 1.00 93.25 536 HIS A O 1
ATOM 4000 N N . LEU A 1 537 ? 0.137 3.800 -14.857 1.00 93.62 537 LEU A N 1
ATOM 4001 C CA . LEU A 1 537 ? -0.641 2.770 -15.548 1.00 93.62 537 LEU A CA 1
ATOM 4002 C C . LEU A 1 537 ? -1.985 3.311 -16.051 1.00 93.62 537 LEU A C 1
ATOM 4004 O O . LEU A 1 537 ? -2.382 3.012 -17.174 1.00 93.62 537 LEU A O 1
ATOM 4008 N N . ALA A 1 538 ? -2.657 4.143 -15.252 1.00 91.12 538 ALA A N 1
ATOM 4009 C CA . ALA A 1 538 ? -3.900 4.795 -15.651 1.00 91.12 538 ALA A CA 1
ATOM 4010 C C . ALA A 1 538 ? -3.692 5.822 -16.776 1.00 91.12 538 ALA A C 1
ATOM 4012 O O . ALA A 1 538 ? -4.491 5.901 -17.704 1.00 91.12 538 ALA A O 1
ATOM 4013 N N . THR A 1 539 ? -2.607 6.601 -16.725 1.00 90.69 539 THR A N 1
ATOM 4014 C CA . THR A 1 539 ? -2.294 7.618 -17.745 1.00 90.69 539 THR A CA 1
ATOM 4015 C C . THR A 1 539 ? -1.991 6.993 -19.103 1.00 90.69 539 THR A C 1
ATOM 4017 O O . THR A 1 539 ? -2.318 7.572 -20.138 1.00 90.69 539 THR A O 1
ATOM 4020 N N . LEU A 1 540 ? -1.355 5.822 -19.105 1.00 90.25 540 LEU A N 1
ATOM 4021 C CA . LEU A 1 540 ? -1.019 5.103 -20.328 1.00 90.25 540 LEU A CA 1
ATOM 4022 C C . LEU A 1 540 ? -2.161 4.242 -20.875 1.00 90.25 540 LEU A C 1
ATOM 4024 O O . LEU A 1 540 ? -1.993 3.690 -21.961 1.00 90.25 540 LEU A O 1
ATOM 4028 N N . ASP A 1 541 ? -3.284 4.128 -20.154 1.00 90.00 541 ASP A N 1
ATOM 4029 C CA . ASP A 1 541 ? -4.335 3.140 -20.446 1.00 90.00 541 ASP A CA 1
ATOM 4030 C C . ASP A 1 541 ? -3.711 1.741 -20.622 1.00 90.00 541 ASP A C 1
ATOM 4032 O O . ASP A 1 541 ? -3.993 1.011 -21.575 1.00 90.00 541 ASP A O 1
ATOM 4036 N N . SER A 1 542 ? -2.752 1.411 -19.742 1.00 91.12 542 SER A N 1
ATOM 4037 C CA . SER A 1 542 ? -1.949 0.198 -19.868 1.00 91.12 542 SER A CA 1
ATOM 4038 C C . SER A 1 542 ? -2.841 -1.026 -19.736 1.00 91.12 542 SER A C 1
ATOM 4040 O O . SER A 1 542 ? -3.501 -1.223 -18.714 1.00 91.12 542 SER A O 1
ATOM 4042 N N . LEU A 1 543 ? -2.803 -1.874 -20.759 1.00 93.50 543 LEU A N 1
ATOM 4043 C CA . LEU A 1 543 ? -3.480 -3.154 -20.744 1.00 93.50 543 LEU A CA 1
ATOM 4044 C C . LEU A 1 543 ? -2.695 -4.152 -19.893 1.00 93.50 543 LEU A C 1
ATOM 4046 O O . LEU A 1 543 ? -1.564 -4.498 -20.232 1.00 93.50 543 LEU A O 1
ATOM 4050 N N . LEU A 1 544 ? -3.292 -4.604 -18.793 1.00 95.25 544 LEU A N 1
ATOM 4051 C CA . LEU A 1 544 ? -2.683 -5.552 -17.867 1.00 95.25 544 LEU A CA 1
ATOM 4052 C C . LEU A 1 544 ? -3.179 -6.961 -18.200 1.00 95.25 544 LEU A C 1
ATOM 4054 O O . LEU A 1 544 ? -4.351 -7.261 -17.949 1.00 95.25 544 LEU A O 1
ATOM 4058 N N . PRO A 1 545 ? -2.331 -7.811 -18.795 1.00 95.81 545 PRO A N 1
ATOM 4059 C CA . PRO A 1 545 ? -2.727 -9.140 -19.213 1.00 95.81 545 PRO A CA 1
ATOM 4060 C C . PRO A 1 545 ? -2.920 -10.057 -18.010 1.00 95.81 545 PRO A C 1
ATOM 4062 O O . PRO A 1 545 ? -2.525 -9.749 -16.880 1.00 95.81 545 PRO A O 1
ATOM 4065 N N . VAL A 1 546 ? -3.491 -11.224 -18.278 1.00 95.88 546 VAL A N 1
ATOM 4066 C CA . VAL A 1 546 ? -3.519 -12.307 -17.302 1.00 95.88 546 VAL A CA 1
ATOM 4067 C C . VAL A 1 546 ? -2.137 -12.944 -17.114 1.00 95.88 546 VAL A C 1
ATOM 4069 O O . VAL A 1 546 ? -1.289 -12.906 -18.003 1.00 95.88 546 VAL A O 1
ATOM 4072 N N . GLU A 1 547 ? -1.923 -13.559 -15.956 1.00 94.69 547 GLU A N 1
ATOM 4073 C CA . GLU A 1 547 ? -0.678 -14.197 -15.522 1.00 94.69 547 GLU A CA 1
ATOM 4074 C C . GLU A 1 547 ? -0.184 -15.250 -16.521 1.00 94.69 547 GLU A C 1
ATOM 4076 O O . GLU A 1 547 ? 1.008 -15.341 -16.782 1.00 94.69 547 GLU A O 1
ATOM 4081 N N . SER A 1 548 ? -1.086 -15.987 -17.177 1.00 93.44 548 SER A N 1
ATOM 4082 C CA . SER A 1 548 ? -0.711 -16.965 -18.207 1.00 93.44 548 SER A CA 1
ATOM 4083 C C . SER A 1 548 ? -0.077 -16.372 -19.479 1.00 93.44 548 SER A C 1
ATOM 4085 O O . SER A 1 548 ? 0.416 -17.138 -20.305 1.00 93.44 548 SER A O 1
ATOM 4087 N N . GLU A 1 549 ? -0.130 -15.051 -19.696 1.00 94.25 549 GLU A N 1
ATOM 4088 C CA . GLU A 1 549 ? 0.547 -14.398 -20.833 1.00 94.25 549 GLU A CA 1
ATOM 4089 C C . GLU A 1 549 ? 1.977 -13.952 -20.504 1.00 94.25 549 GLU A C 1
ATOM 4091 O O . GLU A 1 549 ? 2.831 -13.933 -21.393 1.00 94.25 549 GLU A O 1
ATOM 4096 N N . TRP A 1 550 ? 2.238 -13.593 -19.244 1.00 95.06 550 TRP A N 1
ATOM 4097 C CA . TRP A 1 550 ? 3.582 -13.324 -18.740 1.00 95.06 550 TRP A CA 1
ATOM 4098 C C . TRP A 1 550 ? 3.657 -13.681 -17.259 1.00 95.06 550 TRP A C 1
ATOM 4100 O O . TRP A 1 550 ? 3.320 -12.860 -16.399 1.00 95.06 550 TRP A O 1
ATOM 4110 N N . SER A 1 551 ? 4.104 -14.900 -16.970 1.00 95.06 551 SER A N 1
ATOM 4111 C CA . SER A 1 551 ? 4.125 -15.431 -15.613 1.00 95.06 551 SER A CA 1
ATOM 4112 C C . SER A 1 551 ? 5.105 -14.649 -14.749 1.00 95.06 551 SER A C 1
ATOM 4114 O O . SER A 1 551 ? 6.194 -14.276 -15.186 1.00 95.06 551 SER A O 1
ATOM 4116 N N . TYR A 1 552 ? 4.792 -14.453 -13.480 1.00 96.31 552 TYR A N 1
ATOM 4117 C CA . TYR A 1 552 ? 5.668 -13.799 -12.535 1.00 96.31 552 TYR A CA 1
ATOM 4118 C C . TYR A 1 552 ? 6.982 -14.556 -12.329 1.00 96.31 552 TYR A C 1
ATOM 4120 O O . TYR A 1 552 ? 7.008 -15.748 -12.009 1.00 96.31 552 TYR A O 1
ATOM 4128 N N . ASN A 1 553 ? 8.102 -13.834 -12.448 1.00 95.94 553 ASN A N 1
ATOM 4129 C CA . ASN A 1 553 ? 9.422 -14.352 -12.115 1.00 95.94 553 ASN A CA 1
ATOM 4130 C C . ASN A 1 553 ? 9.820 -13.955 -10.675 1.00 95.94 553 ASN A C 1
ATOM 4132 O O . ASN A 1 553 ? 10.239 -12.812 -10.443 1.00 95.94 553 ASN A O 1
ATOM 4136 N N . PRO A 1 554 ? 9.809 -14.888 -9.704 1.00 94.19 554 PRO A N 1
ATOM 4137 C CA . PRO A 1 554 ? 10.224 -14.626 -8.320 1.00 94.19 554 PRO A CA 1
ATOM 4138 C C . PRO A 1 554 ? 11.742 -14.463 -8.164 1.00 94.19 554 PRO A C 1
ATOM 4140 O O . PRO A 1 554 ? 12.213 -14.003 -7.121 1.00 94.19 554 PRO A O 1
ATOM 4143 N N . SER A 1 555 ? 12.510 -14.840 -9.194 1.00 94.75 555 SER A N 1
ATOM 4144 C CA . SER A 1 555 ? 13.967 -14.688 -9.285 1.00 94.75 555 SER A CA 1
ATOM 4145 C C . SER A 1 555 ? 14.723 -15.248 -8.072 1.00 94.75 555 SER A C 1
ATOM 4147 O O . SER A 1 555 ? 15.483 -14.531 -7.416 1.00 94.75 555 SER A O 1
ATOM 4149 N N . PRO A 1 556 ? 14.546 -16.542 -7.743 1.00 92.31 556 PRO A N 1
ATOM 4150 C CA . PRO A 1 556 ? 15.014 -17.114 -6.480 1.00 92.31 556 PRO A CA 1
ATOM 4151 C C . PRO A 1 556 ? 16.543 -17.161 -6.360 1.00 92.31 556 PRO A C 1
ATOM 4153 O O . PRO A 1 556 ? 17.067 -17.186 -5.249 1.00 92.31 556 PRO A O 1
ATOM 4156 N N . LYS A 1 557 ? 17.262 -17.173 -7.490 1.00 94.69 557 LYS A N 1
ATOM 4157 C CA . LYS A 1 557 ? 18.734 -17.200 -7.549 1.00 94.69 557 LYS A CA 1
ATOM 4158 C C . LYS A 1 557 ? 19.363 -15.823 -7.743 1.00 94.69 557 LYS A C 1
ATOM 4160 O O . LYS A 1 557 ? 20.582 -15.707 -7.766 1.00 94.69 557 LYS A O 1
ATOM 4165 N N . ARG A 1 558 ? 18.540 -14.784 -7.881 1.00 94.31 558 ARG A N 1
ATOM 4166 C CA . ARG A 1 558 ? 19.015 -13.442 -8.185 1.00 94.31 558 ARG A CA 1
ATOM 4167 C C . ARG A 1 558 ? 19.909 -12.915 -7.077 1.00 94.31 558 ARG A C 1
ATOM 4169 O O . ARG A 1 558 ? 19.574 -13.010 -5.897 1.00 94.31 558 ARG A O 1
ATOM 4176 N N . SER A 1 559 ? 21.009 -12.290 -7.471 1.00 95.00 559 SER A N 1
ATOM 4177 C CA . SER A 1 559 ? 21.925 -11.612 -6.559 1.00 95.00 559 SER A CA 1
ATOM 4178 C C . SER A 1 559 ? 22.095 -10.152 -6.960 1.00 95.00 559 SER A C 1
ATOM 4180 O O . SER A 1 559 ? 22.062 -9.817 -8.143 1.00 95.00 559 SER A O 1
ATOM 4182 N N . ALA A 1 560 ? 22.223 -9.268 -5.969 1.00 93.25 560 ALA A N 1
ATOM 4183 C CA . ALA A 1 560 ? 22.532 -7.865 -6.213 1.00 93.25 560 ALA A CA 1
ATOM 4184 C C . ALA A 1 560 ? 24.041 -7.707 -6.440 1.00 93.25 560 ALA A C 1
ATOM 4186 O O . ALA A 1 560 ? 24.846 -8.147 -5.618 1.00 93.25 560 ALA A O 1
ATOM 4187 N N . VAL A 1 561 ? 24.416 -7.044 -7.531 1.00 93.06 561 VAL A N 1
ATOM 4188 C CA . VAL A 1 561 ? 25.808 -6.733 -7.878 1.00 93.06 561 VAL A CA 1
ATOM 4189 C C . VAL A 1 561 ? 25.968 -5.238 -8.140 1.00 93.06 561 VAL A C 1
ATOM 4191 O O . VAL A 1 561 ? 24.991 -4.510 -8.312 1.00 93.06 561 VAL A O 1
ATOM 4194 N N . THR A 1 562 ? 27.208 -4.755 -8.183 1.00 89.12 562 THR A N 1
ATOM 4195 C CA . THR A 1 562 ? 27.501 -3.355 -8.514 1.00 89.12 562 THR A CA 1
ATOM 4196 C C . THR A 1 562 ? 27.988 -3.261 -9.955 1.00 89.12 562 THR A C 1
ATOM 4198 O O . THR A 1 562 ? 29.110 -3.679 -10.241 1.00 89.12 562 THR A O 1
ATOM 4201 N N . CYS A 1 563 ? 27.216 -2.637 -10.850 1.00 83.94 563 CYS A N 1
ATOM 4202 C CA . CYS A 1 563 ? 27.720 -2.237 -12.167 1.00 83.94 563 CYS A CA 1
ATOM 4203 C C . CYS A 1 563 ? 27.831 -0.722 -12.248 1.00 83.94 563 CYS A C 1
ATOM 4205 O O . CYS A 1 563 ? 26.858 0.003 -12.054 1.00 83.94 563 CYS A O 1
ATOM 4207 N N . GLN A 1 564 ? 29.030 -0.233 -12.575 1.00 84.69 564 GLN A N 1
ATOM 4208 C CA . GLN A 1 564 ? 29.281 1.200 -12.780 1.00 84.69 564 GLN A CA 1
ATOM 4209 C C . GLN A 1 564 ? 28.855 2.070 -11.580 1.00 84.69 564 GLN A C 1
ATOM 4211 O O . GLN A 1 564 ? 28.375 3.186 -11.749 1.00 84.69 564 GLN A O 1
ATOM 4216 N N . GLY A 1 565 ? 29.020 1.547 -10.360 1.00 80.44 565 GLY A N 1
ATOM 4217 C CA . GLY A 1 565 ? 28.667 2.253 -9.126 1.00 80.44 565 GLY A CA 1
ATOM 4218 C C . GLY A 1 565 ? 27.174 2.265 -8.793 1.00 80.44 565 GLY A C 1
ATOM 4219 O O . GLY A 1 565 ? 26.793 2.936 -7.841 1.00 80.44 565 GLY A O 1
ATOM 4220 N N . VAL A 1 566 ? 26.335 1.528 -9.533 1.00 78.00 566 VAL A N 1
ATOM 4221 C CA . VAL A 1 566 ? 24.901 1.413 -9.243 1.00 78.00 566 VAL A CA 1
ATOM 4222 C C . VAL A 1 566 ? 24.491 -0.047 -9.059 1.00 78.00 566 VAL A C 1
ATOM 4224 O O . VAL A 1 566 ? 25.145 -0.955 -9.576 1.00 78.00 566 VAL A O 1
ATOM 4227 N N . MET A 1 567 ? 23.433 -0.268 -8.276 1.00 83.56 567 MET A N 1
ATOM 4228 C CA . MET A 1 567 ? 22.885 -1.595 -8.009 1.00 83.56 567 MET A CA 1
ATOM 4229 C C . MET A 1 567 ? 22.289 -2.194 -9.290 1.00 83.56 567 MET A C 1
ATOM 4231 O O . MET A 1 567 ? 21.415 -1.592 -9.915 1.00 83.56 567 MET A O 1
ATOM 4235 N N . CYS A 1 568 ? 22.766 -3.383 -9.640 1.00 88.81 568 CYS A N 1
ATOM 4236 C CA . CYS A 1 568 ? 22.258 -4.245 -10.699 1.00 88.81 568 CYS A CA 1
ATOM 4237 C C . CYS A 1 568 ? 21.913 -5.620 -10.130 1.00 88.81 568 CYS A C 1
ATOM 4239 O O . CYS A 1 568 ? 22.163 -5.898 -8.953 1.00 88.81 568 CYS A O 1
ATOM 4241 N N . TYR A 1 569 ? 21.437 -6.503 -11.001 1.00 94.38 569 TYR A N 1
ATOM 4242 C CA . TYR A 1 569 ? 21.192 -7.894 -10.674 1.00 94.38 569 TYR A CA 1
ATOM 4243 C C . TYR A 1 569 ? 21.961 -8.828 -11.608 1.00 94.38 569 TYR A C 1
ATOM 4245 O O . TYR A 1 569 ? 22.348 -8.437 -12.704 1.00 94.38 569 TYR A O 1
ATOM 4253 N N . GLU A 1 570 ? 22.198 -10.050 -11.147 1.00 95.31 570 GLU A N 1
ATOM 4254 C CA . GLU A 1 570 ? 22.659 -11.192 -11.941 1.00 95.31 570 GLU A CA 1
ATOM 4255 C C . GLU A 1 570 ? 21.815 -12.415 -11.564 1.00 95.31 570 GLU A C 1
ATOM 4257 O O . GLU A 1 570 ? 21.298 -12.499 -10.443 1.00 95.31 570 GLU A O 1
ATOM 4262 N N . GLU A 1 571 ? 21.689 -13.368 -12.489 1.00 96.06 571 GLU A N 1
ATOM 4263 C CA . GLU A 1 571 ? 20.907 -14.604 -12.325 1.00 96.06 571 GLU A CA 1
ATOM 4264 C C . GLU A 1 571 ? 19.398 -14.380 -12.080 1.00 96.06 571 GLU A C 1
ATOM 4266 O O . GLU A 1 571 ? 18.708 -15.267 -11.571 1.00 96.06 571 GLU A O 1
ATOM 4271 N N . SER A 1 572 ? 18.848 -13.234 -12.497 1.00 95.50 572 SER A N 1
ATOM 4272 C CA . SER A 1 572 ? 17.406 -12.945 -12.436 1.00 95.50 572 SER A CA 1
ATOM 4273 C C . SER A 1 572 ? 16.577 -13.981 -13.193 1.00 95.50 572 SER A C 1
ATOM 4275 O O . SER A 1 572 ? 15.506 -14.377 -12.741 1.00 95.50 572 SER A O 1
ATOM 4277 N N . CYS A 1 573 ? 17.086 -14.453 -14.332 1.00 95.62 573 CYS A N 1
ATOM 4278 C CA . CYS A 1 573 ? 16.380 -15.373 -15.231 1.00 95.62 573 CYS A CA 1
ATOM 4279 C C . CYS A 1 573 ? 16.711 -16.849 -14.980 1.00 95.62 573 CYS A C 1
ATOM 4281 O O . CYS A 1 573 ? 16.321 -17.727 -15.748 1.00 95.62 573 CYS A O 1
ATOM 4283 N N . ALA A 1 574 ? 17.493 -17.155 -13.944 1.00 95.19 574 ALA A N 1
ATOM 4284 C CA . ALA A 1 574 ? 17.989 -18.505 -13.737 1.00 95.19 574 ALA A CA 1
ATOM 4285 C C . ALA A 1 574 ? 16.864 -19.454 -13.285 1.00 95.19 574 ALA A C 1
ATOM 4287 O O . ALA A 1 574 ? 16.487 -19.485 -12.115 1.00 95.19 574 ALA A O 1
ATOM 4288 N N . GLY A 1 575 ? 16.395 -20.298 -14.211 1.00 91.56 575 GLY A N 1
ATOM 4289 C CA . GLY A 1 575 ? 15.269 -21.214 -13.988 1.00 91.56 575 GLY A CA 1
ATOM 4290 C C . GLY A 1 575 ? 13.908 -20.639 -14.388 1.00 91.56 575 GLY A C 1
ATOM 4291 O O . GLY A 1 575 ? 12.899 -21.206 -13.991 1.00 91.56 575 GLY A O 1
ATOM 4292 N N . TYR A 1 576 ? 13.901 -19.546 -15.151 1.00 93.69 576 TYR A N 1
ATOM 4293 C CA . TYR A 1 576 ? 12.717 -18.917 -15.725 1.00 93.69 576 TYR A CA 1
ATOM 4294 C C . TYR A 1 576 ? 12.855 -18.913 -17.255 1.00 93.69 576 TYR A C 1
ATOM 4296 O O . TYR A 1 576 ? 13.937 -18.623 -17.771 1.00 93.69 576 TYR A O 1
ATOM 4304 N N . ASP A 1 577 ? 11.810 -19.314 -17.973 1.00 92.94 577 ASP A N 1
ATOM 4305 C CA . ASP A 1 577 ? 11.844 -19.637 -19.406 1.00 92.94 577 ASP A CA 1
ATOM 4306 C C . ASP A 1 577 ? 11.079 -18.654 -20.305 1.00 92.94 577 ASP A C 1
ATOM 4308 O O . ASP A 1 577 ? 11.137 -18.779 -21.531 1.00 92.94 577 ASP A O 1
ATOM 4312 N N . GLU A 1 578 ? 10.444 -17.636 -19.726 1.00 93.50 578 GLU A N 1
ATOM 4313 C CA . GLU A 1 578 ? 9.792 -16.553 -20.464 1.00 93.50 578 GLU A CA 1
ATOM 4314 C C . GLU A 1 578 ? 10.711 -15.324 -20.650 1.00 93.50 578 GLU A C 1
ATOM 4316 O O . GLU A 1 578 ? 11.912 -15.347 -20.353 1.00 93.50 578 GLU A O 1
ATOM 4321 N N . ALA A 1 579 ? 10.157 -14.229 -21.185 1.00 93.38 579 ALA A N 1
ATOM 4322 C CA . ALA A 1 579 ? 10.875 -12.976 -21.402 1.00 93.38 579 ALA A CA 1
ATOM 4323 C C . ALA A 1 579 ? 11.463 -12.446 -20.083 1.00 93.38 579 ALA A C 1
ATOM 4325 O O . ALA A 1 579 ? 10.736 -12.138 -19.140 1.00 93.38 579 ALA A O 1
ATOM 4326 N N . CYS A 1 580 ? 12.794 -12.351 -20.019 1.00 95.31 580 CYS A N 1
ATOM 4327 C CA . CYS A 1 580 ? 13.506 -11.949 -18.813 1.00 95.31 580 CYS A CA 1
ATOM 4328 C C . CYS A 1 580 ? 14.846 -11.266 -19.121 1.00 95.31 580 CYS A C 1
ATOM 4330 O O . CYS A 1 580 ? 15.492 -11.528 -20.142 1.00 95.31 580 CYS A O 1
ATOM 4332 N N . SER A 1 581 ? 15.295 -10.415 -18.199 1.00 95.06 581 SER A N 1
ATOM 4333 C CA . SER A 1 581 ? 16.669 -9.917 -18.142 1.00 95.06 581 SER A CA 1
ATOM 4334 C C . SER A 1 581 ? 17.148 -9.684 -16.708 1.00 95.06 581 SER A C 1
ATOM 4336 O O . SER A 1 581 ? 16.375 -9.721 -15.753 1.00 95.06 581 SER A O 1
ATOM 4338 N N . ASP A 1 582 ? 18.443 -9.407 -16.564 1.00 94.69 582 ASP A N 1
ATOM 4339 C CA . ASP A 1 582 ? 19.103 -9.072 -15.297 1.00 94.69 582 ASP A CA 1
ATOM 4340 C C . ASP A 1 582 ? 18.872 -7.609 -14.839 1.00 94.69 582 ASP A C 1
ATOM 4342 O O . ASP A 1 582 ? 19.609 -7.070 -14.013 1.00 94.69 582 ASP A O 1
ATOM 4346 N N . THR A 1 583 ? 17.829 -6.945 -15.348 1.00 94.06 583 THR A N 1
ATOM 4347 C CA . THR A 1 583 ? 17.381 -5.633 -14.852 1.00 94.06 583 THR A CA 1
ATOM 4348 C C . THR A 1 583 ? 16.312 -5.779 -13.769 1.00 94.06 583 THR A C 1
ATOM 4350 O O . THR A 1 583 ? 15.767 -6.862 -13.557 1.00 94.06 583 THR A O 1
ATOM 4353 N N . ALA A 1 584 ? 15.973 -4.683 -13.080 1.00 94.50 584 ALA A N 1
ATOM 4354 C CA . ALA A 1 584 ? 14.880 -4.693 -12.105 1.00 94.50 584 ALA A CA 1
ATOM 4355 C C . ALA A 1 584 ? 13.534 -5.063 -12.760 1.00 94.50 584 ALA A C 1
ATOM 4357 O O . ALA A 1 584 ? 12.815 -5.935 -12.269 1.00 94.50 584 ALA A O 1
ATOM 4358 N N . HIS A 1 585 ? 13.220 -4.435 -13.900 1.00 95.12 585 HIS A N 1
ATOM 4359 C CA . HIS A 1 585 ? 11.961 -4.614 -14.635 1.00 95.12 585 HIS A CA 1
ATOM 4360 C C . HIS A 1 585 ? 11.886 -5.939 -15.422 1.00 95.12 585 HIS A C 1
ATOM 4362 O O . HIS A 1 585 ? 10.799 -6.344 -15.815 1.00 95.12 585 HIS A O 1
ATOM 4368 N N . GLN A 1 586 ? 13.023 -6.607 -15.662 1.00 95.69 586 GLN A N 1
ATOM 4369 C CA . GLN A 1 586 ? 13.145 -7.909 -16.341 1.00 95.69 586 GLN A CA 1
ATOM 4370 C C . GLN A 1 586 ? 12.519 -7.997 -17.739 1.00 95.69 586 GLN A C 1
ATOM 4372 O O . GLN A 1 586 ? 12.219 -9.079 -18.223 1.00 95.69 586 GLN A O 1
ATOM 4377 N N . GLY A 1 587 ? 12.360 -6.873 -18.430 1.00 95.06 587 GLY A N 1
ATOM 4378 C CA . GLY A 1 587 ? 11.933 -6.887 -19.833 1.00 95.06 587 GLY A CA 1
ATOM 4379 C C . GLY A 1 587 ? 12.987 -7.554 -20.713 1.00 95.06 587 GLY A C 1
ATOM 4380 O O . GLY A 1 587 ? 14.172 -7.561 -20.367 1.00 95.06 587 GLY A O 1
ATOM 4381 N N . GLN A 1 588 ? 12.597 -8.076 -21.872 1.00 94.31 588 GLN A N 1
ATOM 4382 C CA . GLN A 1 588 ? 13.556 -8.610 -22.836 1.00 94.31 588 GLN A CA 1
ATOM 4383 C C . GLN A 1 588 ? 14.256 -7.461 -23.569 1.00 94.31 588 GLN A C 1
ATOM 4385 O O . GLN A 1 588 ? 13.609 -6.526 -24.035 1.00 94.31 588 GLN A O 1
ATOM 4390 N N . ARG A 1 589 ? 15.589 -7.517 -23.697 1.00 92.94 589 ARG A N 1
ATOM 4391 C CA . ARG A 1 589 ? 16.328 -6.527 -24.493 1.00 92.94 589 ARG A CA 1
ATOM 4392 C C . ARG A 1 589 ? 16.177 -6.845 -25.973 1.00 92.94 589 ARG A C 1
ATOM 4394 O O . ARG A 1 589 ? 16.675 -7.874 -26.430 1.00 92.94 589 ARG A O 1
ATOM 4401 N N . VAL A 1 590 ? 15.593 -5.926 -26.727 1.00 94.06 590 VAL A N 1
ATOM 4402 C CA . VAL A 1 590 ? 15.489 -6.016 -28.184 1.00 94.06 590 VAL A CA 1
ATOM 4403 C C . VAL A 1 590 ? 16.328 -4.909 -28.795 1.00 94.06 590 VAL A C 1
ATOM 4405 O O . VAL A 1 590 ? 16.266 -3.760 -28.371 1.00 94.06 590 VAL A O 1
ATOM 4408 N N . CYS A 1 591 ? 17.170 -5.261 -29.767 1.00 95.81 591 CYS A N 1
ATOM 4409 C CA . CYS A 1 591 ? 18.020 -4.300 -30.455 1.00 95.81 591 CYS A CA 1
ATOM 4410 C C . CYS A 1 591 ? 17.779 -4.351 -31.962 1.00 95.81 591 CYS A C 1
ATOM 4412 O O . CYS A 1 591 ? 17.820 -5.418 -32.574 1.00 95.81 591 CYS A O 1
ATOM 4414 N N . THR A 1 592 ? 17.587 -3.186 -32.569 1.00 95.94 592 THR A N 1
ATOM 4415 C CA . THR A 1 592 ? 17.439 -3.003 -34.013 1.00 95.94 592 THR A CA 1
ATOM 4416 C C . THR A 1 592 ? 18.612 -2.185 -34.549 1.00 95.94 592 THR A C 1
ATOM 4418 O O . THR A 1 592 ? 19.145 -1.308 -33.868 1.00 95.94 592 THR A O 1
ATOM 4421 N N . SER A 1 593 ? 19.071 -2.495 -35.765 1.00 96.25 593 SER A N 1
ATOM 4422 C CA . SER A 1 593 ? 20.129 -1.724 -36.425 1.00 96.25 593 SER A CA 1
ATOM 4423 C C . SER A 1 593 ? 19.528 -0.829 -37.502 1.00 96.25 593 SER A C 1
ATOM 4425 O O . SER A 1 593 ? 18.820 -1.315 -38.384 1.00 96.25 593 SER A O 1
ATOM 4427 N N . HIS A 1 594 ? 19.827 0.467 -37.438 1.00 94.81 594 HIS A N 1
ATOM 4428 C CA . HIS A 1 594 ? 19.436 1.451 -38.443 1.00 94.81 594 HIS A CA 1
ATOM 4429 C C . HIS A 1 594 ? 20.640 2.342 -38.765 1.00 94.81 594 HIS A C 1
ATOM 4431 O O . HIS A 1 594 ? 21.251 2.899 -37.855 1.00 94.81 594 HIS A O 1
ATOM 4437 N N . ASP A 1 595 ? 21.027 2.416 -40.043 1.00 91.94 595 ASP A N 1
ATOM 4438 C CA . ASP A 1 595 ? 22.156 3.219 -40.540 1.00 91.94 595 ASP A CA 1
ATOM 4439 C C . ASP A 1 595 ? 23.452 3.087 -39.711 1.00 91.94 595 ASP A C 1
ATOM 4441 O O . ASP A 1 595 ? 24.070 4.071 -39.311 1.00 91.94 595 ASP A O 1
ATOM 4445 N N . HIS A 1 596 ? 23.872 1.846 -39.434 1.00 93.81 596 HIS A N 1
ATOM 4446 C CA . HIS A 1 596 ? 25.050 1.499 -38.614 1.00 93.81 596 HIS A CA 1
ATOM 4447 C C . HIS A 1 596 ? 24.968 1.860 -37.119 1.00 93.81 596 HIS A C 1
ATOM 4449 O O . HIS A 1 596 ? 25.910 1.569 -36.381 1.00 93.81 596 HIS A O 1
ATOM 4455 N N . SER A 1 597 ? 23.854 2.421 -36.650 1.00 94.25 597 SER A N 1
ATOM 4456 C CA . SER A 1 597 ? 23.572 2.611 -35.225 1.00 94.25 597 SER A CA 1
ATOM 4457 C C . SER A 1 597 ? 22.773 1.424 -34.677 1.00 94.25 597 SER A C 1
ATOM 4459 O O . SER A 1 597 ? 21.920 0.866 -35.372 1.00 94.25 597 SER A O 1
ATOM 4461 N N . LEU A 1 598 ? 23.070 1.008 -33.442 1.00 95.38 598 LEU A N 1
ATOM 4462 C CA . LEU A 1 598 ? 22.324 -0.023 -32.714 1.00 95.38 598 LEU A CA 1
ATOM 4463 C C . LEU A 1 598 ? 21.409 0.664 -31.698 1.00 95.38 598 LEU A C 1
ATOM 4465 O O . LEU A 1 598 ? 21.897 1.285 -30.756 1.00 95.38 598 LEU A O 1
ATOM 4469 N N . PHE A 1 599 ? 20.100 0.529 -31.880 1.00 94.94 599 PHE A N 1
ATOM 4470 C CA . PHE A 1 599 ? 19.090 1.035 -30.959 1.00 94.94 599 PHE A CA 1
ATOM 4471 C C . PHE A 1 599 ? 18.541 -0.140 -30.170 1.00 94.94 599 PHE A C 1
ATOM 4473 O O . PHE A 1 599 ? 18.021 -1.082 -30.762 1.00 94.94 599 PHE A O 1
ATOM 4480 N N . CYS A 1 600 ? 18.698 -0.111 -28.851 1.00 93.94 600 CYS A N 1
ATOM 4481 C CA . CYS A 1 600 ? 18.146 -1.131 -27.973 1.00 93.94 600 CYS A CA 1
ATOM 4482 C C . CYS A 1 600 ? 17.050 -0.531 -27.105 1.00 93.94 600 CYS A C 1
ATOM 4484 O O . CYS A 1 600 ? 17.226 0.556 -26.557 1.00 93.94 600 CYS A O 1
ATOM 4486 N N . HIS A 1 601 ? 15.975 -1.279 -26.930 1.00 93.44 601 HIS A N 1
ATOM 4487 C CA . HIS A 1 601 ? 14.910 -0.995 -25.983 1.00 93.44 601 HIS A CA 1
ATOM 4488 C C . HIS A 1 601 ? 14.529 -2.279 -25.248 1.00 93.44 601 HIS A C 1
ATOM 4490 O O . HIS A 1 601 ? 15.065 -3.360 -25.513 1.00 93.44 601 HIS A O 1
ATOM 4496 N N . TRP A 1 602 ? 13.649 -2.131 -24.271 1.00 93.88 602 TRP A N 1
ATOM 4497 C CA . TRP A 1 602 ? 13.099 -3.239 -23.511 1.00 93.88 602 TRP A CA 1
ATOM 4498 C C . TRP A 1 602 ? 11.671 -3.488 -23.983 1.00 93.88 602 TRP A C 1
ATOM 4500 O O . TRP A 1 602 ? 10.943 -2.534 -24.266 1.00 93.88 602 TRP A O 1
ATOM 4510 N N . GLU A 1 603 ? 11.298 -4.756 -24.101 1.00 94.19 603 GLU A N 1
ATOM 4511 C CA . GLU A 1 603 ? 9.946 -5.177 -24.460 1.00 94.19 603 GLU A CA 1
ATOM 4512 C C . GLU A 1 603 ? 9.355 -6.049 -23.348 1.00 94.19 603 GLU A C 1
ATOM 4514 O O . GLU A 1 603 ? 10.068 -6.828 -22.702 1.00 94.19 603 GLU A O 1
ATOM 4519 N N . ALA A 1 604 ? 8.051 -5.879 -23.128 1.00 92.88 604 ALA A N 1
ATOM 4520 C CA . ALA A 1 604 ? 7.232 -6.821 -22.379 1.00 92.88 604 ALA A CA 1
ATOM 4521 C C . ALA A 1 604 ? 6.995 -8.090 -23.208 1.00 92.88 604 ALA A C 1
ATOM 4523 O O . ALA A 1 604 ? 7.206 -8.088 -24.424 1.00 92.88 604 ALA A O 1
ATOM 4524 N N . ALA A 1 605 ? 6.499 -9.154 -22.575 1.00 90.56 605 ALA A N 1
ATOM 4525 C CA . ALA A 1 605 ? 5.874 -10.234 -23.330 1.00 90.56 605 ALA A CA 1
ATOM 4526 C C . ALA A 1 605 ? 4.693 -9.689 -24.158 1.00 90.56 605 ALA A C 1
ATOM 4528 O O . ALA A 1 605 ? 4.032 -8.723 -23.771 1.00 90.56 605 ALA A O 1
ATOM 4529 N N . ALA A 1 606 ? 4.453 -10.282 -25.328 1.00 88.88 606 ALA A N 1
ATOM 4530 C CA . ALA A 1 606 ? 3.329 -9.890 -26.168 1.00 88.88 606 ALA A CA 1
ATOM 4531 C C . ALA A 1 606 ? 2.011 -10.285 -25.494 1.00 88.88 606 ALA A C 1
ATOM 4533 O O . ALA A 1 606 ? 1.860 -11.437 -25.093 1.00 88.88 606 ALA A O 1
ATOM 4534 N N . THR A 1 607 ? 1.063 -9.351 -25.428 1.00 88.75 607 THR A N 1
ATOM 4535 C CA . THR A 1 607 ? -0.238 -9.562 -24.786 1.00 88.75 607 THR A CA 1
ATOM 4536 C C . THR A 1 607 ? -1.362 -9.658 -25.812 1.00 88.75 607 THR A C 1
ATOM 4538 O O . THR A 1 607 ? -1.271 -9.079 -26.901 1.00 88.75 607 THR A O 1
ATOM 4541 N N . SER A 1 608 ? -2.416 -10.414 -25.497 1.00 88.62 608 SER A N 1
ATOM 4542 C CA . SER A 1 608 ? -3.580 -10.582 -26.383 1.00 88.62 608 SER A CA 1
ATOM 4543 C C . SER A 1 608 ? -4.867 -9.943 -25.853 1.00 88.62 608 SER A C 1
ATOM 4545 O O . SER A 1 608 ? -5.774 -9.671 -26.642 1.00 88.62 608 SER A O 1
ATOM 4547 N N . GLY A 1 609 ? -4.908 -9.630 -24.556 1.00 91.38 609 GLY A N 1
ATOM 4548 C CA . GLY A 1 609 ? -6.036 -9.017 -23.855 1.00 91.38 609 GLY A CA 1
ATOM 4549 C C . GLY A 1 609 ? -5.636 -8.532 -22.459 1.00 91.38 609 GLY A C 1
ATOM 4550 O O . GLY A 1 609 ? -4.454 -8.550 -22.112 1.00 91.38 609 GLY A O 1
ATOM 4551 N N . GLY A 1 610 ? -6.602 -8.066 -21.661 1.00 93.56 610 GLY A N 1
ATOM 4552 C CA . GLY A 1 610 ? -6.329 -7.668 -20.277 1.00 93.56 610 GLY A CA 1
ATOM 4553 C C . GLY A 1 610 ? -7.327 -6.698 -19.637 1.00 93.56 610 GLY A C 1
ATOM 4554 O O . GLY A 1 610 ? -8.363 -6.338 -20.199 1.00 93.56 610 GLY A O 1
ATOM 4555 N N . VAL A 1 611 ? -6.966 -6.230 -18.443 1.00 94.00 611 VAL A N 1
ATOM 4556 C CA . VAL A 1 611 ? -7.686 -5.193 -17.692 1.00 94.00 611 VAL A CA 1
ATOM 4557 C C . VAL A 1 611 ? -6.897 -3.891 -17.741 1.00 94.00 611 VAL A C 1
ATOM 4559 O O . VAL A 1 611 ? -5.699 -3.887 -17.482 1.00 94.00 611 VAL A O 1
ATOM 4562 N N . ALA A 1 612 ? -7.558 -2.775 -18.034 1.00 91.31 612 ALA A N 1
ATOM 4563 C CA . ALA A 1 612 ? -6.956 -1.450 -17.957 1.00 91.31 612 ALA A CA 1
ATOM 4564 C C . ALA A 1 612 ? -7.527 -0.661 -16.771 1.00 91.31 612 ALA A C 1
ATOM 4566 O O . ALA A 1 612 ? -8.713 -0.746 -16.433 1.00 91.31 612 ALA A O 1
ATOM 4567 N N . LEU A 1 613 ? -6.675 0.140 -16.134 1.00 88.75 613 LEU A N 1
ATOM 4568 C CA . LEU A 1 613 ? -7.099 1.104 -15.122 1.00 88.75 613 LEU A CA 1
ATOM 4569 C C . LEU A 1 613 ? -7.838 2.261 -15.798 1.00 88.75 613 LEU A C 1
ATOM 4571 O O . LEU A 1 613 ? -7.338 2.836 -16.758 1.00 88.75 613 LEU A O 1
ATOM 4575 N N . ASN A 1 614 ? -9.004 2.640 -15.268 1.00 83.12 614 ASN A N 1
ATOM 4576 C CA . ASN A 1 614 ? -9.725 3.815 -15.747 1.00 83.12 614 ASN A CA 1
ATOM 4577 C C . ASN A 1 614 ? -9.752 4.900 -14.670 1.00 83.12 614 ASN A C 1
ATOM 4579 O O . ASN A 1 614 ? -10.309 4.697 -13.590 1.00 83.12 614 ASN A O 1
ATOM 4583 N N . GLY A 1 615 ? -9.227 6.077 -15.004 1.00 79.88 615 GLY A N 1
ATOM 4584 C CA . GLY A 1 615 ? -9.372 7.286 -14.198 1.00 79.88 615 GLY A CA 1
ATOM 4585 C C . GLY A 1 615 ? -8.256 7.517 -13.182 1.00 79.88 615 GLY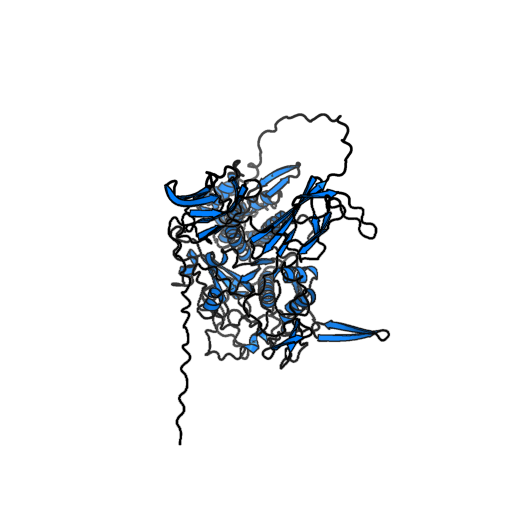 A C 1
ATOM 4586 O O . GLY A 1 615 ? -7.199 6.895 -13.216 1.00 79.88 615 GLY A O 1
ATOM 4587 N N . SER A 1 616 ? -8.477 8.488 -12.298 1.00 83.00 616 SER A N 1
ATOM 4588 C CA . SER A 1 616 ? -7.512 8.864 -11.268 1.00 83.00 616 SER A CA 1
ATOM 4589 C C . SER A 1 616 ? -7.517 7.881 -10.097 1.00 83.00 616 SER A C 1
ATOM 4591 O O . SER A 1 616 ? -8.544 7.287 -9.762 1.00 83.00 616 SER A O 1
ATOM 4593 N N . SER A 1 617 ? -6.366 7.769 -9.430 1.00 89.19 617 SER A N 1
ATOM 4594 C CA . SER A 1 617 ? -6.237 7.065 -8.155 1.00 89.19 617 SER A CA 1
ATOM 4595 C C . SER A 1 617 ? -5.985 8.067 -7.020 1.00 89.19 617 SER A C 1
ATOM 4597 O O . SER A 1 617 ? -4.825 8.420 -6.757 1.00 89.19 617 SER A O 1
ATOM 4599 N N . PRO A 1 618 ? -7.047 8.612 -6.390 1.00 92.06 618 PRO A N 1
ATOM 4600 C CA . PRO A 1 618 ? -6.881 9.628 -5.363 1.00 92.06 618 PRO A CA 1
ATOM 4601 C C . PRO A 1 618 ? -6.196 9.063 -4.115 1.00 92.06 618 PRO A C 1
ATOM 4603 O O . PRO A 1 618 ? -6.320 7.883 -3.777 1.00 92.06 618 PRO A O 1
ATOM 4606 N N . GLU A 1 619 ? -5.445 9.940 -3.454 1.00 95.25 619 GLU A N 1
ATOM 4607 C CA . GLU A 1 619 ? -4.801 9.689 -2.169 1.00 95.25 619 GLU A CA 1
ATOM 4608 C C . GLU A 1 619 ? -5.827 9.889 -1.050 1.00 95.25 619 GLU A C 1
ATOM 4610 O O . GLU A 1 619 ? -6.383 10.977 -0.910 1.00 95.25 619 GLU A O 1
ATOM 4615 N N . LEU A 1 620 ? -6.099 8.839 -0.275 1.00 94.75 620 LEU A N 1
ATOM 4616 C CA . LEU A 1 620 ? -7.014 8.889 0.869 1.00 94.75 620 LEU A CA 1
ATOM 4617 C C . LEU A 1 620 ? -6.285 9.098 2.196 1.00 94.75 620 LEU A C 1
ATOM 4619 O O . LEU A 1 620 ? -6.941 9.358 3.205 1.00 94.75 620 LEU A O 1
ATOM 4623 N N . TRP A 1 621 ? -4.956 8.959 2.215 1.00 95.50 621 TRP A N 1
ATOM 4624 C CA . TRP A 1 621 ? -4.174 9.094 3.431 1.00 95.50 621 TRP A CA 1
ATOM 4625 C C . TRP A 1 621 ? -3.562 10.488 3.570 1.00 95.50 621 TRP A C 1
ATOM 4627 O O . TRP A 1 621 ? -2.687 10.892 2.806 1.00 95.50 621 TRP A O 1
ATOM 4637 N N . ASP A 1 622 ? -3.990 11.199 4.607 1.00 93.44 622 ASP A N 1
ATOM 4638 C CA . ASP A 1 622 ? -3.394 12.440 5.080 1.00 93.44 622 ASP A CA 1
ATOM 4639 C C . ASP A 1 622 ? -2.620 12.158 6.382 1.00 93.44 622 ASP A C 1
ATOM 4641 O O . ASP A 1 622 ? -3.232 11.892 7.424 1.00 93.44 622 ASP A O 1
ATOM 4645 N N . PRO A 1 623 ? -1.274 12.231 6.379 1.00 89.88 623 PRO A N 1
ATOM 4646 C CA . PRO A 1 623 ? -0.475 11.967 7.574 1.00 89.88 623 PRO A CA 1
ATOM 4647 C C . PRO A 1 623 ? -0.711 12.990 8.700 1.00 89.88 623 PRO A C 1
ATOM 4649 O O . PRO A 1 623 ? -0.282 12.757 9.832 1.00 89.88 623 PRO A O 1
ATOM 4652 N N . TYR A 1 624 ? -1.380 14.113 8.417 1.00 89.25 624 TYR A N 1
ATOM 4653 C CA . TYR A 1 624 ? -1.754 15.129 9.401 1.00 89.25 624 TYR A CA 1
ATOM 4654 C C . TYR A 1 624 ? -3.187 14.971 9.924 1.00 89.25 624 TYR A C 1
ATOM 4656 O O . TYR A 1 624 ? -3.513 15.555 10.958 1.00 89.25 624 TYR A O 1
ATOM 4664 N N . ASP A 1 625 ? -4.013 14.165 9.254 1.00 91.00 625 ASP A N 1
ATOM 4665 C CA . ASP A 1 625 ? -5.381 13.827 9.651 1.00 91.00 625 ASP A CA 1
ATOM 4666 C C . ASP A 1 625 ? -5.601 12.312 9.537 1.00 91.00 625 ASP A C 1
ATOM 4668 O O . ASP A 1 625 ? -6.336 11.798 8.688 1.00 91.00 625 ASP A O 1
ATOM 4672 N N . THR A 1 626 ? -4.912 11.562 10.396 1.00 90.81 626 THR A N 1
ATOM 4673 C CA . THR A 1 626 ? -4.962 10.097 10.350 1.00 90.81 626 THR A CA 1
ATOM 4674 C C . THR A 1 626 ? -6.308 9.540 10.811 1.00 90.81 626 THR A C 1
ATOM 4676 O O . THR A 1 626 ? -6.700 8.462 10.374 1.00 90.81 626 THR A O 1
ATOM 4679 N N . GLU A 1 627 ? -7.066 10.278 11.628 1.00 87.75 627 GLU A N 1
ATOM 4680 C CA . GLU A 1 627 ? -8.438 9.904 11.993 1.00 87.75 627 GLU A CA 1
ATOM 4681 C C . GLU A 1 627 ? -9.393 10.061 10.808 1.00 87.75 627 GLU A C 1
ATOM 4683 O O . GLU A 1 627 ? -10.110 9.112 10.477 1.00 87.75 627 GLU A O 1
ATOM 4688 N N . GLY A 1 628 ? -9.351 11.206 10.117 1.00 87.69 628 GLY A N 1
ATOM 4689 C CA . GLY A 1 628 ? -10.099 11.414 8.880 1.00 87.69 628 GLY A CA 1
ATOM 4690 C C . GLY A 1 628 ? -9.724 10.395 7.807 1.00 87.69 628 GLY A C 1
ATOM 4691 O O . GLY A 1 628 ? -10.603 9.828 7.160 1.00 87.69 628 GLY A O 1
ATOM 4692 N N . SER A 1 629 ? -8.437 10.070 7.685 1.00 94.31 629 SER A N 1
ATOM 4693 C CA . SER A 1 629 ? -7.944 9.063 6.738 1.00 94.31 629 SER A CA 1
ATOM 4694 C C . SER A 1 629 ? -8.507 7.670 7.021 1.00 94.31 629 SER A C 1
ATOM 4696 O O . SER A 1 629 ? -9.004 7.008 6.113 1.00 94.31 629 SER A O 1
ATOM 4698 N N . VAL A 1 630 ? -8.510 7.225 8.285 1.00 93.25 630 VAL A N 1
ATOM 4699 C CA . VAL A 1 630 ? -9.129 5.946 8.677 1.00 93.25 630 VAL A CA 1
ATOM 4700 C C . VAL A 1 630 ? -10.616 5.923 8.314 1.00 93.25 630 VAL A C 1
ATOM 4702 O O . VAL A 1 630 ? -11.099 4.928 7.772 1.00 93.25 630 VAL A O 1
ATOM 4705 N N . LEU A 1 631 ? -11.345 7.016 8.555 1.00 91.38 631 LEU A N 1
ATOM 4706 C CA . LEU A 1 631 ? -12.757 7.116 8.177 1.00 91.38 631 LEU A CA 1
ATOM 4707 C C . LEU A 1 631 ? -12.952 7.035 6.658 1.00 91.38 631 LEU A C 1
ATOM 4709 O O . LEU A 1 631 ? -13.817 6.286 6.209 1.00 91.38 631 LEU A O 1
ATOM 4713 N N . LEU A 1 632 ? -12.136 7.742 5.870 1.00 92.56 632 LEU A N 1
ATOM 4714 C CA . LEU A 1 632 ? -12.185 7.700 4.404 1.00 92.56 632 LEU A CA 1
ATOM 4715 C C . LEU A 1 632 ? -11.881 6.302 3.856 1.00 92.56 632 LEU A C 1
ATOM 4717 O O . LEU A 1 632 ? -12.562 5.846 2.939 1.00 92.56 632 LEU A O 1
ATOM 4721 N N . LEU A 1 633 ? -10.921 5.587 4.444 1.00 95.69 633 LEU A N 1
ATOM 4722 C CA . LEU A 1 633 ? -10.627 4.202 4.078 1.00 95.69 633 LEU A CA 1
ATOM 4723 C C . LEU A 1 633 ? -11.813 3.276 4.347 1.00 95.69 633 LEU A C 1
ATOM 4725 O O . LEU A 1 633 ? -12.213 2.514 3.466 1.00 95.69 633 LEU A O 1
ATOM 4729 N N . LYS A 1 634 ? -12.436 3.381 5.527 1.00 95.50 634 LYS A N 1
ATOM 4730 C CA . LYS A 1 634 ? -13.669 2.639 5.835 1.00 95.50 634 LYS A CA 1
ATOM 4731 C C . LYS A 1 634 ? -14.786 2.988 4.846 1.00 95.50 634 LYS A C 1
ATOM 4733 O O . LYS A 1 634 ? -15.500 2.093 4.397 1.00 95.50 634 LYS A O 1
ATOM 4738 N N . ALA A 1 635 ? -14.919 4.264 4.478 1.00 91.81 635 ALA A N 1
ATOM 4739 C CA . ALA A 1 635 ? -15.894 4.754 3.502 1.00 91.81 635 ALA A CA 1
ATOM 4740 C C . ALA A 1 635 ? -15.691 4.163 2.106 1.00 91.81 635 ALA A C 1
ATOM 4742 O O . ALA A 1 635 ? -16.664 3.825 1.440 1.00 91.81 635 ALA A O 1
ATOM 4743 N N . ALA A 1 636 ? -14.438 4.047 1.668 1.00 93.00 636 ALA A N 1
ATOM 4744 C CA . ALA A 1 636 ? -14.083 3.472 0.381 1.00 93.00 636 ALA A CA 1
ATOM 4745 C C . ALA A 1 636 ? -14.426 1.974 0.343 1.00 93.00 636 ALA A C 1
ATOM 4747 O O . ALA A 1 636 ? -15.197 1.530 -0.505 1.00 93.00 636 ALA A O 1
ATOM 4748 N N . LEU A 1 637 ? -13.945 1.208 1.324 1.00 95.25 637 LEU A N 1
ATOM 4749 C CA . LEU A 1 637 ? -14.162 -0.244 1.403 1.00 95.25 637 LEU A CA 1
ATOM 4750 C C . LEU A 1 637 ? -15.655 -0.608 1.527 1.00 95.25 637 LEU A C 1
ATOM 4752 O O . LEU A 1 637 ? -16.131 -1.588 0.969 1.00 95.25 637 LEU A O 1
ATOM 4756 N N . SER A 1 638 ? -16.416 0.233 2.225 1.00 92.62 638 SER A N 1
ATOM 4757 C CA . SER A 1 638 ? -17.877 0.187 2.378 1.00 92.62 638 SER A CA 1
ATOM 4758 C C . SER A 1 638 ? -18.672 0.167 1.067 1.00 92.62 638 SER A C 1
ATOM 4760 O O . SER A 1 638 ? -19.767 -0.406 0.994 1.00 92.62 638 SER A O 1
ATOM 4762 N N . VAL A 1 639 ? -18.124 0.803 0.033 1.00 91.00 639 VAL A N 1
ATOM 4763 C CA . VAL A 1 639 ? -18.713 0.876 -1.308 1.00 91.00 639 VAL A CA 1
ATOM 4764 C C . VAL A 1 639 ? -17.933 0.032 -2.317 1.00 91.00 639 VAL A C 1
ATOM 4766 O O . VAL A 1 639 ? -17.987 0.313 -3.512 1.00 91.00 639 VAL A O 1
ATOM 4769 N N . ASP A 1 640 ? -17.229 -0.996 -1.830 1.00 93.06 640 ASP A N 1
ATOM 4770 C CA . ASP A 1 640 ? -16.439 -1.939 -2.625 1.00 93.06 640 ASP A CA 1
ATOM 4771 C C . ASP A 1 640 ? -15.322 -1.262 -3.452 1.00 93.06 640 ASP A C 1
ATOM 4773 O O . ASP A 1 640 ? -14.900 -1.772 -4.492 1.00 93.06 640 ASP A O 1
ATOM 4777 N N . TRP A 1 641 ? -14.822 -0.103 -3.007 1.00 94.19 641 TRP A N 1
ATOM 4778 C CA . TRP A 1 641 ? -13.625 0.497 -3.596 1.00 94.19 641 TRP A CA 1
ATOM 4779 C C . TRP A 1 641 ? -12.367 -0.182 -3.076 1.00 94.19 641 TRP A C 1
ATOM 4781 O O . TRP A 1 641 ? -12.268 -0.518 -1.897 1.00 94.19 641 TRP A O 1
ATOM 4791 N N . GLN A 1 642 ? -11.392 -0.333 -3.966 1.00 95.62 642 GLN A N 1
ATOM 4792 C CA . GLN A 1 642 ? -10.172 -1.082 -3.694 1.00 95.62 642 GLN A CA 1
ATOM 4793 C C . GLN A 1 642 ? -9.063 -0.129 -3.274 1.00 95.62 642 GLN A C 1
ATOM 4795 O O . GLN A 1 642 ? -8.892 0.929 -3.885 1.00 95.62 642 GLN A O 1
ATOM 4800 N N . VAL A 1 643 ? -8.326 -0.487 -2.222 1.00 97.44 643 VAL A N 1
ATOM 4801 C CA . VAL A 1 643 ? -7.323 0.390 -1.610 1.00 97.44 643 VAL A CA 1
ATOM 4802 C C . VAL A 1 643 ? -5.954 -0.279 -1.610 1.00 97.44 643 VAL A C 1
ATOM 4804 O O . VAL A 1 643 ? -5.739 -1.298 -0.957 1.00 97.44 643 VAL A O 1
ATOM 4807 N N . VAL A 1 644 ? -4.989 0.357 -2.266 1.00 98.06 644 VAL A N 1
ATOM 4808 C CA . VAL A 1 644 ? -3.571 -0.001 -2.189 1.00 98.06 644 VAL A CA 1
ATOM 4809 C C . VAL A 1 644 ? -2.907 0.846 -1.109 1.00 98.06 644 VAL A C 1
ATOM 4811 O O . VAL A 1 644 ? -2.789 2.064 -1.234 1.00 98.06 644 VAL A O 1
ATOM 4814 N N . LEU A 1 645 ? -2.462 0.197 -0.039 1.00 97.94 645 LEU A N 1
ATOM 4815 C CA . LEU A 1 645 ? -1.847 0.826 1.123 1.00 97.94 645 LEU A CA 1
ATOM 4816 C C . LEU A 1 645 ? -0.327 0.700 1.056 1.00 97.94 645 LEU A C 1
ATOM 4818 O O . LEU A 1 645 ? 0.200 -0.393 0.887 1.00 97.94 645 LEU A O 1
ATOM 4822 N N . SER A 1 646 ? 0.378 1.812 1.235 1.00 97.69 646 SER A N 1
ATOM 4823 C CA . SER A 1 646 ? 1.832 1.862 1.387 1.00 97.69 646 SER A CA 1
ATOM 4824 C C . SER A 1 646 ? 2.190 2.108 2.849 1.00 97.69 646 SER A C 1
ATOM 4826 O O . SER A 1 646 ? 1.792 3.119 3.428 1.00 97.69 646 SER A O 1
ATOM 4828 N N . ILE A 1 647 ? 2.968 1.204 3.437 1.00 96.12 647 ILE A N 1
ATOM 4829 C CA . ILE A 1 647 ? 3.367 1.224 4.845 1.00 96.12 647 ILE A CA 1
ATOM 4830 C C . ILE A 1 647 ? 4.887 1.182 5.021 1.00 96.12 647 ILE A C 1
ATOM 4832 O O . ILE A 1 647 ? 5.634 0.858 4.097 1.00 96.12 647 ILE A O 1
ATOM 4836 N N . ASN A 1 648 ? 5.343 1.443 6.242 1.00 93.75 648 ASN A N 1
ATOM 4837 C CA . ASN A 1 648 ? 6.630 0.975 6.737 1.00 93.75 648 ASN A CA 1
ATOM 4838 C C . ASN A 1 648 ? 6.458 -0.429 7.332 1.00 93.75 648 ASN A C 1
ATOM 4840 O O . ASN A 1 648 ? 5.771 -0.584 8.344 1.00 93.75 648 ASN A O 1
ATOM 4844 N N . ALA A 1 649 ? 7.088 -1.442 6.738 1.00 93.31 649 ALA A N 1
ATOM 4845 C CA . ALA A 1 649 ? 7.116 -2.793 7.298 1.00 93.31 649 ALA A CA 1
ATOM 4846 C C . ALA A 1 649 ? 8.110 -2.861 8.471 1.00 93.31 649 ALA A C 1
ATOM 4848 O O . ALA A 1 649 ? 9.229 -3.357 8.337 1.00 93.31 649 ALA A O 1
ATOM 4849 N N . ASN A 1 650 ? 7.717 -2.283 9.607 1.00 90.88 650 ASN A N 1
ATOM 4850 C CA . ASN A 1 650 ? 8.503 -2.253 10.839 1.00 90.88 650 ASN A CA 1
ATOM 4851 C C . ASN A 1 650 ? 8.516 -3.618 11.555 1.00 90.88 650 ASN A C 1
ATOM 4853 O O . ASN A 1 650 ? 7.891 -4.578 11.111 1.00 90.88 650 ASN A O 1
ATOM 4857 N N . THR A 1 651 ? 9.208 -3.691 12.694 1.00 90.38 651 THR A N 1
ATOM 4858 C CA . THR A 1 651 ? 9.316 -4.929 13.484 1.00 90.38 651 THR A CA 1
ATOM 4859 C C . THR A 1 651 ? 7.955 -5.491 13.909 1.00 90.38 651 THR A C 1
ATOM 4861 O O . THR A 1 651 ? 7.739 -6.686 13.792 1.00 90.38 651 THR A O 1
ATOM 4864 N N . ALA A 1 652 ? 6.988 -4.651 14.291 1.00 90.19 652 ALA A N 1
ATOM 4865 C CA . ALA A 1 652 ? 5.648 -5.136 14.641 1.00 90.19 652 ALA A CA 1
ATOM 4866 C C . ALA A 1 652 ? 4.930 -5.788 13.445 1.00 90.19 652 ALA A C 1
ATOM 4868 O O . ALA A 1 652 ? 4.210 -6.769 13.610 1.00 90.19 652 ALA A O 1
ATOM 4869 N N . PHE A 1 653 ? 5.140 -5.266 12.233 1.00 93.56 653 PHE A N 1
ATOM 4870 C CA . PHE A 1 653 ? 4.623 -5.890 11.018 1.00 93.56 653 PHE A CA 1
ATOM 4871 C C . PHE A 1 653 ? 5.293 -7.243 10.752 1.00 93.56 653 PHE A C 1
ATOM 4873 O O . PHE A 1 653 ? 4.599 -8.211 10.456 1.00 93.56 653 PHE A O 1
ATOM 4880 N N . THR A 1 654 ? 6.623 -7.335 10.871 1.00 92.81 654 THR A N 1
ATOM 4881 C CA . THR A 1 654 ? 7.329 -8.612 10.675 1.00 92.81 654 THR A CA 1
ATOM 4882 C C . THR A 1 654 ? 6.937 -9.643 11.727 1.00 92.81 654 THR A C 1
ATOM 4884 O O . THR A 1 654 ? 6.691 -10.789 11.372 1.00 92.81 654 THR A O 1
ATOM 4887 N N . ASP A 1 655 ? 6.782 -9.229 12.984 1.00 92.81 655 ASP A N 1
ATOM 4888 C CA . ASP A 1 655 ? 6.371 -10.110 14.078 1.00 92.81 655 ASP A CA 1
ATOM 4889 C C . ASP A 1 655 ? 4.948 -10.640 13.849 1.00 92.81 655 ASP A C 1
ATOM 4891 O O . ASP A 1 655 ? 4.703 -11.833 14.008 1.00 92.81 655 ASP A O 1
ATOM 4895 N N . ALA A 1 656 ? 4.018 -9.791 13.392 1.00 93.44 656 ALA A N 1
ATOM 4896 C CA . ALA A 1 656 ? 2.665 -10.218 13.029 1.00 93.44 656 ALA A CA 1
ATOM 4897 C C . ALA A 1 656 ? 2.664 -11.212 11.858 1.00 93.44 656 ALA A C 1
ATOM 4899 O O . ALA A 1 656 ? 1.899 -12.176 11.858 1.00 93.44 656 ALA A O 1
ATOM 4900 N N . VAL A 1 657 ? 3.544 -11.007 10.874 1.00 93.31 657 VAL A N 1
ATOM 4901 C CA . VAL A 1 657 ? 3.735 -11.937 9.755 1.00 93.31 657 VAL A CA 1
ATOM 4902 C C . VAL A 1 657 ? 4.349 -13.271 10.205 1.00 93.31 657 VAL A C 1
ATOM 4904 O O . VAL A 1 657 ? 4.066 -14.306 9.609 1.00 93.31 657 VAL A O 1
ATOM 4907 N N . GLU A 1 658 ? 5.163 -13.288 11.254 1.00 92.62 658 GLU A N 1
ATOM 4908 C CA . GLU A 1 658 ? 5.704 -14.528 11.828 1.00 92.62 658 GLU A CA 1
ATOM 4909 C C . GLU A 1 658 ? 4.739 -15.209 12.820 1.00 92.62 658 GLU A C 1
ATOM 4911 O O . GLU A 1 658 ? 4.973 -16.354 13.219 1.00 92.62 658 GLU A O 1
ATOM 4916 N N . ALA A 1 659 ? 3.660 -14.523 13.209 1.00 93.00 659 ALA A N 1
ATOM 4917 C CA . ALA A 1 659 ? 2.682 -14.959 14.200 1.00 93.00 659 ALA A CA 1
ATOM 4918 C C . ALA A 1 659 ? 1.297 -15.238 13.575 1.00 93.00 659 ALA A C 1
ATOM 4920 O O . ALA A 1 659 ? 1.182 -15.953 12.584 1.00 93.00 659 ALA A O 1
ATOM 4921 N N . ASP A 1 660 ? 0.228 -14.733 14.192 1.00 93.25 660 ASP A N 1
ATOM 4922 C CA . ASP A 1 660 ? -1.177 -14.971 13.836 1.00 93.25 660 ASP A CA 1
ATOM 4923 C C . ASP A 1 660 ? -1.783 -13.851 12.971 1.00 93.25 660 ASP A C 1
ATOM 4925 O O . ASP A 1 660 ? -3.002 -13.731 12.855 1.00 93.25 660 ASP A O 1
ATOM 4929 N N . GLY A 1 661 ? -0.939 -13.002 12.381 1.00 95.62 661 GLY A N 1
ATOM 4930 C CA . GLY A 1 661 ? -1.348 -11.891 11.532 1.00 95.62 661 GLY A CA 1
ATOM 4931 C C . GLY A 1 661 ? -1.808 -10.637 12.279 1.00 95.62 661 GLY A C 1
ATOM 4932 O O . GLY A 1 661 ? -1.888 -9.589 11.643 1.00 95.62 661 GLY A O 1
ATOM 4933 N N . TYR A 1 662 ? -2.081 -10.663 13.587 1.00 95.56 662 TYR A N 1
ATOM 4934 C CA . TYR A 1 662 ? -2.549 -9.471 14.304 1.00 95.56 662 TYR A CA 1
ATOM 4935 C C . TYR A 1 662 ? -1.392 -8.527 14.650 1.00 95.56 662 TYR A C 1
ATOM 4937 O O . TYR A 1 662 ? -0.478 -8.887 15.387 1.00 95.56 662 TYR A O 1
ATOM 4945 N N . LEU A 1 663 ? -1.441 -7.281 14.163 1.00 92.12 663 LEU A N 1
ATOM 4946 C CA . LEU A 1 663 ? -0.457 -6.273 14.561 1.00 92.12 663 LEU A CA 1
ATOM 4947 C C . LEU A 1 663 ? -0.762 -5.713 15.940 1.00 92.12 663 LEU A C 1
ATOM 4949 O O . LEU A 1 663 ? -1.760 -5.006 16.133 1.00 92.12 663 LEU A O 1
ATOM 4953 N N . ASP A 1 664 ? 0.182 -5.925 16.849 1.00 82.56 664 ASP A N 1
ATOM 4954 C CA . ASP A 1 664 ? 0.245 -5.197 18.106 1.00 82.56 664 ASP A CA 1
ATOM 4955 C C . ASP A 1 664 ? 0.967 -3.850 17.926 1.00 82.56 664 ASP A C 1
ATOM 4957 O O . ASP A 1 664 ? 1.949 -3.713 17.191 1.00 82.56 664 ASP A O 1
ATOM 4961 N N . TYR A 1 665 ? 0.467 -2.819 18.603 1.00 77.81 665 TYR A N 1
ATOM 4962 C CA . TYR A 1 665 ? 1.108 -1.512 18.650 1.00 77.81 665 TYR A CA 1
ATOM 4963 C C . TYR A 1 665 ? 1.791 -1.319 20.006 1.00 77.81 665 TYR A C 1
ATOM 4965 O O . TYR A 1 665 ? 1.210 -0.773 20.947 1.00 77.81 665 TYR A O 1
ATOM 4973 N N . GLU A 1 666 ? 3.076 -1.668 20.077 1.00 69.62 666 GLU A N 1
ATOM 4974 C CA . GLU A 1 666 ? 3.883 -1.546 21.302 1.00 69.62 666 GLU A CA 1
ATOM 4975 C C . GLU A 1 666 ? 4.287 -0.096 21.659 1.00 69.62 666 GLU A C 1
ATOM 4977 O O . GLU A 1 666 ? 4.994 0.151 22.637 1.00 69.62 666 GLU A O 1
ATOM 4982 N N . GLY A 1 667 ? 3.839 0.908 20.896 1.00 68.31 667 GLY A N 1
ATOM 4983 C CA . GLY A 1 667 ? 4.000 2.317 21.271 1.00 68.31 667 GLY A CA 1
ATOM 4984 C C . GLY A 1 667 ? 5.379 2.929 21.025 1.00 68.31 667 GLY A C 1
ATOM 4985 O O . GLY A 1 667 ? 5.642 4.015 21.544 1.00 68.31 667 GLY A O 1
ATOM 4986 N N . SER A 1 668 ? 6.251 2.285 20.243 1.00 62.19 668 SER A N 1
ATOM 4987 C CA . SER A 1 668 ? 7.535 2.873 19.849 1.00 62.19 668 SER A CA 1
ATOM 4988 C C . SER A 1 668 ? 7.657 3.040 18.333 1.00 62.19 668 SER A C 1
ATOM 4990 O O . SER A 1 668 ? 7.475 2.101 17.565 1.00 62.19 668 SER A O 1
ATOM 4992 N N . ASP A 1 669 ? 7.981 4.266 17.911 1.00 62.03 669 ASP A N 1
ATOM 4993 C CA . ASP A 1 669 ? 8.219 4.663 16.517 1.00 62.03 669 ASP A CA 1
ATOM 4994 C C . ASP A 1 669 ? 9.587 4.157 16.024 1.00 62.03 669 ASP A C 1
ATOM 4996 O O . ASP A 1 669 ? 10.411 4.936 15.532 1.00 62.03 669 ASP A O 1
ATOM 5000 N N . VAL A 1 670 ? 9.908 2.876 16.227 1.00 59.50 670 VAL A N 1
ATOM 5001 C CA . VAL A 1 670 ? 11.194 2.346 15.765 1.00 59.50 670 VAL A CA 1
ATOM 5002 C C . VAL A 1 670 ? 11.138 2.257 14.245 1.00 59.50 670 VAL A C 1
ATOM 5004 O O . VAL A 1 670 ? 10.582 1.329 13.666 1.00 59.50 670 VAL A O 1
ATOM 5007 N N . TRP A 1 671 ? 11.695 3.279 13.600 1.00 67.12 671 TRP A N 1
ATOM 5008 C CA . TRP A 1 671 ? 11.894 3.348 12.160 1.00 67.12 671 TRP A CA 1
ATOM 5009 C C . TRP A 1 671 ? 12.990 2.349 11.766 1.00 67.12 671 TRP A C 1
ATOM 5011 O O . TRP A 1 671 ? 14.159 2.708 11.632 1.00 67.12 671 TRP A O 1
ATOM 5021 N N . SER A 1 672 ? 12.635 1.070 11.664 1.00 70.06 672 SER A N 1
ATOM 5022 C CA . SER A 1 672 ? 13.547 -0.010 11.261 1.00 70.06 672 SER A CA 1
ATOM 5023 C C . SER A 1 672 ? 13.123 -0.734 9.980 1.00 70.06 672 SER A C 1
ATOM 5025 O O . SER A 1 672 ? 13.860 -1.604 9.527 1.00 70.06 672 SER A O 1
ATOM 5027 N N . GLY A 1 673 ? 11.983 -0.382 9.375 1.00 76.19 673 GLY A N 1
ATOM 5028 C CA . GLY A 1 673 ? 11.448 -1.091 8.212 1.00 76.19 673 GLY A CA 1
ATOM 5029 C C . GLY A 1 673 ? 11.710 -0.422 6.864 1.00 76.19 673 GLY A C 1
ATOM 5030 O O . GLY A 1 673 ? 11.991 0.779 6.772 1.00 76.19 673 GLY A O 1
ATOM 5031 N N . SER A 1 674 ? 11.581 -1.218 5.802 1.00 89.56 674 SER A N 1
ATOM 5032 C CA . SER A 1 674 ? 11.502 -0.742 4.420 1.00 89.56 674 SER A CA 1
ATOM 5033 C C . SER A 1 674 ? 10.062 -0.385 4.044 1.00 89.56 674 SER A C 1
ATOM 5035 O O . SER A 1 674 ? 9.108 -0.862 4.663 1.00 89.56 674 SER A O 1
ATOM 5037 N N . GLY A 1 675 ? 9.895 0.428 2.999 1.00 94.81 675 GLY A N 1
ATOM 5038 C CA . GLY A 1 675 ? 8.583 0.640 2.390 1.00 94.81 675 GLY A CA 1
ATOM 5039 C C . GLY A 1 675 ? 7.995 -0.681 1.886 1.00 94.81 675 GLY A C 1
ATOM 5040 O O . GLY A 1 675 ? 8.722 -1.513 1.340 1.00 94.81 675 GLY A O 1
ATOM 5041 N N . HIS A 1 676 ? 6.696 -0.878 2.084 1.00 97.56 676 HIS A N 1
ATOM 5042 C CA . HIS A 1 676 ? 5.966 -2.065 1.645 1.00 97.56 676 HIS A CA 1
ATOM 5043 C C . HIS A 1 676 ? 4.561 -1.684 1.190 1.00 97.56 676 HIS A C 1
ATOM 5045 O O . HIS A 1 676 ? 3.974 -0.753 1.736 1.00 97.56 676 HIS A O 1
ATOM 5051 N N . ALA A 1 677 ? 4.024 -2.384 0.195 1.00 98.12 677 ALA A N 1
ATOM 5052 C CA . ALA A 1 677 ? 2.690 -2.127 -0.335 1.00 98.12 677 ALA A CA 1
ATOM 5053 C C . ALA A 1 677 ? 1.799 -3.362 -0.182 1.00 98.12 677 ALA A C 1
ATOM 5055 O O . ALA A 1 677 ? 2.239 -4.492 -0.396 1.00 98.12 677 ALA A O 1
ATOM 5056 N N . LEU A 1 678 ? 0.550 -3.127 0.206 1.00 98.31 678 LEU A N 1
ATOM 5057 C CA . LEU A 1 678 ? -0.446 -4.132 0.566 1.00 98.31 678 LEU A CA 1
ATOM 5058 C C . LEU A 1 678 ? -1.799 -3.758 -0.038 1.00 98.31 678 LEU A C 1
ATOM 5060 O O . LEU A 1 678 ? -2.069 -2.584 -0.292 1.00 98.31 678 LEU A O 1
ATOM 5064 N N . HIS A 1 679 ? -2.672 -4.743 -0.219 1.00 98.44 679 HIS A N 1
ATOM 5065 C CA . HIS A 1 679 ? -4.067 -4.500 -0.582 1.00 98.44 679 HIS A CA 1
ATOM 5066 C C . HIS A 1 679 ? -4.932 -4.513 0.689 1.00 98.44 679 HIS A C 1
ATOM 5068 O O . HIS A 1 679 ? -4.933 -5.506 1.418 1.00 98.44 679 HIS A O 1
ATOM 5074 N N . VAL A 1 680 ? -5.653 -3.423 0.975 1.00 98.38 680 VAL A N 1
ATOM 5075 C CA . VAL A 1 680 ? -6.672 -3.392 2.037 1.00 98.38 680 VAL A CA 1
ATOM 5076 C C . VAL A 1 680 ? -7.967 -3.954 1.469 1.00 98.38 680 VAL A C 1
ATOM 5078 O O . VAL A 1 680 ? -8.584 -3.326 0.615 1.00 98.38 680 VAL A O 1
ATOM 5081 N N . VAL A 1 681 ? -8.372 -5.128 1.946 1.00 97.88 681 VAL A N 1
ATOM 5082 C CA . VAL A 1 681 ? -9.509 -5.870 1.370 1.00 97.88 681 VAL A CA 1
ATOM 5083 C C . VAL A 1 681 ? -10.807 -5.660 2.144 1.00 97.88 681 VAL A C 1
ATOM 5085 O O . VAL A 1 681 ? -11.894 -5.828 1.601 1.00 97.88 681 VAL A O 1
ATOM 5088 N N . ALA A 1 682 ? -10.704 -5.307 3.426 1.00 98.00 682 ALA A N 1
ATOM 5089 C CA . ALA A 1 682 ? -11.842 -5.097 4.308 1.00 98.00 682 ALA A CA 1
ATOM 5090 C C . ALA A 1 682 ? -11.429 -4.331 5.572 1.00 98.00 682 ALA A C 1
ATOM 5092 O O . ALA A 1 682 ? -10.254 -4.035 5.804 1.00 98.00 682 ALA A O 1
ATOM 5093 N N . TYR A 1 683 ? -12.414 -4.049 6.418 1.00 97.69 683 TYR A N 1
ATOM 5094 C CA . TYR A 1 683 ? -12.211 -3.607 7.791 1.00 97.69 683 TYR A CA 1
ATOM 5095 C C . TYR A 1 683 ? -13.223 -4.294 8.716 1.00 97.69 683 TYR A C 1
ATOM 5097 O O . TYR A 1 683 ? -14.236 -4.827 8.250 1.00 97.69 683 TYR A O 1
ATOM 5105 N N . ILE A 1 684 ? -12.967 -4.282 10.020 1.00 96.38 684 ILE A N 1
ATOM 5106 C CA . ILE A 1 684 ? -13.898 -4.761 11.043 1.00 96.38 684 ILE A CA 1
ATOM 5107 C C . ILE A 1 684 ? -13.735 -3.951 12.324 1.00 96.38 684 ILE A C 1
ATOM 5109 O O . ILE A 1 684 ? -12.615 -3.708 12.768 1.00 96.38 684 ILE A O 1
ATOM 5113 N N . ASP A 1 685 ? -14.849 -3.529 12.914 1.00 94.75 685 ASP A N 1
ATOM 5114 C CA . ASP A 1 685 ? -14.844 -2.805 14.184 1.00 94.75 685 ASP A CA 1
ATOM 5115 C C . ASP A 1 685 ? -14.858 -3.779 15.374 1.00 94.75 685 ASP A C 1
ATOM 5117 O O . ASP A 1 685 ? -15.328 -4.911 15.265 1.00 94.75 685 ASP A O 1
ATOM 5121 N N . ASN A 1 686 ? -14.357 -3.353 16.537 1.00 91.94 686 ASN A N 1
ATOM 5122 C CA . ASN A 1 686 ? -14.273 -4.210 17.732 1.00 91.94 686 ASN A CA 1
ATOM 5123 C C . ASN A 1 686 ? -15.621 -4.813 18.162 1.00 91.94 686 ASN A C 1
ATOM 5125 O O . ASN A 1 686 ? -15.660 -5.920 18.699 1.00 91.94 686 ASN A O 1
ATOM 5129 N N . SER A 1 687 ? -16.719 -4.087 17.935 1.00 89.56 687 SER A N 1
ATOM 5130 C CA . SER A 1 687 ? -18.083 -4.548 18.218 1.00 89.56 687 SER A CA 1
ATOM 5131 C C . SER A 1 687 ? -18.489 -5.765 17.383 1.00 89.56 687 SER A C 1
ATOM 5133 O O . SER A 1 687 ? -19.262 -6.597 17.854 1.00 89.56 687 SER A O 1
ATOM 5135 N N . GLU A 1 688 ? -17.965 -5.880 16.164 1.00 93.19 688 GLU A N 1
ATOM 5136 C CA . GLU A 1 688 ? -18.203 -6.997 15.250 1.00 93.19 688 GLU A CA 1
ATOM 5137 C C . GLU A 1 688 ? -17.147 -8.096 15.424 1.00 93.19 688 GLU A C 1
ATOM 5139 O O . GLU A 1 688 ? -17.460 -9.279 15.296 1.00 93.19 688 GLU A O 1
ATOM 5144 N N . LEU A 1 689 ? -15.908 -7.719 15.762 1.00 94.75 689 LEU A N 1
ATOM 5145 C CA . LEU A 1 689 ? -14.771 -8.632 15.875 1.00 94.75 689 LEU A CA 1
ATOM 5146 C C . LEU A 1 689 ? -15.007 -9.753 16.887 1.00 94.75 689 LEU A C 1
ATOM 5148 O O . LEU A 1 689 ? -14.782 -10.908 16.549 1.00 94.75 689 LEU A O 1
ATOM 5152 N N . GLU A 1 690 ? -15.482 -9.442 18.095 1.00 93.06 690 GLU A N 1
ATOM 5153 C CA . GLU A 1 690 ? -15.712 -10.465 19.132 1.00 93.06 690 GLU A CA 1
ATOM 5154 C C . GLU A 1 690 ? -16.816 -11.456 18.729 1.00 93.06 690 GLU A C 1
ATOM 5156 O O . GLU A 1 690 ? -16.775 -12.628 19.097 1.00 93.06 690 GLU A O 1
ATOM 5161 N N . ALA A 1 691 ? -17.802 -11.004 17.946 1.00 94.62 691 ALA A N 1
ATOM 5162 C CA . ALA A 1 691 ? -18.835 -11.883 17.409 1.00 94.62 691 ALA A CA 1
ATOM 5163 C C . ALA A 1 691 ? -18.299 -12.769 16.274 1.00 94.62 691 ALA A C 1
ATOM 5165 O O . ALA A 1 691 ? -18.729 -13.916 16.147 1.00 94.62 691 ALA A O 1
ATOM 5166 N N . LEU A 1 692 ? -17.381 -12.238 15.460 1.00 95.44 692 LEU A N 1
ATOM 5167 C CA . LEU A 1 692 ? -16.814 -12.936 14.310 1.00 95.44 692 LEU A CA 1
ATOM 5168 C C . LEU A 1 692 ? -15.718 -13.933 14.701 1.00 95.44 692 LEU A C 1
ATOM 5170 O O . LEU A 1 692 ? -15.720 -15.072 14.242 1.00 95.44 692 LEU A O 1
ATOM 5174 N N . VAL A 1 693 ? -14.784 -13.503 15.547 1.00 96.19 693 VAL A N 1
ATOM 5175 C CA . VAL A 1 693 ? -13.618 -14.270 15.995 1.00 96.19 693 VAL A CA 1
ATOM 5176 C C . VAL A 1 693 ? -13.523 -14.156 17.522 1.00 96.19 693 VAL A C 1
ATOM 5178 O O . VAL A 1 693 ? -12.771 -13.324 18.034 1.00 96.19 693 VAL A O 1
ATOM 5181 N N . PRO A 1 694 ? -14.287 -14.970 18.277 1.00 94.88 694 PRO A N 1
ATOM 5182 C CA . PRO A 1 694 ? -14.297 -14.896 19.734 1.00 94.88 694 PRO A CA 1
ATOM 5183 C C . PRO A 1 694 ? -12.897 -15.063 20.331 1.00 94.88 694 PRO A C 1
ATOM 5185 O O . PRO A 1 694 ? -12.225 -16.069 20.088 1.00 94.88 694 PRO A O 1
ATOM 5188 N N . GLY A 1 695 ? -12.468 -14.091 21.138 1.00 91.38 695 GLY A N 1
ATOM 5189 C CA . GLY A 1 695 ? -11.141 -14.089 21.754 1.00 91.38 695 GLY A CA 1
ATOM 5190 C C . GLY A 1 695 ? -10.009 -13.562 20.868 1.00 91.38 695 GLY A C 1
ATOM 5191 O O . GLY A 1 695 ? -8.859 -13.591 21.314 1.00 91.38 695 GLY A O 1
ATOM 5192 N N . ALA A 1 696 ? -10.301 -13.058 19.662 1.00 93.00 696 ALA A N 1
ATOM 5193 C CA . ALA A 1 696 ? -9.349 -12.225 18.935 1.00 93.00 696 ALA A CA 1
ATOM 5194 C C . ALA A 1 696 ? -8.976 -10.998 19.786 1.00 93.00 696 ALA A C 1
ATOM 5196 O O . ALA A 1 696 ? -9.829 -10.460 20.501 1.00 93.00 696 ALA A O 1
ATOM 5197 N N . PRO A 1 697 ? -7.719 -10.529 19.734 1.00 92.50 697 PRO A N 1
ATOM 5198 C CA . PRO A 1 697 ? -7.357 -9.314 20.443 1.00 92.50 697 PRO A CA 1
ATOM 5199 C C . PRO A 1 697 ? -8.167 -8.139 19.870 1.00 92.50 697 PRO A C 1
ATOM 5201 O O . PRO A 1 697 ? -8.155 -7.967 18.656 1.00 92.50 697 PRO A O 1
ATOM 5204 N N . PRO A 1 698 ? -8.883 -7.320 20.664 1.00 89.31 698 PRO A N 1
ATOM 5205 C CA . PRO A 1 698 ? -9.461 -6.082 20.162 1.00 89.31 698 PRO A CA 1
ATOM 5206 C C . PRO A 1 698 ? -8.399 -5.134 19.614 1.00 89.31 698 PRO A C 1
ATOM 5208 O O . PRO A 1 698 ? -7.355 -4.891 20.232 1.00 89.31 698 PRO A O 1
ATOM 5211 N N . GLY A 1 699 ? -8.728 -4.535 18.472 1.00 83.56 699 GLY A N 1
ATOM 5212 C CA . GLY A 1 699 ? -7.947 -3.468 17.875 1.00 83.56 699 GLY A CA 1
ATOM 5213 C C . GLY A 1 699 ? -7.933 -2.292 18.836 1.00 83.56 699 GLY A C 1
ATOM 5214 O O . GLY A 1 699 ? -8.958 -1.935 19.404 1.00 83.56 699 GLY A O 1
ATOM 5215 N N . ASP A 1 700 ? -6.772 -1.691 19.055 1.00 75.31 700 ASP A N 1
ATOM 5216 C CA . ASP A 1 700 ? -6.611 -0.520 19.927 1.00 75.31 700 ASP A CA 1
ATOM 5217 C C . ASP A 1 700 ? -6.713 -0.813 21.443 1.00 75.31 700 ASP A C 1
ATOM 5219 O O . ASP A 1 700 ? -6.951 0.106 22.234 1.00 75.31 700 ASP A O 1
ATOM 5223 N N . TYR A 1 701 ? -6.459 -2.064 21.858 1.00 54.94 701 TYR A N 1
ATOM 5224 C CA . TYR A 1 701 ? -6.528 -2.554 23.244 1.00 54.94 701 TYR A CA 1
ATOM 5225 C C . TYR A 1 701 ? -6.106 -1.523 24.321 1.00 54.94 701 TYR A C 1
ATOM 5227 O O . TYR A 1 701 ? -4.996 -0.979 24.338 1.00 54.94 701 TYR A O 1
ATOM 5235 N N . ALA A 1 702 ? -7.021 -1.305 25.273 1.00 47.41 702 ALA A N 1
ATOM 5236 C CA . ALA A 1 702 ? -6.779 -0.805 26.628 1.00 47.41 702 ALA A CA 1
ATOM 5237 C C . ALA A 1 702 ? -5.990 0.509 26.785 1.00 47.41 702 ALA A C 1
ATOM 5239 O O . ALA A 1 702 ? -5.240 0.659 27.755 1.00 47.41 702 ALA A O 1
ATOM 5240 N N . LYS A 1 703 ? -6.188 1.519 25.926 1.00 50.59 703 LYS A N 1
ATOM 5241 C CA . LYS A 1 703 ? -5.841 2.885 26.351 1.00 50.59 703 LYS A CA 1
ATOM 5242 C C . LYS A 1 703 ? -6.982 3.441 27.215 1.00 50.59 703 LYS A C 1
ATOM 5244 O O . LYS A 1 703 ? -8.102 3.555 26.719 1.00 50.59 703 LYS A O 1
ATOM 5249 N N . PRO A 1 704 ? -6.736 3.820 28.483 1.00 48.94 704 PRO A N 1
ATOM 5250 C CA . PRO A 1 704 ? -7.747 4.498 29.286 1.00 48.94 704 PRO A CA 1
ATOM 5251 C C . PRO A 1 704 ? -8.223 5.762 28.557 1.00 48.94 704 PRO A C 1
ATOM 5253 O O . PRO A 1 704 ? -7.410 6.647 28.285 1.00 48.94 704 PRO A O 1
ATOM 5256 N N . GLY A 1 705 ? -9.518 5.838 28.238 1.00 55.75 705 GLY A N 1
ATOM 5257 C CA . GLY A 1 705 ? -10.147 7.017 27.631 1.00 55.75 705 GLY A CA 1
ATOM 5258 C C . GLY A 1 705 ? -10.648 6.874 26.191 1.00 55.75 705 GLY A C 1
ATOM 5259 O O . GLY A 1 705 ? -11.221 7.840 25.703 1.00 55.75 705 GLY A O 1
ATOM 5260 N N . TYR A 1 706 ? -10.473 5.723 25.536 1.00 56.81 706 TYR A N 1
ATOM 5261 C CA . TYR A 1 706 ? -11.250 5.384 24.334 1.00 56.81 706 TYR A CA 1
ATOM 5262 C C . TYR A 1 706 ? -12.547 4.690 24.756 1.00 56.81 706 TYR A C 1
ATOM 5264 O O . TYR A 1 706 ? -12.546 3.928 25.730 1.00 56.81 706 TYR A O 1
ATOM 5272 N N . GLY A 1 707 ? -13.655 5.018 24.092 1.00 56.56 707 GLY A N 1
ATOM 5273 C CA . GLY A 1 707 ? -14.964 4.444 24.387 1.00 56.56 707 GLY A CA 1
ATOM 5274 C C . GLY A 1 707 ? -14.959 2.925 24.218 1.00 56.56 707 GLY A C 1
ATOM 5275 O O . GLY A 1 707 ? -14.272 2.387 23.350 1.00 56.56 707 GLY A O 1
ATOM 5276 N N . GLU A 1 708 ? -15.723 2.213 25.048 1.00 54.81 708 GLU A N 1
ATOM 5277 C CA . GLU A 1 708 ? -15.985 0.789 24.817 1.00 54.81 708 GLU A CA 1
ATOM 5278 C C . GLU A 1 708 ? -16.588 0.623 23.408 1.00 54.81 708 GLU A C 1
ATOM 5280 O O . GLU A 1 708 ? -17.630 1.203 23.111 1.00 54.81 708 GLU A O 1
ATOM 5285 N N . GLY A 1 709 ? -15.908 -0.124 22.531 1.00 59.34 709 GLY A N 1
ATOM 5286 C CA . GLY A 1 709 ? -16.319 -0.338 21.136 1.00 59.34 709 GLY A CA 1
ATOM 5287 C C . GLY A 1 709 ? -15.609 0.534 20.094 1.00 59.34 709 GLY A C 1
ATOM 5288 O O . GLY A 1 709 ? -15.742 0.261 18.904 1.00 59.34 709 GLY A O 1
ATOM 5289 N N . GLU A 1 710 ? -14.813 1.526 20.500 1.00 69.50 710 GLU A N 1
ATOM 5290 C CA . GLU A 1 710 ? -13.949 2.265 19.575 1.00 69.50 710 GLU A CA 1
ATOM 5291 C C . GLU A 1 710 ? -12.720 1.413 19.219 1.00 69.50 710 GLU A C 1
ATOM 5293 O O . GLU A 1 710 ? -12.060 0.855 20.097 1.00 69.50 710 GLU A O 1
ATOM 5298 N N . GLY A 1 711 ? -12.437 1.279 17.923 1.00 87.44 711 GLY A N 1
ATOM 5299 C CA . GLY A 1 711 ? -11.302 0.518 17.404 1.00 87.44 711 GLY A CA 1
ATOM 5300 C C . GLY A 1 711 ? -11.712 -0.600 16.453 1.00 87.44 711 GLY A C 1
ATOM 5301 O O . GLY A 1 711 ? -12.884 -0.752 16.10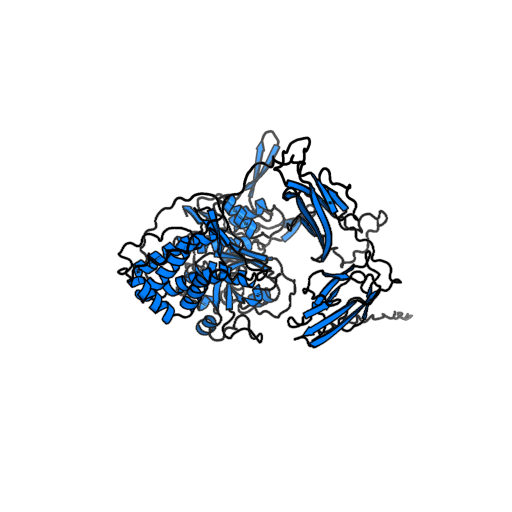4 1.00 87.44 711 GLY A O 1
ATOM 5302 N N . GLY A 1 712 ? -10.726 -1.363 16.003 1.00 93.75 712 GLY A N 1
ATOM 5303 C CA . GLY A 1 712 ? -10.917 -2.399 14.999 1.00 93.75 712 GLY A CA 1
ATOM 5304 C C . GLY A 1 712 ? -9.657 -2.633 14.183 1.00 93.75 712 GLY A C 1
ATOM 5305 O O . GLY A 1 712 ? -8.579 -2.145 14.532 1.00 93.75 712 GLY A O 1
ATOM 5306 N N . TYR A 1 713 ? -9.813 -3.370 13.091 1.00 96.81 713 TYR A N 1
ATOM 5307 C CA . TYR A 1 713 ? -8.732 -3.752 12.194 1.00 96.81 713 TYR A CA 1
ATOM 5308 C C . TYR A 1 713 ? -9.076 -3.442 10.745 1.00 96.81 713 TYR A C 1
ATOM 5310 O O . TYR A 1 713 ? -10.198 -3.662 10.293 1.00 96.81 713 TYR A O 1
ATOM 5318 N N . PHE A 1 714 ? -8.069 -3.020 9.991 1.00 97.81 714 PHE A N 1
ATOM 5319 C CA . PHE A 1 714 ? -8.044 -3.223 8.551 1.00 97.81 714 PHE A CA 1
ATOM 5320 C C . PHE A 1 714 ? -7.491 -4.611 8.239 1.00 97.81 714 PHE A C 1
ATOM 5322 O O . PHE A 1 714 ? -6.531 -5.068 8.862 1.00 97.81 714 PHE A O 1
ATOM 5329 N N . VAL A 1 715 ? -8.097 -5.268 7.255 1.00 98.25 715 VAL A N 1
ATOM 5330 C CA . VAL A 1 715 ? -7.661 -6.566 6.742 1.00 98.25 715 VAL A CA 1
ATOM 5331 C C . VAL A 1 715 ? -6.744 -6.320 5.552 1.00 98.25 715 VAL A C 1
ATOM 5333 O O . VAL A 1 715 ? -7.181 -5.786 4.530 1.00 98.25 715 VAL A O 1
ATOM 5336 N N . LEU A 1 716 ? -5.472 -6.684 5.690 1.00 98.31 716 LEU A N 1
ATOM 5337 C CA . LEU A 1 716 ? -4.428 -6.446 4.698 1.00 98.31 716 LEU A CA 1
ATOM 5338 C C . LEU A 1 716 ? -4.009 -7.773 4.061 1.00 98.31 716 LEU A C 1
ATOM 5340 O O . LEU A 1 716 ? -3.587 -8.694 4.759 1.00 98.31 716 LEU A O 1
ATOM 5344 N N . ARG A 1 717 ? -4.089 -7.869 2.732 1.00 98.00 717 ARG A N 1
ATOM 5345 C CA . ARG A 1 717 ? -3.545 -8.997 1.966 1.00 98.00 717 ARG A CA 1
ATOM 5346 C C . ARG A 1 717 ? -2.074 -8.733 1.661 1.00 98.00 717 ARG A C 1
ATOM 5348 O O . ARG A 1 717 ? -1.746 -7.744 0.997 1.00 98.00 717 ARG A O 1
ATOM 5355 N N . ASN A 1 718 ? -1.201 -9.608 2.156 1.00 97.69 718 ASN A N 1
ATOM 5356 C CA . ASN A 1 718 ? 0.239 -9.544 1.929 1.00 97.69 718 ASN A CA 1
ATOM 5357 C C . ASN A 1 718 ? 0.650 -10.357 0.689 1.00 97.69 718 ASN A C 1
ATOM 5359 O O . ASN A 1 718 ? -0.103 -11.187 0.186 1.00 97.69 718 ASN A O 1
ATOM 5363 N N . SER A 1 719 ? 1.860 -10.104 0.191 1.00 97.12 719 SER A N 1
ATOM 5364 C CA . SER A 1 719 ? 2.458 -10.776 -0.969 1.00 97.12 719 SER A CA 1
ATOM 5365 C C . SER A 1 719 ? 3.692 -11.603 -0.597 1.00 97.12 719 SER A C 1
ATOM 5367 O O . SER A 1 719 ? 4.546 -11.876 -1.433 1.00 97.12 719 SER A O 1
ATOM 5369 N N . TRP A 1 720 ? 3.813 -12.028 0.665 1.00 95.50 720 TRP A N 1
ATOM 5370 C CA . TRP A 1 720 ? 4.889 -12.917 1.142 1.00 95.50 720 TRP A CA 1
ATOM 5371 C C . TRP A 1 720 ? 4.444 -14.385 1.194 1.00 95.50 720 TRP A C 1
ATOM 5373 O O . TRP A 1 720 ? 5.002 -15.203 1.922 1.00 95.50 720 TRP A O 1
ATOM 5383 N N . GLY A 1 721 ? 3.427 -14.724 0.400 1.00 92.69 721 GLY A N 1
ATOM 5384 C CA . GLY A 1 721 ? 2.853 -16.056 0.330 1.00 92.69 721 GLY A CA 1
ATOM 5385 C C . GLY A 1 721 ? 1.933 -16.412 1.502 1.00 92.69 721 GLY A C 1
ATOM 5386 O O . GLY A 1 721 ? 1.797 -15.670 2.472 1.00 92.69 721 GLY A O 1
ATOM 5387 N N . PRO A 1 722 ? 1.293 -17.584 1.419 1.00 91.38 722 PRO A N 1
ATOM 5388 C CA . PRO A 1 722 ? 0.263 -18.013 2.357 1.00 91.38 722 PRO A CA 1
ATOM 5389 C C . PRO A 1 722 ? 0.776 -18.410 3.743 1.00 91.38 722 PRO A C 1
ATOM 5391 O O . PRO A 1 722 ? -0.022 -18.534 4.662 1.00 91.38 722 PRO A O 1
ATOM 5394 N N . CYS A 1 723 ? 2.083 -18.624 3.920 1.00 91.38 723 CYS A N 1
ATOM 5395 C CA . CYS A 1 723 ? 2.643 -18.857 5.256 1.00 91.38 723 CYS A CA 1
ATOM 5396 C C . CYS A 1 723 ? 2.871 -17.570 6.054 1.00 91.38 723 CYS A C 1
ATOM 5398 O O . CYS A 1 723 ? 3.268 -17.654 7.210 1.00 91.38 723 CYS A O 1
ATOM 5400 N N . ALA A 1 724 ? 2.712 -16.403 5.432 1.00 93.31 724 ALA A N 1
ATOM 5401 C CA . ALA A 1 724 ? 2.902 -15.128 6.096 1.00 93.31 724 ALA A CA 1
ATOM 5402 C C . ALA A 1 724 ? 1.630 -14.739 6.861 1.00 93.31 724 ALA A C 1
ATOM 5404 O O . ALA A 1 724 ? 0.562 -14.631 6.264 1.00 93.31 724 ALA A O 1
ATOM 5405 N N . GLY A 1 725 ? 1.751 -14.491 8.161 1.00 95.19 725 GLY A N 1
ATOM 5406 C CA . GLY A 1 725 ? 0.651 -14.110 9.039 1.00 95.19 725 GLY A CA 1
ATOM 5407 C C . GLY A 1 725 ? -0.452 -15.165 9.059 1.00 95.19 725 GLY A C 1
ATOM 5408 O O . GLY A 1 725 ? -0.199 -16.370 9.091 1.00 95.19 725 GLY A O 1
ATOM 5409 N N . ASP A 1 726 ? -1.697 -14.711 8.985 1.00 95.31 726 ASP A N 1
ATOM 5410 C CA . ASP A 1 726 ? -2.863 -15.582 8.979 1.00 95.31 726 ASP A CA 1
ATOM 5411 C C . ASP A 1 726 ? -3.243 -15.991 7.553 1.00 95.31 726 ASP A C 1
ATOM 5413 O O . ASP A 1 726 ? -4.087 -15.370 6.908 1.00 95.31 726 ASP A O 1
ATOM 5417 N N . GLY A 1 727 ? -2.574 -17.009 7.011 1.00 93.31 727 GLY A N 1
ATOM 5418 C CA . GLY A 1 727 ? -2.876 -17.516 5.670 1.00 93.31 727 GLY A CA 1
ATOM 5419 C C . GLY A 1 727 ? -2.568 -16.515 4.549 1.00 93.31 727 GLY A C 1
ATOM 5420 O O . GLY A 1 727 ? -3.250 -16.526 3.525 1.00 93.31 727 GLY A O 1
ATOM 5421 N N . GLY A 1 728 ? -1.589 -15.625 4.749 1.00 95.50 728 GLY A N 1
ATOM 5422 C CA . GLY A 1 728 ? -1.256 -14.513 3.853 1.00 95.50 728 GLY A CA 1
ATOM 5423 C C . GLY A 1 728 ? -1.826 -13.158 4.262 1.00 95.50 728 GLY A C 1
ATOM 5424 O O . GLY A 1 728 ? -1.559 -12.154 3.592 1.00 95.50 728 GLY A O 1
ATOM 5425 N N . TYR A 1 729 ? -2.620 -13.122 5.332 1.00 97.81 729 TYR A N 1
ATOM 5426 C CA . TYR A 1 729 ? -3.282 -11.919 5.811 1.00 97.81 729 TYR A CA 1
ATOM 5427 C C . TYR A 1 729 ? -2.658 -11.375 7.076 1.00 97.81 729 TYR A C 1
ATOM 5429 O O . TYR A 1 729 ? -2.079 -12.080 7.902 1.00 97.81 729 TYR A O 1
ATOM 5437 N N . VAL A 1 730 ? -2.807 -10.069 7.203 1.00 97.75 730 VAL A N 1
ATOM 5438 C CA . VAL A 1 730 ? -2.276 -9.286 8.294 1.00 97.75 730 VAL A CA 1
ATOM 5439 C C . VAL A 1 730 ? -3.361 -8.296 8.729 1.00 97.75 730 VAL A C 1
ATOM 5441 O O . VAL A 1 730 ? -4.016 -7.668 7.896 1.00 97.75 730 VAL A O 1
ATOM 5444 N N . TYR A 1 731 ? -3.582 -8.162 10.031 1.00 97.69 731 TYR A N 1
ATOM 5445 C CA . TYR A 1 731 ? -4.656 -7.376 10.628 1.00 97.69 731 TYR A CA 1
ATOM 5446 C C . TYR A 1 731 ? -4.061 -6.154 11.323 1.00 97.69 731 TYR A C 1
ATOM 5448 O O . TYR A 1 731 ? -3.527 -6.242 12.430 1.00 97.69 731 TYR A O 1
ATOM 5456 N N . ALA A 1 732 ? -4.153 -4.992 10.675 1.00 95.81 732 ALA A N 1
ATOM 5457 C CA . ALA A 1 732 ? -3.616 -3.741 11.202 1.00 95.81 732 ALA A CA 1
ATOM 5458 C C . ALA A 1 732 ? -4.670 -3.000 12.018 1.00 95.81 732 ALA A C 1
ATOM 5460 O O . ALA A 1 732 ? -5.690 -2.570 11.476 1.00 95.81 732 ALA A O 1
ATOM 5461 N N . SER A 1 733 ? -4.426 -2.836 13.320 1.00 94.38 733 SER A N 1
ATOM 5462 C CA . SER A 1 733 ? -5.332 -2.055 14.162 1.00 94.38 733 SER A CA 1
ATOM 5463 C C . SER A 1 733 ? -5.386 -0.598 13.697 1.00 94.38 733 SER A C 1
ATOM 5465 O O . SER A 1 733 ? -4.386 -0.050 13.216 1.00 94.38 733 SER A O 1
ATOM 5467 N N . TYR A 1 734 ? -6.538 0.061 13.846 1.00 92.62 734 TYR A N 1
ATOM 5468 C CA . TYR A 1 734 ? -6.675 1.467 13.444 1.00 92.62 734 TYR A CA 1
ATOM 5469 C C . TYR A 1 734 ? -5.632 2.353 14.124 1.00 92.62 734 TYR A C 1
ATOM 5471 O O . TYR A 1 734 ? -5.081 3.254 13.497 1.00 92.62 734 TYR A O 1
ATOM 5479 N N . ARG A 1 735 ? -5.310 2.080 15.390 1.00 88.19 735 ARG A N 1
ATOM 5480 C CA . ARG A 1 735 ? -4.261 2.767 16.141 1.00 88.19 735 ARG A CA 1
ATOM 5481 C C . ARG A 1 735 ? -2.876 2.518 15.580 1.00 88.19 735 ARG A C 1
ATOM 5483 O O . ARG A 1 735 ? -2.091 3.463 15.575 1.00 88.19 735 ARG A O 1
ATOM 5490 N N . TRP A 1 736 ? -2.564 1.302 15.135 1.00 90.25 736 TRP A N 1
ATOM 5491 C CA . TRP A 1 736 ? -1.265 1.025 14.528 1.00 90.25 736 TRP A CA 1
ATOM 5492 C C . TRP A 1 736 ? -1.042 1.892 13.284 1.00 90.25 736 TRP A C 1
ATOM 5494 O O . TRP A 1 736 ? 0.066 2.361 13.079 1.00 90.25 736 TRP A O 1
ATOM 5504 N N . MET A 1 737 ? -2.081 2.200 12.504 1.00 90.62 737 MET A N 1
ATOM 5505 C CA . MET A 1 737 ? -1.942 3.025 11.295 1.00 90.62 737 MET A CA 1
ATOM 5506 C C . MET A 1 737 ? -1.742 4.527 11.563 1.00 90.62 737 MET A C 1
ATOM 5508 O O . MET A 1 737 ? -1.254 5.239 10.693 1.00 90.62 737 MET A O 1
ATOM 5512 N N . ARG A 1 738 ? -2.110 5.036 12.746 1.00 88.94 738 ARG A N 1
ATOM 5513 C CA . ARG A 1 738 ? -2.151 6.486 13.039 1.00 88.94 738 ARG A CA 1
ATOM 5514 C C . ARG A 1 738 ? -0.811 7.215 13.207 1.00 88.94 738 ARG A C 1
ATOM 5516 O O . ARG A 1 738 ? -0.813 8.432 13.013 1.00 88.94 738 ARG A O 1
ATOM 5523 N N . PRO A 1 739 ? 0.307 6.601 13.630 1.00 86.81 739 PRO A N 1
ATOM 5524 C CA . PRO A 1 739 ? 1.583 7.298 13.672 1.00 86.81 739 PRO A CA 1
ATOM 5525 C C . PRO A 1 739 ? 1.964 7.802 12.277 1.00 86.81 739 PRO A C 1
ATOM 5527 O O . PRO A 1 739 ? 1.926 7.052 11.305 1.00 86.81 739 PRO A O 1
ATOM 5530 N N . VAL A 1 740 ? 2.401 9.063 12.206 1.00 75.50 740 VAL A N 1
ATOM 5531 C CA . VAL A 1 740 ? 2.727 9.828 10.976 1.00 75.50 740 VAL A CA 1
ATOM 5532 C C . VAL A 1 740 ? 3.697 9.099 10.028 1.00 75.50 740 VAL A C 1
ATOM 5534 O O . VAL A 1 740 ? 3.795 9.420 8.852 1.00 75.50 740 VAL A O 1
ATOM 5537 N N . ASN A 1 741 ? 4.416 8.105 10.540 1.00 79.88 741 ASN A N 1
ATOM 5538 C CA . ASN A 1 741 ? 5.520 7.432 9.873 1.00 79.88 741 ASN A CA 1
ATOM 5539 C C . ASN A 1 741 ? 5.224 5.983 9.463 1.00 79.88 741 ASN A C 1
ATOM 5541 O O . ASN A 1 741 ? 6.121 5.317 8.951 1.00 79.88 741 ASN A O 1
ATOM 5545 N N . PHE A 1 742 ? 4.029 5.464 9.756 1.00 87.62 742 PHE A N 1
ATOM 5546 C CA . PHE A 1 742 ? 3.718 4.048 9.529 1.00 87.62 742 PHE A CA 1
ATOM 5547 C C . PHE A 1 742 ? 3.006 3.828 8.203 1.00 87.62 742 PHE A C 1
ATOM 5549 O O . PHE A 1 742 ? 3.278 2.837 7.535 1.00 87.62 742 PHE A O 1
ATOM 5556 N N . VAL A 1 743 ? 2.147 4.760 7.801 1.00 93.44 743 VAL A N 1
ATOM 5557 C CA . VAL A 1 743 ? 1.462 4.751 6.509 1.00 93.44 743 VAL A CA 1
ATOM 5558 C C . VAL A 1 743 ? 1.937 5.957 5.709 1.00 93.44 743 VAL A C 1
ATOM 5560 O O . VAL A 1 743 ? 1.887 7.088 6.191 1.00 93.44 743 VAL A O 1
ATOM 5563 N N . TYR A 1 744 ? 2.407 5.705 4.491 1.00 91.75 744 TYR A N 1
ATOM 5564 C CA . TYR A 1 744 ? 2.927 6.733 3.584 1.00 91.75 744 TYR A CA 1
ATOM 5565 C C . TYR A 1 744 ? 1.931 7.135 2.498 1.00 91.75 744 TYR A C 1
ATOM 5567 O O . TYR A 1 744 ? 2.099 8.176 1.872 1.00 91.75 744 TYR A O 1
ATOM 5575 N N . GLY A 1 745 ? 0.919 6.304 2.264 1.00 95.88 745 GLY A N 1
ATOM 5576 C CA . GLY A 1 745 ? -0.130 6.562 1.289 1.00 95.88 745 GLY A CA 1
ATOM 5577 C C . GLY A 1 745 ? -1.153 5.437 1.279 1.00 95.88 745 GLY A C 1
ATOM 5578 O O . GLY A 1 745 ? -0.832 4.290 1.590 1.00 95.88 745 GLY A O 1
ATOM 5579 N N . ALA A 1 746 ? -2.380 5.759 0.911 1.00 97.31 746 ALA A N 1
ATOM 5580 C CA . ALA A 1 746 ? -3.461 4.830 0.667 1.00 97.31 746 ALA A CA 1
ATOM 5581 C C . ALA A 1 746 ? -4.232 5.291 -0.572 1.00 97.31 746 ALA A C 1
ATOM 5583 O O . ALA A 1 746 ? -4.992 6.258 -0.553 1.00 97.31 746 ALA A O 1
ATOM 5584 N N . ARG A 1 747 ? -4.011 4.589 -1.676 1.00 96.25 747 ARG A N 1
ATOM 5585 C CA . ARG A 1 747 ? -4.531 4.946 -2.991 1.00 96.25 747 ARG A CA 1
ATOM 5586 C C . ARG A 1 747 ? -5.766 4.135 -3.290 1.00 96.25 747 ARG A C 1
ATOM 5588 O O . ARG A 1 747 ? -5.749 2.918 -3.134 1.00 96.25 747 ARG A O 1
ATOM 5595 N N . VAL A 1 748 ? -6.824 4.804 -3.723 1.00 93.25 748 VAL A N 1
ATOM 5596 C CA . VAL A 1 748 ? -8.080 4.143 -4.076 1.00 93.25 748 VAL A CA 1
ATOM 5597 C C . VAL A 1 748 ? -8.290 4.146 -5.579 1.00 93.25 748 VAL A C 1
ATOM 5599 O O . VAL A 1 748 ? -7.795 5.030 -6.276 1.00 93.25 748 VAL A O 1
ATOM 5602 N N . PHE A 1 749 ? -9.049 3.189 -6.090 1.00 86.75 749 PHE A N 1
ATOM 5603 C CA . PHE A 1 749 ? -9.635 3.281 -7.421 1.00 86.75 749 PHE A CA 1
ATOM 5604 C C . PHE A 1 749 ? -11.022 2.643 -7.441 1.00 86.75 749 PHE A C 1
ATOM 5606 O O . PHE A 1 749 ? -11.371 1.807 -6.606 1.00 86.75 749 PHE A O 1
ATOM 5613 N N . ASN A 1 750 ? -11.845 3.122 -8.372 1.00 72.88 750 ASN A N 1
ATOM 5614 C CA . ASN A 1 750 ? -13.281 2.848 -8.409 1.00 72.88 750 ASN A CA 1
ATOM 5615 C C . ASN A 1 750 ? -13.812 2.508 -9.804 1.00 72.88 750 ASN A C 1
ATOM 5617 O O . ASN A 1 750 ? -15.021 2.343 -9.965 1.00 72.88 750 ASN A O 1
ATOM 5621 N N . SER A 1 751 ? -12.941 2.458 -10.809 1.00 75.50 751 SER A N 1
ATOM 5622 C CA . SER A 1 751 ? -13.310 2.082 -12.163 1.00 75.50 751 SER A CA 1
ATOM 5623 C C . SER A 1 751 ? -12.160 1.396 -12.871 1.00 75.50 751 SER A C 1
ATOM 5625 O O . SER A 1 751 ? -11.000 1.785 -12.748 1.00 75.50 751 SER A O 1
ATOM 5627 N N . ILE A 1 752 ? -12.523 0.397 -13.656 1.00 82.88 752 ILE A N 1
ATOM 5628 C CA . ILE A 1 752 ? -11.643 -0.317 -14.567 1.00 82.88 752 ILE A CA 1
ATOM 5629 C C . ILE A 1 752 ? -12.302 -0.317 -15.945 1.00 82.88 752 ILE A C 1
ATOM 5631 O O . ILE A 1 752 ? -13.529 -0.268 -16.052 1.00 82.88 752 ILE A O 1
ATOM 5635 N N . ASN A 1 753 ? -11.492 -0.324 -16.997 1.00 78.44 753 ASN A N 1
ATOM 5636 C CA . ASN A 1 753 ? -11.950 -0.586 -18.353 1.00 78.44 753 ASN A CA 1
ATOM 5637 C C . ASN A 1 753 ? -11.568 -2.019 -18.707 1.00 78.44 753 ASN A C 1
ATOM 5639 O O . ASN A 1 753 ? -10.413 -2.417 -18.564 1.00 78.44 753 ASN A O 1
ATOM 5643 N N . VAL A 1 754 ? -12.533 -2.788 -19.203 1.00 65.81 754 VAL A N 1
ATOM 5644 C CA . VAL A 1 754 ? -12.254 -4.122 -19.732 1.00 65.81 754 VAL A CA 1
ATOM 5645 C C . VAL A 1 754 ? -12.064 -4.031 -21.230 1.00 65.81 754 VAL A C 1
ATOM 5647 O O . VAL A 1 754 ? -12.957 -3.594 -21.961 1.00 65.81 754 VAL A O 1
ATOM 5650 N N . SER A 1 755 ? -10.922 -4.517 -21.696 1.00 61.97 755 SER A N 1
ATOM 5651 C CA . SER A 1 755 ? -10.718 -4.855 -23.095 1.00 61.97 755 SER A CA 1
ATOM 5652 C C . SER A 1 755 ? -10.469 -6.354 -23.181 1.00 61.97 755 SER A C 1
ATOM 5654 O O . SER A 1 755 ? -9.362 -6.796 -22.921 1.00 61.97 755 SER A O 1
ATOM 5656 N N . GLN A 1 756 ? -11.527 -7.102 -23.516 1.00 62.88 756 GLN A N 1
ATOM 5657 C CA . GLN A 1 756 ? -11.520 -8.540 -23.834 1.00 62.88 756 GLN A CA 1
ATOM 5658 C C . GLN A 1 756 ? -10.520 -9.370 -22.999 1.00 62.88 756 GLN A C 1
ATOM 5660 O O . GLN A 1 756 ? -9.380 -9.562 -23.417 1.00 62.88 756 GLN A O 1
ATOM 5665 N N . LEU A 1 757 ? -10.969 -9.850 -21.831 1.00 67.44 757 LEU A N 1
ATOM 5666 C CA . LEU A 1 757 ? -10.313 -10.942 -21.099 1.00 67.44 757 LEU A CA 1
ATOM 5667 C C . LEU A 1 757 ? -10.575 -12.303 -21.750 1.00 67.44 757 LEU A C 1
ATOM 5669 O O . LEU A 1 757 ? -11.686 -12.478 -22.315 1.00 67.44 757 LEU A O 1
#

Sequence (757 aa):
MRLVPFVASAVLAYTLVPSARADCTPGGLATLAARGLVPAFDPSVREYRIPRPPGGSLELITRPCATSVEVYARSTRQTPNRITPVWAGDGAPVDVVLYERWREVGRYTLRIDDSLPPPPPVPVVRSIAASDLSPAYAPHITRYTVPSELEVPGERTFSAGVVPVVVTVGDPFVDDPFVDDPFVGDPFSPTQPVTVMVNGTLVTPGEVFDAWAPPGGHVDVVAYRNWVELARYRLDVTAADIEPPNPDVDPPDPDVDPPDPDLQVIPAEYREALRRLLASDPEAAAAYAAFEAGPAEDKVPGQKTLNFRGHDGVMTSVEVATALMGWIEVARSAAASEDPATLLARYTLVELALTRALGRSPITPSAALSTASVTELRAALREARPLLASALRGAETQNMGRSTPLINPDAPGPVTLPGQDVLEGRVCVGGRPADVGDGDGGDLAALGLSASQCTLFPGGIVGNDTRPYVERLGCVRHQGNRGTCAAFAIASALEMAHAVEYDVLPNLSEQTIYYEAKRHDGDKGDGLYAGASLEHLATLDSLLPVESEWSYNPSPKRSAVTCQGVMCYEESCAGYDEACSDTAHQGQRVCTSHDHSLFCHWEAAATSGGVALNGSSPELWDPYDTEGSVLLLKAALSVDWQVVLSINANTAFTDAVEADGYLDYEGSDVWSGSGHALHVVAYIDNSELEALVPGAPPGDYAKPGYGEGEGGYFVLRNSWGPCAGDGGYVYASYRWMRPVNFVYGARVFNSINVSQL

pLDDT: mean 75.84, std 22.3, range [22.56, 98.44]